Protein AF-A0A370WVW2-F1 (afdb_monomer_lite)

InterPro domains:
  IPR001818 Peptidase M10, metallopeptidase [PF00413] (222-385)
  IPR006026 Peptidase, metallopeptidase [SM00235] (219-386)
  IPR021190 Peptidase M10A [PR00138] (252-267)
  IPR021190 Peptidase M10A [PR00138] (340-365)
  IPR021190 Peptidase M10A [PR00138] (372-385)
  IPR024079 Metallopeptidase, catalytic domain superfamily [G3DSA:3.40.390.10] (217-387)

Foldseek 3Di:
DAAEEEAADECEEDEAAACHEYEDCHCAEHYEYEYHAQYAYEYEHQPPYEHEYAYENHAHYEYEPNYEYEYEYELYEYEYDAEYEYEYDAENYEYAYANYEYHYAECYHYEYHYELYEYEEEAAYEYEYEDEQYEYEYENYEYEYDYLYQHYAYHYYNYHYDSHPDPHPHDPPDPHDDDDDDDDDDDDFDWDWQFLADQAQDDDPVVLSPQNFHQPQFLLAAAPDLEFEEEFAAVVNVAPGTDPDPQLVVLLVVLVVQLCVLQVGHYHYDYHHDDTQEYEGEHAPVCVPRVGQWTKTFTADNRYTRHMYIYGHDCVNFPWDQDPVRFTDTPSYQATSSLSSNLRVSVSRGGTAHCDFQDSSDSHDHPSPSHHDPVSSVSSCVVRNDPPPPPDCPPVNVVVVVVVVVVVDDDDDDDDDDDDDPPVVVVVVVVVVVVVVVPVPDD

Secondary structure (DSSP, 8-state):
---EEEE-SSS-EEEE-TT-EEEE--SS---EEEEPTT-EEEE---SS-PEEEEEES-S-EEE-TT-EEEEEEES-EEEESS--EEEEESEEEEEE-SS-EEEE-SS-EEEEEEES-EEEEEES-EEEEEEE--EEEEES-EEEE-S--SS-EEEEES-EEES-SS--SS-TT---S-------------------B-SSSS--HHHHTTS---SSSB-S-B-SSSEEEEEE--GGGT-SB----HHHHHHHHHHHHHHHHHH--EEEEPPTT---SEEEEEE---HHHH-BSEEEEEEEETTEEEEEEEEEEPTTTS-EEE-TTS-EEETTSS-BHHHHHHHHHHHHTTBPPB--TT-TTBSS-STT-SS--HHHHHHHHHHH----TTSS--HHHHHHHHHHHHTTS-S----------TTHHHHHHHHHHHHHHTSSS--

Radius of gyration: 27.72 Å; chains: 1; bounding box: 81×54×73 Å

Sequence (443 aa):
GGDSATLSNDYSTIDVDAGASLISDGTSGDNTIDLGTGTTLEIGNNNGYSDTVNASNDQAITLDQGASINLVGSDDAVSATTTGTVSVDGQGNVIDISNATIDLTSGDDVTINGSNDKIYGGSDDTFTVTGTDDDVSATYSAVSFSGTNTGDDVTGTDDTGAGWAAPDPDDIDDEGGYGGYSGGGGYGGGYGYGLTKWKKKNPSAAEVAKADHSDSVYEGAKWADKTVTWSFGSASGGFSDAITGTAEQQAVEQAFQAWAKASGLNFVELAPGAKANIEVGFNDLDTASTNQIGLTTYSNQGGTLTSAKVELEDPNQASLTTNASGQLAYANTNATFEQVALHEIGHALGLADNDIAGSIMNAVLGTGNQTLSGTDTADIQSLYGQMSSDAHPTVAQTHQLVQAMSAFDVEGVAVSEYTPTSNDAYLYQAHLQAGTHAVLHGA

Organism: NCBI:txid1927958

pLDDT: mean 70.07, std 21.19, range [23.0, 98.25]

Structure (mmCIF, N/CA/C/O backbone):
data_AF-A0A370WVW2-F1
#
_entry.id   AF-A0A370WVW2-F1
#
loop_
_atom_site.group_PDB
_atom_site.id
_atom_site.type_symbol
_atom_site.label_atom_id
_atom_site.label_alt_id
_atom_site.label_comp_id
_atom_site.label_asym_id
_atom_site.label_entity_id
_atom_site.label_seq_id
_atom_site.pdbx_PDB_ins_code
_atom_site.Cartn_x
_atom_site.Cartn_y
_atom_site.Cartn_z
_atom_site.occupancy
_atom_site.B_iso_or_equiv
_atom_site.auth_seq_id
_atom_site.auth_comp_id
_atom_site.auth_asym_id
_atom_site.auth_atom_id
_atom_site.pdbx_PDB_model_num
ATOM 1 N N . GLY A 1 1 ? 23.218 8.198 -44.723 1.00 41.84 1 GLY A N 1
ATOM 2 C CA . GLY A 1 1 ? 21.942 7.573 -45.104 1.00 41.84 1 GLY A CA 1
ATOM 3 C C . GLY A 1 1 ? 21.712 6.550 -44.037 1.00 41.84 1 GLY A C 1
ATOM 4 O O . GLY A 1 1 ? 22.666 5.847 -43.761 1.00 41.84 1 GLY A O 1
ATOM 5 N N . GLY A 1 2 ? 20.569 6.591 -43.356 1.00 59.34 2 GLY A N 1
ATOM 6 C CA . GLY A 1 2 ? 20.291 5.628 -42.294 1.00 59.34 2 GLY A CA 1
ATOM 7 C C . GLY A 1 2 ? 20.040 4.283 -42.947 1.00 59.34 2 GLY A C 1
ATOM 8 O O . GLY A 1 2 ? 18.994 4.102 -43.570 1.00 59.34 2 GLY A O 1
ATOM 9 N N . ASP A 1 3 ? 21.037 3.410 -42.901 1.00 68.88 3 ASP A N 1
ATOM 10 C CA . ASP A 1 3 ? 20.841 2.015 -43.253 1.00 68.88 3 ASP A CA 1
ATOM 11 C C . ASP A 1 3 ? 19.980 1.395 -42.142 1.00 68.88 3 ASP A C 1
ATOM 13 O O . ASP A 1 3 ? 20.191 1.669 -40.961 1.00 68.88 3 ASP A O 1
ATOM 17 N N . SER A 1 4 ? 18.942 0.653 -42.526 1.00 70.06 4 SER A N 1
ATOM 18 C CA . SER A 1 4 ? 18.018 0.000 -41.596 1.00 70.06 4 SER A CA 1
ATOM 19 C C . SER A 1 4 ? 18.036 -1.503 -41.832 1.00 70.06 4 SER A C 1
ATOM 21 O O . SER A 1 4 ? 17.843 -1.934 -42.976 1.00 70.06 4 SER A O 1
ATOM 23 N N . ALA A 1 5 ? 18.225 -2.289 -40.779 1.00 74.25 5 ALA A N 1
ATOM 24 C CA . ALA A 1 5 ? 18.194 -3.747 -40.830 1.00 74.25 5 ALA A CA 1
ATOM 25 C C . ALA A 1 5 ? 17.117 -4.312 -39.893 1.00 74.25 5 ALA A C 1
ATOM 27 O O . ALA A 1 5 ? 16.677 -3.644 -38.959 1.00 74.25 5 ALA A O 1
ATOM 28 N N . THR A 1 6 ? 16.695 -5.548 -40.159 1.00 77.12 6 THR A N 1
ATOM 29 C CA . THR A 1 6 ? 15.798 -6.308 -39.283 1.00 77.12 6 THR A CA 1
ATOM 30 C C . THR A 1 6 ? 16.449 -7.646 -38.968 1.00 77.12 6 THR A C 1
ATOM 32 O O . THR A 1 6 ? 16.880 -8.345 -39.892 1.00 77.12 6 THR A O 1
ATOM 35 N N . LEU A 1 7 ? 16.539 -7.978 -37.683 1.00 79.12 7 LEU A N 1
ATOM 36 C CA . LEU A 1 7 ? 17.053 -9.246 -37.184 1.00 79.12 7 LEU A CA 1
ATOM 37 C C . LEU A 1 7 ? 15.884 -10.084 -36.658 1.00 79.12 7 LEU A C 1
ATOM 39 O O . LEU A 1 7 ? 15.236 -9.696 -35.692 1.00 79.12 7 LEU A O 1
ATOM 43 N N . SER A 1 8 ? 15.638 -11.229 -37.298 1.00 74.62 8 SER A N 1
ATOM 44 C CA . SER A 1 8 ? 14.473 -12.089 -37.017 1.00 74.62 8 SER A CA 1
ATOM 45 C C . SER A 1 8 ? 14.847 -13.505 -36.562 1.00 74.62 8 SER A C 1
ATOM 47 O O . SER A 1 8 ? 13.985 -14.382 -36.512 1.00 74.62 8 SER A O 1
ATOM 49 N N . ASN A 1 9 ? 16.133 -13.778 -36.339 1.00 71.88 9 ASN A N 1
ATOM 50 C CA . ASN A 1 9 ? 16.663 -15.095 -35.997 1.00 71.88 9 ASN A CA 1
ATOM 51 C C . ASN A 1 9 ? 17.446 -15.062 -34.684 1.00 71.88 9 ASN A C 1
ATOM 53 O O . ASN A 1 9 ? 18.008 -14.036 -34.335 1.00 71.88 9 ASN A O 1
ATOM 57 N N . ASP A 1 10 ? 17.516 -16.213 -34.024 1.00 75.56 10 ASP A N 1
ATOM 58 C CA . ASP A 1 10 ? 18.115 -16.374 -32.695 1.00 75.56 10 ASP A CA 1
ATOM 59 C C . ASP A 1 10 ? 19.635 -16.595 -32.779 1.00 75.56 10 ASP A C 1
ATOM 61 O O . ASP A 1 10 ? 20.152 -17.014 -33.828 1.00 75.56 10 ASP A O 1
ATOM 65 N N . TYR A 1 11 ? 20.346 -16.403 -31.661 1.00 79.69 11 TYR A N 1
ATOM 66 C CA . TYR A 1 11 ? 21.780 -16.716 -31.513 1.00 79.69 11 TYR A CA 1
ATOM 67 C C . TYR A 1 11 ? 22.678 -16.098 -32.593 1.00 79.69 11 TYR A C 1
ATOM 69 O O . TYR A 1 11 ? 23.647 -16.712 -33.055 1.00 79.69 11 TYR A O 1
ATOM 77 N N . SER A 1 12 ? 22.325 -14.903 -33.051 1.00 81.62 12 SER A N 1
ATOM 78 C CA . SER A 1 12 ? 23.010 -14.224 -34.145 1.00 81.62 12 SER A CA 1
ATOM 79 C C . SER A 1 12 ? 23.887 -13.098 -33.644 1.00 81.62 12 SER A C 1
ATOM 81 O O . SER A 1 12 ? 23.580 -12.466 -32.644 1.00 81.62 12 SER A O 1
ATOM 83 N N . THR A 1 13 ? 24.967 -12.826 -34.373 1.00 83.00 13 THR A N 1
ATOM 84 C CA . THR A 1 13 ? 25.798 -11.639 -34.162 1.00 83.00 13 THR A CA 1
ATOM 85 C C . THR A 1 13 ? 25.602 -10.685 -35.330 1.00 83.00 13 THR A C 1
ATOM 87 O O . THR A 1 13 ? 25.696 -11.113 -36.487 1.00 83.00 13 THR A O 1
ATOM 90 N N . ILE A 1 14 ? 25.326 -9.416 -35.042 1.00 85.25 14 ILE A N 1
ATOM 91 C CA . ILE A 1 14 ? 25.171 -8.364 -36.047 1.00 85.25 14 ILE A CA 1
ATOM 92 C C . ILE A 1 14 ? 25.975 -7.124 -35.658 1.00 85.25 14 ILE A C 1
ATOM 94 O O . ILE A 1 14 ? 25.817 -6.603 -34.561 1.00 85.25 14 ILE A O 1
ATOM 98 N N . ASP A 1 15 ? 26.792 -6.642 -36.594 1.00 84.81 15 ASP A N 1
ATOM 99 C CA . ASP A 1 15 ? 27.462 -5.345 -36.504 1.00 84.81 15 ASP A CA 1
ATOM 100 C C . ASP A 1 15 ? 26.581 -4.276 -37.162 1.00 84.81 15 ASP A C 1
ATOM 102 O O . ASP A 1 15 ? 26.169 -4.424 -38.321 1.00 84.81 15 ASP A O 1
ATOM 106 N N . VAL A 1 16 ? 26.309 -3.190 -36.444 1.00 84.06 16 VAL A N 1
ATOM 107 C CA . VAL A 1 16 ? 25.496 -2.067 -36.915 1.00 84.06 16 VAL A CA 1
ATOM 108 C C . VAL A 1 16 ? 26.376 -0.825 -37.025 1.00 84.06 16 VAL A C 1
ATOM 110 O O . VAL A 1 16 ? 26.961 -0.370 -36.049 1.00 84.06 16 VAL A O 1
ATOM 113 N N . ASP A 1 17 ? 26.490 -0.261 -38.228 1.00 83.69 17 ASP A N 1
ATOM 114 C CA . ASP A 1 17 ? 27.309 0.933 -38.455 1.00 83.69 17 ASP A CA 1
ATOM 115 C C . ASP A 1 17 ? 26.756 2.165 -37.707 1.00 83.69 17 ASP A C 1
ATOM 117 O O . ASP A 1 17 ? 25.551 2.320 -37.526 1.00 83.69 17 ASP A O 1
ATOM 121 N N . ALA A 1 18 ? 27.639 3.094 -37.328 1.00 83.25 18 ALA A N 1
ATOM 122 C CA . ALA A 1 18 ? 27.270 4.303 -36.587 1.00 83.25 18 ALA A CA 1
ATOM 123 C C . ALA A 1 18 ? 26.151 5.118 -37.269 1.00 83.25 18 ALA A C 1
ATOM 125 O O . ALA A 1 18 ? 26.241 5.472 -38.453 1.00 83.25 18 ALA A O 1
ATOM 126 N N . GLY A 1 19 ? 25.119 5.471 -36.499 1.00 76.75 19 GLY A N 1
ATOM 127 C CA . GLY A 1 19 ? 23.959 6.230 -36.973 1.00 76.75 19 GLY A CA 1
ATOM 128 C C . GLY A 1 19 ? 22.975 5.433 -37.836 1.00 76.75 19 GLY A C 1
ATOM 129 O O . GLY A 1 19 ? 22.131 6.041 -38.506 1.00 76.75 19 GLY A O 1
ATOM 130 N N . ALA A 1 20 ? 23.101 4.104 -37.877 1.00 84.12 20 ALA A N 1
ATOM 131 C CA . ALA A 1 20 ? 22.139 3.221 -38.523 1.00 84.12 20 ALA A CA 1
ATOM 132 C C . ALA A 1 20 ? 20.939 2.928 -37.599 1.00 84.12 20 ALA A C 1
ATOM 134 O O . ALA A 1 20 ? 20.768 3.526 -36.532 1.00 84.12 20 ALA A O 1
ATOM 135 N N . SER A 1 21 ? 20.046 2.055 -38.056 1.00 82.62 21 SER A N 1
ATOM 136 C CA . SER A 1 21 ? 18.882 1.615 -37.292 1.00 82.62 21 SER A CA 1
ATOM 137 C C . SER A 1 21 ? 18.720 0.103 -37.391 1.00 82.62 21 SER A C 1
ATOM 139 O O . SER A 1 21 ? 18.861 -0.472 -38.475 1.00 82.62 21 SER A O 1
ATOM 141 N N . LEU A 1 22 ? 18.413 -0.546 -36.274 1.00 83.50 22 LEU A N 1
ATOM 142 C CA . LEU A 1 22 ? 18.130 -1.974 -36.220 1.00 83.50 22 LEU A CA 1
ATOM 143 C C . LEU A 1 22 ? 16.802 -2.212 -35.502 1.00 83.50 22 LEU A C 1
ATOM 145 O O . LEU A 1 22 ? 16.547 -1.644 -34.446 1.00 83.50 22 LEU A O 1
ATOM 149 N N . ILE A 1 23 ? 15.983 -3.091 -36.072 1.00 81.81 23 ILE A N 1
ATOM 150 C CA . ILE A 1 23 ? 14.821 -3.667 -35.394 1.00 81.81 23 ILE A CA 1
ATOM 151 C C . ILE A 1 23 ? 15.126 -5.145 -35.145 1.00 81.81 23 ILE A C 1
ATOM 153 O O . ILE A 1 23 ? 15.318 -5.903 -36.097 1.00 81.81 23 ILE A O 1
ATOM 157 N N . SER A 1 24 ? 15.175 -5.555 -33.882 1.00 79.88 24 SER A N 1
ATOM 158 C CA . SER A 1 24 ? 15.187 -6.962 -33.479 1.00 79.88 24 SER A CA 1
ATOM 159 C C . SER A 1 24 ? 13.734 -7.405 -33.293 1.00 79.88 24 SER A C 1
ATOM 161 O O . SER A 1 24 ? 13.143 -7.207 -32.233 1.00 79.88 24 SER A O 1
ATOM 163 N N . ASP A 1 25 ? 13.119 -7.943 -34.354 1.00 70.50 25 ASP A N 1
ATOM 164 C CA . ASP A 1 25 ? 11.715 -8.396 -34.358 1.00 70.50 25 ASP A CA 1
ATOM 165 C C . ASP A 1 25 ? 11.567 -9.887 -33.997 1.00 70.50 25 ASP A C 1
ATOM 167 O O . ASP A 1 25 ? 10.488 -10.476 -34.124 1.00 70.50 25 ASP A O 1
ATOM 171 N N . GLY A 1 26 ? 12.668 -10.507 -33.561 1.00 58.84 26 GLY A N 1
ATOM 172 C CA . GLY A 1 26 ? 12.781 -11.931 -33.302 1.00 58.84 26 GLY A CA 1
ATOM 173 C C . GLY A 1 26 ? 11.788 -12.429 -32.257 1.00 58.84 26 GLY A C 1
ATOM 174 O O . GLY A 1 26 ? 11.755 -11.992 -31.110 1.00 58.84 26 GLY A O 1
ATOM 175 N N . THR A 1 27 ? 11.017 -13.449 -32.629 1.00 57.00 27 THR A N 1
ATOM 176 C CA . THR A 1 27 ? 10.187 -14.224 -31.701 1.00 57.00 27 THR A CA 1
ATOM 177 C C . THR A 1 27 ? 11.016 -15.067 -30.717 1.00 57.00 27 THR A C 1
ATOM 179 O O . THR A 1 27 ? 10.449 -15.908 -30.020 1.00 57.00 27 THR A O 1
ATOM 182 N N . SER A 1 28 ? 12.345 -14.944 -30.667 1.00 57.34 28 SER A N 1
ATOM 183 C CA . SER A 1 28 ? 13.227 -15.564 -29.662 1.00 57.34 28 SER A CA 1
ATOM 184 C C . SER A 1 28 ? 14.562 -14.784 -29.587 1.00 57.34 28 SER A C 1
ATOM 186 O O . SER A 1 28 ? 14.947 -14.152 -30.567 1.00 57.34 28 SER A O 1
ATOM 188 N N . GLY A 1 29 ? 15.195 -14.745 -28.404 1.00 67.44 29 GLY A N 1
ATOM 189 C CA . GLY A 1 29 ? 16.334 -13.860 -28.073 1.00 67.44 29 GLY A CA 1
ATOM 190 C C . GLY A 1 29 ? 17.719 -14.522 -28.172 1.00 67.44 29 GLY A C 1
ATOM 191 O O . GLY A 1 29 ? 17.931 -15.388 -29.020 1.00 67.44 29 GLY A O 1
ATOM 192 N N . ASP A 1 30 ? 18.651 -14.134 -27.293 1.00 76.12 30 ASP A N 1
ATOM 193 C CA . ASP A 1 30 ? 20.063 -14.564 -27.244 1.00 76.12 30 ASP A CA 1
ATOM 194 C C . ASP A 1 30 ? 20.946 -14.064 -28.413 1.00 76.12 30 ASP A C 1
ATOM 196 O O . ASP A 1 30 ? 21.929 -14.713 -28.788 1.00 76.12 30 ASP A O 1
ATOM 200 N N . ASN A 1 31 ? 20.634 -12.912 -29.012 1.00 81.00 31 ASN A N 1
ATOM 201 C CA . ASN A 1 31 ? 21.490 -12.291 -30.029 1.00 81.00 31 ASN A CA 1
ATOM 202 C C . ASN A 1 31 ? 22.615 -11.449 -29.413 1.00 81.00 31 ASN A C 1
ATOM 204 O O . ASN A 1 31 ? 22.546 -11.030 -28.263 1.00 81.00 31 ASN A O 1
ATOM 208 N N . THR A 1 32 ? 23.661 -11.180 -30.191 1.00 82.19 32 THR A N 1
ATOM 209 C CA . THR A 1 32 ? 24.698 -10.187 -29.892 1.00 82.19 32 THR A CA 1
ATOM 210 C C . THR A 1 32 ? 24.622 -9.078 -30.932 1.00 82.19 32 THR A C 1
ATOM 212 O O . THR A 1 32 ? 24.777 -9.323 -32.129 1.00 82.19 32 THR A O 1
ATOM 215 N N . ILE A 1 33 ? 24.356 -7.863 -30.479 1.00 86.25 33 ILE A N 1
ATOM 216 C CA . ILE A 1 33 ? 24.151 -6.694 -31.321 1.00 86.25 33 ILE A CA 1
ATOM 217 C C . ILE A 1 33 ? 25.267 -5.700 -31.004 1.00 86.25 33 ILE A C 1
ATOM 219 O O . ILE A 1 33 ? 25.284 -5.117 -29.925 1.00 86.25 33 ILE A O 1
ATOM 223 N N . ASP A 1 34 ? 26.192 -5.514 -31.941 1.00 84.75 34 ASP A N 1
ATOM 224 C CA . ASP A 1 34 ? 27.311 -4.581 -31.827 1.00 84.75 34 ASP A CA 1
ATOM 225 C C . ASP A 1 34 ? 26.922 -3.240 -32.470 1.00 84.75 34 ASP A C 1
ATOM 227 O O . ASP A 1 34 ? 26.909 -3.108 -33.698 1.00 84.75 34 ASP A O 1
ATOM 231 N N . LEU A 1 35 ? 26.561 -2.243 -31.655 1.00 83.81 35 LEU A N 1
ATOM 232 C CA . LEU A 1 35 ? 26.119 -0.931 -32.128 1.00 83.81 35 LEU A CA 1
ATOM 233 C C . LEU A 1 35 ? 27.300 0.025 -32.335 1.00 83.81 35 LEU A C 1
ATOM 235 O O . LEU A 1 35 ? 28.146 0.238 -31.468 1.00 83.81 35 LEU A O 1
ATOM 239 N N . GLY A 1 36 ? 27.341 0.662 -33.502 1.00 78.38 36 GLY A N 1
ATOM 240 C CA . GLY A 1 36 ? 28.115 1.877 -33.709 1.00 78.38 36 GLY A CA 1
ATOM 241 C C . GLY A 1 36 ? 27.418 3.074 -33.064 1.00 78.38 36 GLY A C 1
ATOM 242 O O . GLY A 1 36 ? 26.201 3.101 -32.954 1.00 78.38 36 GLY A O 1
ATOM 243 N N . THR A 1 37 ? 28.172 4.113 -32.717 1.00 79.75 37 THR A N 1
ATOM 244 C CA . THR A 1 37 ? 27.636 5.254 -31.961 1.00 79.75 37 THR A CA 1
ATOM 245 C C . THR A 1 37 ? 26.470 5.984 -32.645 1.00 79.75 37 THR A C 1
ATOM 247 O O . THR A 1 37 ? 26.454 6.187 -33.866 1.00 79.75 37 THR A O 1
ATOM 250 N N . GLY A 1 38 ? 25.520 6.459 -31.839 1.00 74.19 38 GLY A N 1
ATOM 251 C CA . GLY A 1 38 ? 24.350 7.217 -32.286 1.00 74.19 38 GLY A CA 1
ATOM 252 C C . GLY A 1 38 ? 23.331 6.384 -33.069 1.00 74.19 38 GLY A C 1
ATOM 253 O O . GLY A 1 38 ? 22.577 6.945 -33.870 1.00 74.19 38 GLY A O 1
ATOM 254 N N . THR A 1 39 ? 23.346 5.068 -32.888 1.00 82.00 39 THR A N 1
ATOM 255 C CA . THR A 1 39 ? 22.424 4.119 -33.508 1.00 82.00 39 THR A CA 1
ATOM 256 C C . THR A 1 39 ? 21.090 4.095 -32.769 1.00 82.00 39 THR A C 1
ATOM 258 O O . THR A 1 39 ? 20.978 4.446 -31.597 1.00 82.00 39 THR A O 1
ATOM 261 N N . THR A 1 40 ? 20.043 3.710 -33.495 1.00 80.50 40 THR A N 1
ATOM 262 C CA . THR A 1 40 ? 18.711 3.458 -32.928 1.00 80.50 40 THR A CA 1
ATOM 263 C C . THR A 1 40 ? 18.439 1.961 -32.952 1.00 80.50 40 THR A 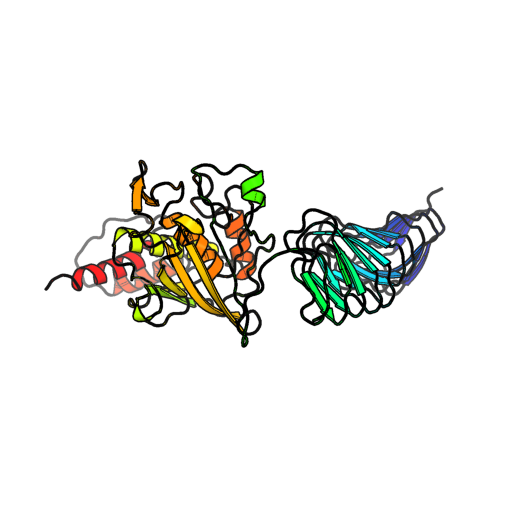C 1
ATOM 265 O O . THR A 1 40 ? 18.643 1.321 -33.987 1.00 80.50 40 THR A O 1
ATOM 268 N N . LEU A 1 41 ? 17.983 1.405 -31.834 1.00 84.19 41 LEU A N 1
ATOM 269 C CA . LEU A 1 41 ? 17.681 -0.016 -31.698 1.00 84.19 41 LEU A CA 1
ATOM 270 C C . LEU A 1 41 ? 16.286 -0.190 -31.098 1.00 84.19 41 LEU A C 1
ATOM 272 O O . LEU A 1 41 ? 15.989 0.383 -30.057 1.00 84.19 41 LEU A O 1
ATOM 276 N N . GLU A 1 42 ? 15.447 -0.989 -31.747 1.00 83.19 42 GLU A N 1
ATOM 277 C CA . GLU A 1 42 ? 14.142 -1.416 -31.232 1.00 83.19 42 GLU A CA 1
ATOM 278 C C . GLU A 1 42 ? 14.169 -2.928 -30.994 1.00 83.19 42 GLU A C 1
ATOM 280 O O . GLU A 1 42 ? 14.564 -3.682 -31.887 1.00 83.19 42 GLU A O 1
ATOM 285 N N . ILE A 1 43 ? 13.773 -3.373 -29.800 1.00 80.88 43 ILE A N 1
ATOM 286 C CA . ILE A 1 43 ? 13.764 -4.789 -29.414 1.00 80.88 43 ILE A CA 1
ATOM 287 C C . ILE A 1 43 ? 12.341 -5.229 -29.072 1.00 80.88 43 ILE A C 1
ATOM 289 O O . ILE A 1 43 ? 11.740 -4.743 -28.117 1.00 80.88 43 ILE A O 1
ATOM 293 N N . GLY A 1 44 ? 11.830 -6.194 -29.843 1.00 69.81 44 GLY A N 1
ATOM 294 C CA . GLY A 1 44 ? 10.465 -6.723 -29.745 1.00 69.81 44 GLY A CA 1
ATOM 295 C C . GLY A 1 44 ? 10.302 -8.039 -28.963 1.00 69.81 44 GLY A C 1
ATOM 296 O O . GLY A 1 44 ? 9.226 -8.643 -28.977 1.00 69.81 44 GLY A O 1
ATOM 297 N N . ASN A 1 45 ? 11.359 -8.562 -28.334 1.00 67.06 45 ASN A N 1
ATOM 298 C CA . ASN A 1 45 ? 11.456 -9.967 -27.908 1.00 67.06 45 ASN A CA 1
ATOM 299 C C . ASN A 1 45 ? 10.765 -10.315 -26.557 1.00 67.06 45 ASN A C 1
ATOM 301 O O . ASN A 1 45 ? 11.404 -10.626 -25.561 1.00 67.06 45 ASN A O 1
ATOM 305 N N . ASN A 1 46 ? 9.436 -10.416 -26.497 1.00 60.12 46 ASN A N 1
ATOM 306 C CA . ASN A 1 46 ? 8.712 -10.727 -25.240 1.00 60.12 46 ASN A CA 1
ATOM 307 C C . ASN A 1 46 ? 8.572 -12.240 -24.894 1.00 60.12 46 ASN A C 1
ATOM 309 O O . ASN A 1 46 ? 7.507 -12.701 -24.487 1.00 60.12 46 ASN A O 1
ATOM 313 N N . ASN A 1 47 ? 9.612 -13.062 -25.098 1.00 60.94 47 ASN A N 1
ATOM 314 C CA . ASN A 1 47 ? 9.552 -14.519 -24.838 1.00 60.94 47 ASN A CA 1
ATOM 315 C C . ASN A 1 47 ? 10.501 -15.008 -23.725 1.00 60.94 47 ASN A C 1
ATOM 317 O O . ASN A 1 47 ? 10.729 -16.213 -23.603 1.00 60.94 47 ASN A O 1
ATOM 321 N N . GLY A 1 48 ? 11.028 -14.094 -22.903 1.00 59.47 48 GLY A N 1
ATOM 322 C CA . GLY A 1 48 ? 11.879 -14.420 -21.749 1.00 59.47 48 GLY A CA 1
ATOM 323 C C . GLY A 1 48 ? 13.342 -14.736 -22.081 1.00 59.47 48 GLY A C 1
ATOM 324 O O . GLY A 1 48 ? 14.035 -15.312 -21.248 1.00 59.47 48 GLY A O 1
ATOM 325 N N . TYR A 1 49 ? 13.801 -14.380 -23.282 1.00 69.44 49 TYR A N 1
ATOM 326 C CA . TYR A 1 49 ?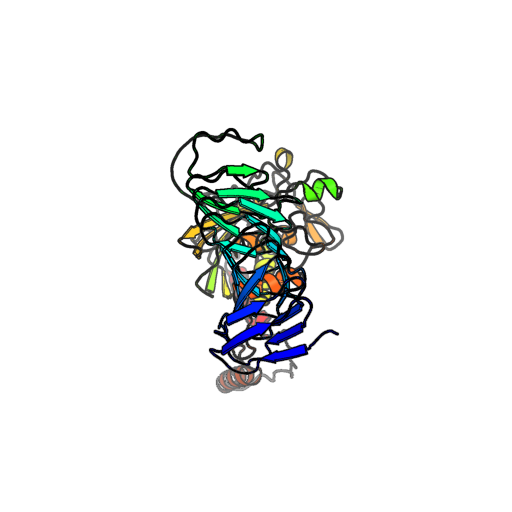 15.207 -14.443 -23.692 1.00 69.44 49 TYR A CA 1
ATOM 327 C C . TYR A 1 49 ? 15.737 -13.020 -23.861 1.00 69.44 49 TYR A C 1
ATOM 329 O O . TYR A 1 49 ? 15.006 -12.168 -24.359 1.00 69.44 49 TYR A O 1
ATOM 337 N N . SER A 1 50 ? 16.987 -12.786 -23.463 1.00 73.62 50 SER A N 1
ATOM 338 C CA . SER A 1 50 ? 17.623 -11.465 -23.484 1.00 73.62 50 SER A CA 1
ATOM 339 C C . SER A 1 50 ? 18.572 -11.345 -24.678 1.00 73.62 50 SER A C 1
ATOM 341 O O . SER A 1 50 ? 19.283 -12.298 -24.995 1.00 73.62 50 SER A O 1
ATOM 343 N N . ASP A 1 51 ? 18.591 -10.195 -25.351 1.00 82.50 51 ASP A N 1
ATOM 344 C CA . ASP A 1 51 ? 19.615 -9.885 -26.356 1.00 82.50 51 ASP A CA 1
ATOM 345 C C . ASP A 1 51 ? 20.781 -9.139 -25.691 1.00 82.50 51 ASP A C 1
ATOM 347 O O . ASP A 1 51 ? 20.580 -8.223 -24.898 1.00 82.50 51 ASP A O 1
ATOM 351 N N . THR A 1 52 ? 22.018 -9.508 -26.019 1.00 83.06 52 THR A N 1
ATOM 352 C CA . THR A 1 52 ? 23.209 -8.752 -25.610 1.00 83.06 52 THR A CA 1
ATOM 353 C C . THR A 1 52 ? 23.430 -7.596 -26.572 1.00 83.06 52 THR A C 1
ATOM 355 O O . THR A 1 52 ? 23.618 -7.813 -27.769 1.00 83.06 52 THR A O 1
ATOM 358 N N . VAL A 1 53 ? 23.434 -6.376 -26.051 1.00 87.19 53 VAL A N 1
ATOM 359 C CA . VAL A 1 53 ? 23.627 -5.147 -26.817 1.00 87.19 53 VAL A CA 1
ATOM 360 C C . VAL A 1 53 ? 24.938 -4.513 -26.373 1.00 87.19 53 VAL A C 1
ATOM 362 O O . VAL A 1 53 ? 25.027 -3.997 -25.266 1.00 87.19 53 VAL A O 1
ATOM 365 N N . ASN A 1 54 ? 25.950 -4.552 -27.236 1.00 84.62 54 ASN A N 1
ATOM 366 C CA . ASN A 1 54 ? 27.204 -3.839 -27.027 1.00 84.62 54 ASN A CA 1
ATOM 367 C C . ASN A 1 54 ? 27.045 -2.436 -27.624 1.00 84.62 54 ASN A C 1
ATOM 369 O O . ASN A 1 54 ? 27.111 -2.273 -28.845 1.00 84.62 54 ASN A O 1
ATOM 373 N N . ALA A 1 55 ? 26.796 -1.443 -26.777 1.00 86.44 55 ALA A N 1
ATOM 374 C CA . ALA A 1 55 ? 26.489 -0.069 -27.167 1.00 86.44 55 ALA A CA 1
ATOM 375 C C . ALA A 1 55 ? 27.422 0.920 -26.474 1.00 86.44 55 ALA A C 1
ATOM 377 O O . ALA A 1 55 ? 28.108 0.585 -25.512 1.00 86.44 55 ALA A O 1
ATOM 378 N N . SER A 1 56 ? 27.553 2.123 -27.022 1.00 85.75 56 SER A N 1
ATOM 379 C CA . SER A 1 56 ? 28.188 3.220 -26.297 1.00 85.75 56 SER A CA 1
ATOM 380 C C . SER A 1 56 ? 27.777 4.551 -26.903 1.00 85.75 56 SER A C 1
ATOM 382 O O . SER A 1 56 ? 28.017 4.803 -28.088 1.00 85.75 56 SER A O 1
ATOM 384 N N . ASN A 1 57 ? 27.340 5.482 -26.055 1.00 85.00 57 ASN A N 1
ATOM 385 C CA . ASN A 1 57 ? 26.849 6.805 -26.442 1.00 85.00 57 ASN A CA 1
ATOM 386 C C . ASN A 1 57 ? 25.604 6.736 -27.353 1.00 85.00 57 ASN A C 1
ATOM 388 O O . ASN A 1 57 ? 25.429 7.579 -28.246 1.00 85.00 57 ASN A O 1
ATOM 392 N N . ASP A 1 58 ? 24.745 5.741 -27.144 1.00 81.81 58 ASP A N 1
ATOM 393 C CA . ASP A 1 58 ? 23.525 5.507 -27.909 1.00 81.81 58 ASP A CA 1
ATOM 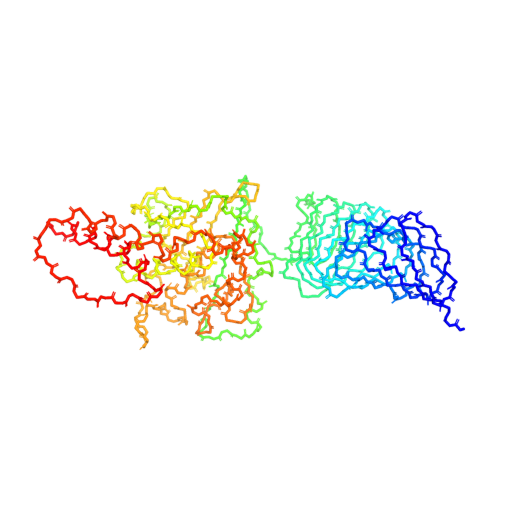394 C C . ASP A 1 58 ? 22.285 5.970 -27.134 1.00 81.81 58 ASP A C 1
ATOM 396 O O . ASP A 1 58 ? 21.896 5.415 -26.115 1.00 81.81 58 ASP A O 1
ATOM 400 N N . GLN A 1 59 ? 21.607 7.004 -27.636 1.00 74.56 59 GLN A N 1
ATOM 401 C CA . GLN A 1 59 ? 20.510 7.664 -26.908 1.00 74.56 59 GLN A CA 1
ATOM 402 C C . GLN A 1 59 ? 19.116 7.070 -27.176 1.00 74.56 59 GLN A C 1
ATOM 404 O O . GLN A 1 59 ? 18.114 7.704 -26.849 1.00 74.56 59 GLN A O 1
ATOM 409 N N . ALA A 1 60 ? 19.022 5.929 -27.863 1.00 80.06 60 ALA A N 1
ATOM 410 C CA . ALA A 1 60 ? 17.748 5.441 -28.390 1.00 80.06 60 ALA A CA 1
ATOM 411 C C . ALA A 1 60 ? 17.689 3.911 -28.517 1.00 80.06 60 ALA A C 1
ATOM 413 O O . ALA A 1 60 ? 17.488 3.380 -29.615 1.00 80.06 60 ALA A O 1
ATOM 414 N N . ILE A 1 61 ? 17.829 3.212 -27.390 1.00 86.25 61 ILE A N 1
ATOM 415 C CA . ILE A 1 61 ? 17.481 1.793 -27.268 1.00 86.25 61 ILE A CA 1
ATOM 416 C C . ILE A 1 61 ? 16.045 1.718 -26.734 1.00 86.25 61 ILE A C 1
ATOM 418 O O . ILE A 1 61 ? 15.742 2.208 -25.649 1.00 86.25 61 ILE A O 1
ATOM 422 N N . THR A 1 62 ? 15.126 1.164 -27.521 1.00 84.56 62 THR A N 1
ATOM 423 C CA . THR A 1 62 ? 13.698 1.075 -27.181 1.00 84.56 62 THR A CA 1
ATOM 424 C C . THR A 1 62 ? 13.277 -0.379 -27.044 1.00 84.56 62 THR A C 1
ATOM 426 O O . THR A 1 62 ? 13.568 -1.197 -27.916 1.00 84.56 62 THR A O 1
ATOM 429 N N . LEU A 1 63 ? 12.573 -0.688 -25.961 1.00 81.31 63 LEU A N 1
ATOM 430 C CA . LEU A 1 63 ? 12.058 -2.015 -25.658 1.00 81.31 63 LEU A CA 1
ATOM 431 C C . LEU A 1 63 ? 10.535 -2.039 -25.810 1.00 81.31 63 LEU A C 1
ATOM 433 O O . LEU A 1 63 ? 9.826 -1.189 -25.259 1.00 81.31 63 LEU A O 1
ATOM 437 N N . ASP A 1 64 ? 10.024 -3.049 -26.509 1.00 78.25 64 ASP A N 1
ATOM 438 C CA . ASP A 1 64 ? 8.605 -3.386 -26.461 1.00 78.25 64 ASP A CA 1
ATOM 439 C C . ASP A 1 64 ? 8.224 -3.960 -25.088 1.00 78.25 64 ASP A C 1
ATOM 441 O O . ASP A 1 64 ? 9.065 -4.392 -24.298 1.00 78.25 64 ASP A O 1
ATOM 445 N N . GLN A 1 65 ? 6.918 -3.994 -24.802 1.00 73.00 65 GLN A N 1
ATOM 446 C CA . GLN A 1 65 ? 6.387 -4.533 -23.549 1.00 73.00 65 GLN A CA 1
ATOM 447 C C . GLN A 1 65 ? 6.961 -5.924 -23.245 1.00 73.00 65 GLN A C 1
ATOM 449 O O . GLN A 1 65 ? 6.661 -6.882 -23.956 1.00 73.00 65 GLN A O 1
ATOM 454 N N . GLY A 1 66 ? 7.716 -6.026 -22.146 1.00 66.69 66 GLY A N 1
ATOM 455 C CA . GLY A 1 66 ? 8.247 -7.292 -21.628 1.00 66.69 66 GLY A CA 1
ATOM 456 C C . GLY A 1 66 ? 9.512 -7.797 -22.328 1.00 66.69 66 GLY A C 1
ATOM 457 O O . GLY A 1 66 ? 9.937 -8.918 -22.058 1.00 66.69 66 GLY A O 1
ATOM 458 N N . ALA A 1 67 ? 10.113 -6.996 -23.212 1.00 79.25 67 ALA A N 1
ATOM 459 C CA . ALA A 1 67 ? 11.415 -7.296 -23.798 1.00 79.25 67 ALA A CA 1
ATOM 460 C C . ALA A 1 67 ? 12.544 -7.212 -22.755 1.00 79.25 67 ALA A C 1
ATOM 462 O O . ALA A 1 67 ? 12.442 -6.500 -21.746 1.00 79.25 67 ALA A O 1
ATOM 463 N N . SER A 1 68 ? 13.622 -7.957 -23.011 1.00 80.62 68 SER A N 1
ATOM 464 C CA . SER A 1 68 ? 14.778 -8.047 -22.118 1.00 80.62 68 SER A CA 1
ATOM 465 C C . SER A 1 68 ? 16.095 -7.884 -22.869 1.00 80.62 68 SER A C 1
ATOM 467 O O . SER A 1 68 ? 16.252 -8.406 -23.979 1.00 80.62 68 SER A O 1
ATOM 469 N N . ILE A 1 69 ? 17.037 -7.164 -22.254 1.00 85.62 69 ILE A N 1
ATOM 470 C CA . ILE A 1 69 ? 18.380 -6.940 -22.796 1.00 85.62 69 ILE A CA 1
ATOM 471 C C . ILE A 1 69 ? 19.467 -7.090 -21.734 1.00 85.62 69 ILE A C 1
ATOM 473 O O . ILE A 1 69 ? 19.234 -6.836 -20.554 1.00 85.62 69 ILE A O 1
ATOM 477 N N . ASN A 1 70 ? 20.671 -7.430 -22.190 1.00 84.12 70 ASN A N 1
ATOM 478 C CA . ASN A 1 70 ? 21.922 -7.270 -21.460 1.00 84.12 70 ASN A CA 1
ATOM 479 C C . ASN A 1 70 ? 22.707 -6.158 -22.160 1.00 84.12 70 ASN A C 1
ATOM 481 O O . ASN A 1 70 ? 23.285 -6.377 -23.226 1.00 84.12 70 ASN A O 1
ATOM 485 N N . LEU A 1 71 ? 22.673 -4.959 -21.599 1.00 87.69 71 LEU A N 1
ATOM 486 C CA . LEU A 1 71 ? 23.372 -3.789 -22.097 1.00 87.69 71 LEU A CA 1
ATOM 487 C C . LEU A 1 71 ? 24.820 -3.80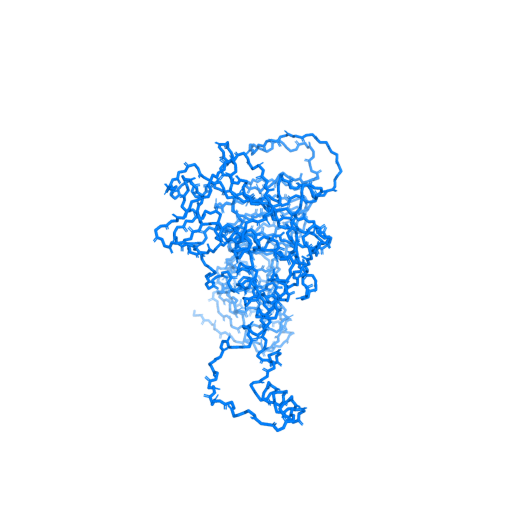4 -21.604 1.00 87.69 71 LEU A C 1
ATOM 489 O O . LEU A 1 71 ? 25.070 -3.804 -20.403 1.00 87.69 71 LEU A O 1
ATOM 493 N N . VAL A 1 72 ? 25.761 -3.786 -22.540 1.00 85.94 72 VAL A N 1
ATOM 494 C CA . VAL A 1 72 ? 27.193 -3.698 -22.266 1.00 85.94 72 VAL A CA 1
ATOM 495 C C . VAL A 1 72 ? 27.726 -2.414 -22.880 1.00 85.94 72 VAL A C 1
ATOM 497 O O . VAL A 1 72 ? 27.630 -2.219 -24.094 1.00 85.94 72 VAL A O 1
ATOM 500 N N . GLY A 1 73 ? 28.344 -1.579 -22.051 1.00 84.38 73 GLY A N 1
ATOM 501 C CA . GLY A 1 73 ? 28.943 -0.313 -22.448 1.00 84.38 73 GLY A CA 1
ATOM 502 C C . GLY A 1 73 ? 28.371 0.889 -21.705 1.00 84.38 73 GLY A C 1
ATOM 503 O O . GLY A 1 73 ? 27.874 0.765 -20.588 1.00 84.38 73 GLY A O 1
ATOM 504 N N . SER A 1 74 ? 28.576 2.082 -22.261 1.00 89.56 74 SER A N 1
ATOM 505 C CA . SER A 1 74 ? 28.496 3.325 -21.493 1.00 89.56 74 SER A CA 1
ATOM 506 C C . SER A 1 74 ? 27.774 4.455 -22.201 1.00 89.56 74 SER A C 1
ATOM 508 O O . SER A 1 74 ? 27.913 4.635 -23.410 1.00 89.56 74 SER A O 1
ATOM 510 N N . ASP A 1 75 ? 27.156 5.319 -21.395 1.00 88.81 75 ASP A N 1
ATOM 511 C CA . ASP A 1 75 ? 26.440 6.522 -21.825 1.00 88.81 75 ASP A CA 1
ATOM 512 C C . ASP A 1 75 ? 25.250 6.223 -22.756 1.00 88.81 75 ASP A C 1
ATOM 514 O O . ASP A 1 75 ? 24.955 6.999 -23.675 1.00 88.81 75 ASP A O 1
ATOM 518 N N . ASP A 1 76 ? 24.572 5.097 -22.532 1.00 89.31 76 ASP A N 1
ATOM 519 C CA . ASP A 1 76 ? 23.431 4.656 -23.331 1.00 89.31 76 ASP A CA 1
ATOM 520 C C . ASP A 1 76 ? 22.095 4.969 -22.643 1.00 89.31 76 ASP A C 1
ATOM 522 O O . ASP A 1 76 ? 21.995 4.998 -21.416 1.00 89.31 76 ASP A O 1
ATOM 526 N N . ALA A 1 77 ? 21.045 5.209 -23.432 1.00 88.06 77 ALA A N 1
ATOM 527 C CA . ALA A 1 77 ? 19.693 5.454 -22.935 1.00 88.06 77 ALA A CA 1
ATOM 528 C C . ALA A 1 77 ? 18.723 4.363 -23.407 1.00 88.06 77 ALA A C 1
ATOM 530 O O . ALA A 1 77 ? 18.522 4.169 -24.613 1.00 88.06 77 ALA A O 1
ATOM 531 N N . VAL A 1 78 ? 18.094 3.692 -22.442 1.00 89.25 78 VAL A N 1
ATOM 532 C CA . VAL A 1 78 ? 17.115 2.621 -22.654 1.00 89.25 78 VAL A CA 1
ATOM 533 C C . VAL A 1 78 ? 15.739 3.097 -22.208 1.00 89.25 78 VAL A C 1
ATOM 535 O O . VAL A 1 78 ? 15.603 3.659 -21.127 1.00 89.25 78 VAL A O 1
ATOM 538 N N . SER A 1 79 ? 14.707 2.857 -23.014 1.00 87.56 79 SER A N 1
ATOM 539 C CA . SER A 1 79 ? 13.324 3.209 -22.668 1.00 87.56 79 SER A CA 1
ATOM 540 C C . SER A 1 79 ? 12.328 2.128 -23.072 1.00 87.56 79 SER A C 1
ATOM 542 O O . SER A 1 79 ? 12.565 1.375 -24.017 1.00 87.56 79 SER A O 1
ATOM 544 N N . ALA A 1 80 ? 11.196 2.054 -22.371 1.00 80.50 80 ALA A N 1
ATOM 545 C CA . ALA A 1 80 ? 10.104 1.129 -22.674 1.00 80.50 80 ALA A CA 1
ATOM 546 C C . ALA A 1 80 ? 8.753 1.736 -22.279 1.00 80.50 80 ALA A C 1
ATOM 548 O O . ALA A 1 80 ? 8.662 2.542 -21.358 1.00 80.50 80 ALA A O 1
ATOM 549 N N . THR A 1 81 ? 7.666 1.333 -22.944 1.00 67.69 81 THR A N 1
ATOM 550 C CA . THR A 1 81 ? 6.349 1.954 -22.702 1.00 67.69 81 THR A CA 1
ATOM 551 C C . THR A 1 81 ? 5.613 1.451 -21.461 1.00 67.69 81 THR A C 1
ATOM 553 O O . THR A 1 81 ? 4.661 2.102 -21.037 1.00 67.69 81 THR A O 1
ATOM 556 N N . THR A 1 82 ? 5.961 0.274 -20.923 1.00 66.44 82 THR A N 1
ATOM 557 C CA . THR A 1 82 ? 5.232 -0.302 -19.773 1.00 66.44 82 THR A CA 1
ATOM 558 C C . THR A 1 82 ? 6.078 -1.104 -18.795 1.00 66.44 82 THR A C 1
ATOM 560 O O . THR A 1 82 ? 5.853 -0.972 -17.605 1.00 66.44 82 THR A O 1
ATOM 563 N N . THR A 1 83 ? 6.939 -1.998 -19.286 1.00 72.94 83 THR A N 1
ATOM 564 C CA . THR A 1 83 ? 7.718 -2.961 -18.487 1.00 72.94 83 THR A CA 1
ATOM 565 C C . THR A 1 83 ? 8.924 -3.399 -19.312 1.00 72.94 83 THR A C 1
ATOM 567 O O . THR A 1 83 ? 8.781 -3.572 -20.528 1.00 72.94 83 THR A O 1
ATOM 570 N N . GLY A 1 84 ? 10.051 -3.691 -18.671 1.00 75.69 84 GLY A N 1
ATOM 571 C CA . GLY A 1 84 ? 11.227 -4.265 -19.327 1.00 75.69 84 GLY A CA 1
ATOM 572 C C . GLY A 1 84 ? 12.198 -4.870 -18.319 1.00 75.69 84 GLY A C 1
ATOM 573 O O . GLY A 1 84 ? 12.137 -4.553 -17.131 1.00 75.69 84 GLY A O 1
ATOM 574 N N . THR A 1 85 ? 13.082 -5.746 -18.791 1.00 80.56 85 THR A N 1
ATOM 575 C CA . THR A 1 85 ? 14.186 -6.273 -17.977 1.00 80.56 85 THR A CA 1
ATOM 576 C C . THR A 1 85 ? 15.514 -5.853 -18.581 1.00 80.56 85 THR A C 1
ATOM 578 O O . THR A 1 85 ? 15.803 -6.201 -19.725 1.00 80.56 85 THR A O 1
ATOM 581 N N . VAL A 1 86 ? 16.325 -5.122 -17.825 1.00 85.38 86 VAL A N 1
ATOM 582 C CA . VAL A 1 86 ? 17.605 -4.597 -18.306 1.00 85.38 86 VAL A CA 1
ATOM 583 C C . VAL A 1 86 ? 18.710 -5.060 -17.376 1.00 85.38 86 VAL A C 1
ATOM 585 O O . VAL A 1 86 ? 18.744 -4.663 -16.219 1.00 85.38 86 VAL A O 1
ATOM 588 N N . SER A 1 87 ? 19.636 -5.867 -17.881 1.00 85.00 87 SER A N 1
ATOM 589 C CA . SER A 1 87 ? 20.917 -6.057 -17.209 1.00 85.00 87 SER A CA 1
ATOM 590 C C . SER A 1 87 ? 21.923 -5.041 -17.743 1.00 85.00 87 SER A C 1
ATOM 592 O O . SER A 1 87 ? 21.951 -4.821 -18.953 1.00 85.00 87 SER A O 1
ATOM 594 N N . VAL A 1 88 ? 22.713 -4.406 -16.879 1.00 87.06 88 VAL A N 1
ATOM 595 C CA . VAL A 1 88 ? 23.681 -3.364 -17.254 1.00 87.06 88 VAL A CA 1
ATOM 596 C C . VAL A 1 88 ? 25.083 -3.764 -16.797 1.00 87.06 88 VAL A C 1
ATOM 598 O O . VAL A 1 88 ? 25.263 -4.165 -15.654 1.00 87.06 88 VAL A O 1
ATOM 601 N N . ASP A 1 89 ? 26.055 -3.632 -17.700 1.00 83.38 89 ASP A N 1
ATOM 602 C CA . ASP A 1 89 ? 27.501 -3.683 -17.445 1.00 83.38 89 ASP A CA 1
ATOM 603 C C . ASP A 1 89 ? 28.132 -2.444 -18.097 1.00 83.38 89 ASP A C 1
ATOM 605 O O . ASP A 1 89 ? 28.326 -2.381 -19.317 1.00 83.38 89 ASP A O 1
ATOM 609 N N . GLY A 1 90 ? 28.391 -1.424 -17.285 1.00 81.75 90 GLY A N 1
ATOM 610 C CA . GLY A 1 90 ? 29.045 -0.185 -17.671 1.00 81.75 90 GLY A CA 1
ATOM 611 C C . GLY A 1 90 ? 28.457 1.078 -17.033 1.00 81.75 90 GLY A C 1
ATOM 612 O O . GLY A 1 90 ? 27.529 1.067 -16.228 1.00 81.75 90 GLY A O 1
ATOM 613 N N . GLN A 1 91 ? 29.059 2.215 -17.383 1.00 88.50 91 GLN A N 1
ATOM 614 C CA . GLN A 1 91 ? 28.869 3.498 -16.686 1.00 88.50 91 GLN A CA 1
ATOM 615 C C . GLN A 1 91 ? 28.033 4.510 -17.476 1.00 88.50 91 GLN A C 1
ATOM 617 O O . GLN A 1 91 ? 28.112 4.549 -18.702 1.00 88.50 91 GLN A O 1
ATOM 622 N N . GLY A 1 92 ? 27.347 5.410 -16.771 1.00 87.00 92 GLY A N 1
ATOM 623 C CA . GLY A 1 92 ? 26.639 6.560 -17.343 1.00 87.00 92 GLY A CA 1
ATOM 624 C C . GLY A 1 92 ? 25.331 6.202 -18.047 1.00 87.00 92 GLY A C 1
ATOM 625 O O . GLY A 1 92 ? 24.792 7.023 -18.790 1.00 87.00 92 GLY A O 1
ATOM 626 N N . ASN A 1 93 ? 24.830 4.985 -17.844 1.00 90.56 93 ASN A N 1
ATOM 627 C CA . ASN A 1 93 ? 23.636 4.500 -18.523 1.00 90.56 93 ASN A CA 1
ATOM 628 C C . ASN A 1 93 ? 22.372 5.088 -17.886 1.00 90.56 93 ASN A C 1
ATOM 630 O O . ASN A 1 93 ? 22.298 5.280 -16.672 1.00 90.56 93 ASN A O 1
ATOM 634 N N . VAL A 1 94 ? 21.369 5.378 -18.711 1.00 91.19 94 VAL A N 1
ATOM 635 C CA . VAL A 1 94 ? 20.077 5.917 -18.281 1.00 91.19 94 VAL A CA 1
ATOM 636 C C . VAL A 1 94 ? 18.973 4.944 -18.661 1.00 91.19 94 VAL A C 1
ATOM 638 O O . VAL A 1 94 ? 18.765 4.665 -19.840 1.00 91.19 94 VAL A O 1
ATOM 641 N N . ILE A 1 95 ? 18.235 4.459 -17.671 1.00 90.75 95 ILE A N 1
ATOM 642 C CA . ILE A 1 95 ? 17.078 3.587 -17.855 1.00 90.75 95 ILE A CA 1
ATOM 643 C C . ILE A 1 95 ? 15.825 4.416 -17.573 1.00 90.75 95 ILE A C 1
ATOM 645 O O . ILE A 1 95 ? 15.692 4.961 -16.489 1.00 90.75 95 ILE A O 1
ATOM 649 N N . ASP A 1 96 ? 14.941 4.572 -18.556 1.00 89.12 96 ASP A N 1
ATOM 650 C CA . ASP A 1 96 ? 13.666 5.300 -18.456 1.00 89.12 96 ASP A CA 1
ATOM 651 C C . ASP A 1 96 ? 12.506 4.317 -18.682 1.00 89.12 96 ASP A C 1
ATOM 653 O O . ASP A 1 96 ? 11.948 4.196 -19.781 1.00 89.12 96 ASP A O 1
ATOM 657 N N . ILE A 1 97 ? 12.242 3.500 -17.662 1.00 82.38 97 ILE A N 1
ATOM 658 C CA . ILE A 1 97 ? 11.275 2.400 -17.685 1.00 82.38 97 ILE A CA 1
ATOM 659 C C . ILE A 1 97 ? 10.636 2.313 -16.305 1.00 82.38 97 ILE A C 1
ATOM 661 O O . ILE A 1 97 ? 11.355 2.176 -15.336 1.00 82.38 97 ILE A O 1
ATOM 665 N N . SER A 1 98 ? 9.304 2.314 -16.224 1.00 82.50 98 SER A N 1
ATOM 666 C CA . SER A 1 98 ? 8.584 1.964 -14.989 1.00 82.50 98 SER A CA 1
ATOM 667 C C . SER A 1 98 ? 8.253 0.470 -14.948 1.00 82.50 98 SER A C 1
ATOM 669 O O . SER A 1 98 ? 8.071 -0.148 -16.001 1.00 82.50 98 SER A O 1
ATOM 671 N N . ASN A 1 99 ? 8.042 -0.093 -13.756 1.00 77.25 99 ASN A N 1
ATOM 672 C CA . ASN A 1 99 ? 7.777 -1.520 -13.540 1.00 77.25 99 ASN A CA 1
ATOM 673 C C . ASN A 1 99 ? 8.882 -2.415 -14.129 1.00 77.25 99 ASN A C 1
ATOM 675 O O . ASN A 1 99 ? 8.606 -3.479 -14.703 1.00 77.25 99 ASN A O 1
ATOM 679 N N . ALA A 1 100 ? 10.122 -1.940 -14.072 1.00 80.25 100 ALA A N 1
ATOM 680 C CA . ALA A 1 100 ? 11.285 -2.611 -14.607 1.00 80.25 100 ALA A CA 1
ATOM 681 C C . ALA A 1 100 ? 11.853 -3.636 -13.621 1.00 80.25 100 ALA A C 1
ATOM 683 O O . ALA A 1 100 ? 11.636 -3.593 -12.412 1.00 80.25 100 ALA A O 1
ATOM 684 N N . THR A 1 101 ? 12.625 -4.577 -14.154 1.00 83.62 101 THR A N 1
ATOM 685 C CA . THR A 1 101 ? 13.617 -5.316 -13.365 1.00 83.62 101 THR A CA 1
ATOM 686 C C . THR A 1 101 ? 14.989 -4.987 -13.924 1.00 83.62 101 THR A C 1
ATOM 688 O O . THR A 1 101 ? 15.217 -5.166 -15.120 1.00 83.62 101 THR A O 1
ATOM 691 N N . ILE A 1 102 ? 15.872 -4.466 -13.084 1.00 86.88 102 ILE A N 1
ATOM 692 C CA . ILE A 1 102 ? 17.180 -3.953 -13.471 1.00 86.88 102 ILE A CA 1
ATOM 693 C C . ILE A 1 102 ? 18.240 -4.731 -12.698 1.00 86.88 102 ILE A C 1
ATOM 695 O O . ILE A 1 102 ? 18.219 -4.732 -11.474 1.00 86.88 102 ILE A O 1
ATOM 699 N N . ASP A 1 103 ? 19.150 -5.387 -13.409 1.00 83.25 103 ASP A N 1
ATOM 700 C CA . ASP A 1 103 ? 20.251 -6.160 -12.826 1.00 83.25 103 ASP A CA 1
ATOM 701 C C . ASP A 1 103 ? 21.585 -5.483 -13.165 1.00 83.25 103 ASP A C 1
ATOM 703 O O . ASP A 1 103 ? 21.990 -5.454 -14.329 1.00 83.25 103 ASP A O 1
ATOM 707 N N . LEU A 1 104 ? 22.288 -4.955 -12.170 1.00 84.38 104 LEU A N 1
ATOM 708 C CA . LEU A 1 104 ? 23.605 -4.347 -12.347 1.00 84.38 104 LEU A CA 1
ATOM 709 C C . LEU A 1 104 ? 24.704 -5.376 -12.065 1.00 84.38 104 LEU A C 1
ATOM 711 O O . LEU A 1 104 ? 24.567 -6.256 -11.208 1.00 84.38 104 LEU A O 1
ATOM 715 N N . THR A 1 105 ? 25.804 -5.282 -12.803 1.00 83.31 105 THR A N 1
ATOM 716 C CA . THR A 1 105 ? 27.050 -5.952 -12.431 1.00 83.31 105 THR A CA 1
ATOM 717 C C . THR A 1 105 ? 27.788 -5.128 -11.368 1.00 83.31 105 THR A C 1
ATOM 719 O O . THR A 1 105 ? 27.164 -4.366 -10.648 1.00 83.31 105 THR A O 1
ATOM 722 N N . SER A 1 106 ? 29.087 -5.354 -11.153 1.00 84.56 106 SER A N 1
ATOM 723 C CA . SER A 1 106 ? 29.844 -4.649 -10.108 1.00 84.56 106 SER A CA 1
ATOM 724 C C . SER A 1 106 ? 30.600 -3.452 -10.679 1.00 84.56 106 SER A C 1
ATOM 726 O O . SER A 1 106 ? 31.425 -3.626 -11.581 1.00 84.56 106 SER A O 1
ATOM 728 N N . GLY A 1 107 ? 30.460 -2.290 -10.048 1.00 81.81 107 GLY A N 1
ATOM 729 C CA . GLY A 1 107 ? 31.163 -1.058 -10.400 1.00 81.81 107 GLY A CA 1
ATOM 730 C C . GLY A 1 107 ? 30.432 -0.213 -11.440 1.00 81.81 107 GLY A C 1
ATOM 731 O O . GLY A 1 107 ? 31.084 0.559 -12.153 1.00 81.81 107 GLY A O 1
ATOM 732 N N . ASP A 1 108 ? 29.117 -0.381 -11.550 1.00 86.06 108 ASP A N 1
ATOM 733 C CA . ASP A 1 108 ? 28.282 0.278 -12.547 1.00 86.06 108 ASP A CA 1
ATOM 734 C C . ASP A 1 108 ? 27.797 1.656 -12.078 1.00 86.06 108 ASP A C 1
ATOM 736 O O . ASP A 1 108 ? 27.672 1.921 -10.883 1.00 86.06 108 ASP A O 1
ATOM 740 N N . ASP A 1 109 ? 27.542 2.559 -13.031 1.00 88.12 109 ASP A N 1
ATOM 741 C CA . ASP A 1 109 ? 26.980 3.895 -12.773 1.00 88.12 109 ASP A CA 1
ATOM 742 C C . ASP A 1 109 ? 25.710 4.078 -13.604 1.00 88.12 109 ASP A C 1
ATOM 744 O O . ASP A 1 109 ? 25.791 4.178 -14.834 1.00 88.12 109 ASP A O 1
ATOM 748 N N . VAL A 1 110 ? 24.544 4.081 -12.953 1.00 90.19 110 VAL A N 1
ATOM 749 C CA . VAL A 1 110 ? 23.247 4.048 -13.644 1.00 90.19 110 VAL A CA 1
ATOM 750 C C . VAL A 1 110 ? 22.272 5.077 -13.078 1.00 90.19 110 VAL A C 1
ATOM 752 O O . VAL A 1 110 ? 22.055 5.188 -11.874 1.00 90.19 110 VAL A O 1
ATOM 755 N N . THR A 1 111 ? 21.626 5.831 -13.965 1.00 90.81 111 THR A N 1
ATOM 756 C CA . THR A 1 111 ? 20.447 6.631 -13.620 1.00 90.81 111 THR A CA 1
ATOM 757 C C . THR A 1 111 ? 19.191 5.869 -14.006 1.00 90.81 111 THR A C 1
ATOM 759 O O . THR A 1 111 ? 19.020 5.507 -15.167 1.00 90.81 111 THR A O 1
ATOM 762 N N . ILE A 1 112 ? 18.301 5.659 -13.049 1.00 89.62 112 ILE A N 1
ATOM 763 C CA . ILE A 1 112 ? 17.054 4.926 -13.231 1.00 89.62 112 ILE A CA 1
ATOM 764 C C . ILE A 1 112 ? 15.917 5.922 -13.034 1.00 89.62 112 ILE A C 1
ATOM 766 O O . ILE A 1 112 ? 15.824 6.591 -12.008 1.00 89.62 112 ILE A O 1
ATOM 770 N N . ASN A 1 113 ? 15.096 6.078 -14.061 1.00 85.62 113 ASN A N 1
ATOM 771 C CA . ASN A 1 113 ? 13.885 6.874 -14.041 1.00 85.62 113 ASN A CA 1
ATOM 772 C C . ASN A 1 113 ? 12.716 5.934 -14.301 1.00 85.62 113 ASN A C 1
ATOM 774 O O . ASN A 1 113 ? 12.740 5.155 -15.254 1.00 85.62 113 ASN A O 1
ATOM 778 N N . GLY A 1 114 ? 11.682 6.049 -13.490 1.00 75.50 114 GLY A N 1
ATOM 779 C CA . GLY A 1 114 ? 10.583 5.103 -13.535 1.00 75.50 114 GLY A CA 1
ATOM 780 C C . GLY A 1 114 ? 9.916 5.039 -12.181 1.00 75.50 114 GLY A C 1
ATOM 781 O O . GLY A 1 114 ? 10.236 5.816 -11.307 1.00 75.50 114 GLY A O 1
ATOM 782 N N . SER A 1 115 ? 8.922 4.186 -12.034 1.00 79.12 115 SER A N 1
ATOM 783 C CA . SER A 1 115 ? 8.321 3.929 -10.729 1.00 79.12 115 SER A CA 1
ATOM 784 C C . SER A 1 115 ? 8.083 2.435 -10.634 1.00 79.12 115 SER A C 1
ATOM 786 O O . SER A 1 115 ? 7.789 1.801 -11.659 1.00 79.12 115 SER A O 1
ATOM 788 N N . ASN A 1 116 ? 8.080 1.903 -9.415 1.00 72.88 116 ASN A N 1
ATOM 789 C CA . ASN A 1 116 ? 7.848 0.494 -9.122 1.00 72.88 116 ASN A CA 1
ATOM 790 C C . ASN A 1 116 ? 8.905 -0.419 -9.767 1.00 72.88 116 ASN A C 1
ATOM 792 O O . ASN A 1 116 ? 8.581 -1.489 -10.298 1.00 72.88 116 ASN A O 1
ATOM 796 N N . ASP A 1 117 ? 10.160 0.023 -9.773 1.00 81.19 117 ASP A N 1
ATOM 797 C CA . ASP A 1 117 ? 11.267 -0.734 -10.339 1.00 81.19 117 ASP A CA 1
ATOM 798 C C . ASP A 1 117 ? 11.897 -1.660 -9.291 1.00 81.19 117 ASP A C 1
ATOM 800 O O . ASP A 1 117 ? 11.980 -1.348 -8.108 1.00 81.19 117 ASP A O 1
ATOM 804 N N . LYS A 1 118 ? 12.353 -2.837 -9.726 1.00 82.25 118 LYS A N 1
ATOM 805 C CA . LYS A 1 118 ? 13.177 -3.737 -8.907 1.00 82.25 118 LYS A CA 1
ATOM 806 C C . LYS A 1 118 ? 14.604 -3.685 -9.390 1.00 82.25 118 LYS A C 1
ATOM 808 O O . LYS A 1 118 ? 14.861 -4.042 -10.538 1.00 82.25 118 LYS A O 1
ATOM 813 N N . ILE A 1 119 ? 15.515 -3.280 -8.524 1.00 86.88 119 ILE A N 1
ATOM 814 C CA . ILE A 1 119 ? 16.902 -3.002 -8.863 1.00 86.88 119 ILE A CA 1
ATOM 815 C C . ILE A 1 119 ? 17.784 -3.933 -8.038 1.00 86.88 119 ILE A C 1
ATOM 817 O O . ILE A 1 119 ? 17.790 -3.876 -6.813 1.00 86.88 119 ILE A O 1
ATOM 821 N N . TYR A 1 120 ? 18.546 -4.786 -8.706 1.00 79.12 120 TYR A N 1
ATOM 822 C CA . TYR A 1 120 ? 19.534 -5.660 -8.092 1.00 79.12 120 TYR A CA 1
ATOM 823 C C . TYR A 1 120 ? 20.925 -5.119 -8.414 1.00 79.12 120 TYR A C 1
ATOM 825 O O . TYR A 1 120 ? 21.435 -5.314 -9.515 1.00 79.12 120 TYR A O 1
ATOM 833 N N . GLY A 1 121 ? 21.512 -4.400 -7.461 1.00 79.44 121 GLY A N 1
ATOM 834 C CA . GLY A 1 121 ? 22.890 -3.927 -7.512 1.00 79.44 121 GLY A CA 1
ATOM 835 C C . GLY A 1 121 ? 23.885 -5.059 -7.265 1.00 79.44 121 GLY A C 1
ATOM 836 O O . GLY A 1 121 ? 23.653 -5.947 -6.438 1.00 79.44 121 GLY A O 1
ATOM 837 N N . GLY A 1 122 ? 25.005 -5.019 -7.978 1.00 72.31 122 GLY A N 1
ATOM 838 C CA . GLY A 1 122 ? 26.197 -5.774 -7.650 1.00 72.31 122 GLY A CA 1
ATOM 839 C C . GLY A 1 122 ? 26.933 -5.140 -6.468 1.00 72.31 122 GLY A C 1
ATOM 840 O O . GLY A 1 122 ? 26.377 -4.933 -5.391 1.00 72.31 122 GLY A O 1
ATOM 841 N N . SER A 1 123 ? 28.235 -4.914 -6.633 1.00 76.12 123 SER A N 1
ATOM 842 C CA . SER A 1 123 ? 29.079 -4.332 -5.586 1.00 76.12 123 SER A CA 1
ATOM 843 C C . SER A 1 123 ? 29.832 -3.128 -6.112 1.00 76.12 123 SER A C 1
ATOM 845 O O . SER A 1 123 ? 30.354 -3.211 -7.221 1.00 76.12 123 SER A O 1
ATOM 847 N N . ASP A 1 124 ? 30.009 -2.102 -5.279 1.00 80.25 124 ASP A N 1
ATOM 848 C CA . ASP A 1 124 ? 30.684 -0.848 -5.643 1.00 80.25 124 ASP A CA 1
ATOM 849 C C . ASP A 1 124 ? 29.946 -0.042 -6.734 1.00 80.25 124 ASP A C 1
ATOM 851 O O . ASP A 1 124 ? 30.574 0.714 -7.480 1.00 80.25 124 ASP A O 1
ATOM 855 N N . ASP A 1 125 ? 28.622 -0.182 -6.826 1.00 84.44 125 ASP A N 1
ATOM 856 C CA . ASP A 1 125 ? 27.815 0.530 -7.818 1.00 84.44 125 ASP A CA 1
ATOM 857 C C . ASP A 1 125 ? 27.458 1.940 -7.351 1.00 84.44 125 ASP A C 1
ATOM 859 O O . ASP A 1 125 ? 27.438 2.257 -6.162 1.00 84.44 125 ASP A O 1
ATOM 863 N N . THR A 1 126 ? 27.153 2.816 -8.299 1.00 86.50 126 THR A N 1
ATOM 864 C CA . THR A 1 126 ? 26.565 4.129 -8.051 1.00 86.50 126 THR A CA 1
ATOM 865 C C . THR A 1 126 ? 25.271 4.224 -8.832 1.00 86.50 126 THR A C 1
ATOM 867 O O . THR A 1 126 ? 25.255 4.034 -10.042 1.00 86.50 126 THR A O 1
ATOM 870 N N . PHE A 1 127 ? 24.167 4.542 -8.169 1.00 84.00 127 PHE A N 1
ATOM 871 C CA . PHE A 1 127 ? 22.920 4.749 -8.888 1.00 84.00 127 PHE A CA 1
ATOM 872 C C . PHE A 1 127 ? 22.113 5.922 -8.354 1.00 84.00 127 PHE A C 1
ATOM 874 O O . PHE A 1 127 ? 22.039 6.196 -7.153 1.00 84.00 127 PHE A O 1
ATOM 881 N N . THR A 1 128 ? 21.529 6.651 -9.304 1.00 86.62 128 THR A N 1
ATOM 882 C CA . THR A 1 128 ? 20.562 7.714 -9.045 1.00 86.62 128 THR A CA 1
ATOM 883 C C . THR A 1 128 ? 19.204 7.222 -9.491 1.00 86.62 128 THR A C 1
ATOM 885 O O . THR A 1 128 ? 18.993 7.013 -10.681 1.00 86.62 128 THR A O 1
ATOM 888 N N . VAL A 1 129 ? 18.293 7.054 -8.547 1.00 84.69 129 VAL A N 1
ATOM 889 C CA . VAL A 1 129 ? 16.949 6.553 -8.818 1.00 84.69 129 VAL A CA 1
ATOM 890 C C . VAL A 1 129 ? 15.963 7.706 -8.674 1.00 84.69 129 VAL A C 1
ATOM 892 O O . VAL A 1 129 ? 16.094 8.559 -7.788 1.00 84.69 129 VAL A O 1
ATOM 895 N N . THR A 1 130 ? 15.023 7.810 -9.603 1.00 80.12 130 THR A N 1
ATOM 896 C CA . THR A 1 130 ? 14.009 8.862 -9.615 1.00 80.12 130 THR A CA 1
ATOM 897 C C . THR A 1 130 ? 12.648 8.270 -9.909 1.00 80.12 130 THR A C 1
ATOM 899 O O . THR A 1 130 ? 12.534 7.411 -10.775 1.00 80.12 130 THR A O 1
ATOM 902 N N . GLY A 1 131 ? 11.633 8.826 -9.251 1.00 69.00 131 GLY A N 1
ATOM 903 C CA . GLY A 1 131 ? 10.268 8.326 -9.286 1.00 69.00 131 GLY A CA 1
ATOM 904 C C . GLY A 1 131 ? 9.857 7.812 -7.919 1.00 69.00 131 GLY A C 1
ATOM 905 O O . GLY A 1 131 ? 10.117 8.524 -6.950 1.00 69.00 131 GLY A O 1
ATOM 906 N N . THR A 1 132 ? 9.133 6.695 -7.859 1.00 63.72 132 THR A N 1
ATOM 907 C CA . THR A 1 132 ? 8.516 6.190 -6.618 1.00 63.72 132 THR A CA 1
ATOM 908 C C . THR A 1 132 ? 8.428 4.667 -6.608 1.00 63.72 132 THR A C 1
ATOM 910 O O . THR A 1 132 ? 8.154 4.073 -7.648 1.00 63.72 132 THR A O 1
ATOM 913 N N . ASP A 1 133 ? 8.499 4.070 -5.419 1.00 64.88 133 ASP A N 1
ATOM 914 C CA . ASP A 1 133 ? 8.320 2.632 -5.148 1.00 64.88 133 ASP A CA 1
ATOM 915 C C . ASP A 1 133 ? 9.424 1.743 -5.714 1.00 64.88 133 ASP A C 1
ATOM 917 O O . ASP A 1 133 ? 9.180 0.607 -6.124 1.00 64.88 133 ASP A O 1
ATOM 921 N N . ASP A 1 134 ? 10.647 2.254 -5.736 1.00 72.94 134 ASP A N 1
ATOM 922 C CA . ASP A 1 134 ? 11.776 1.501 -6.259 1.00 72.94 134 ASP A CA 1
ATOM 923 C C . ASP A 1 134 ? 12.403 0.628 -5.156 1.00 72.94 134 ASP A C 1
ATOM 925 O O . ASP A 1 134 ? 12.821 1.113 -4.104 1.00 72.94 134 ASP A O 1
ATOM 929 N N . ASP A 1 135 ? 12.458 -0.683 -5.391 1.00 76.06 135 ASP A N 1
ATOM 930 C CA . ASP A 1 135 ? 13.055 -1.678 -4.493 1.00 76.06 135 ASP A CA 1
ATOM 931 C C . ASP A 1 135 ? 14.494 -1.943 -4.932 1.00 76.06 135 ASP A C 1
ATOM 933 O O . ASP A 1 135 ? 14.739 -2.621 -5.935 1.00 76.06 135 ASP A O 1
ATOM 937 N N . VAL A 1 136 ? 15.449 -1.385 -4.193 1.00 82.00 136 VAL A N 1
ATOM 938 C CA . VAL A 1 136 ? 16.876 -1.591 -4.418 1.00 82.00 136 VAL A CA 1
ATOM 939 C C . VAL A 1 136 ? 17.388 -2.684 -3.488 1.00 82.00 136 VAL A C 1
ATOM 941 O O . VAL A 1 136 ? 17.277 -2.595 -2.268 1.00 82.00 136 VAL A O 1
ATOM 944 N N . SER A 1 137 ? 18.063 -3.679 -4.054 1.00 77.00 137 SER A N 1
ATOM 945 C CA . SER A 1 137 ? 18.877 -4.642 -3.321 1.00 77.00 137 SER A CA 1
ATOM 946 C C . SER A 1 137 ? 20.320 -4.585 -3.810 1.00 77.00 137 SER A C 1
ATOM 948 O O . SER A 1 137 ? 20.585 -4.997 -4.935 1.00 77.00 137 SER A O 1
ATOM 950 N N . ALA A 1 138 ? 21.247 -4.065 -3.005 1.00 74.12 138 ALA A N 1
ATOM 951 C CA . ALA A 1 138 ? 22.644 -3.866 -3.401 1.00 74.12 138 ALA A CA 1
ATOM 952 C C . ALA A 1 138 ? 23.624 -4.198 -2.264 1.00 74.12 138 ALA A C 1
ATOM 954 O O . ALA A 1 138 ? 23.254 -4.752 -1.229 1.00 74.12 138 ALA A O 1
ATOM 955 N N . THR A 1 139 ? 24.920 -3.993 -2.488 1.00 69.88 139 THR A N 1
ATOM 956 C CA . THR A 1 139 ? 25.950 -4.153 -1.454 1.00 69.88 139 THR A CA 1
ATOM 957 C C . THR A 1 139 ? 27.124 -3.220 -1.749 1.00 69.88 139 THR A C 1
ATOM 959 O O . THR A 1 139 ? 27.527 -3.099 -2.904 1.00 69.88 139 THR A O 1
ATOM 962 N N . TYR A 1 140 ? 27.732 -2.586 -0.740 1.00 71.12 140 TYR A N 1
ATOM 963 C CA . TYR A 1 140 ? 28.848 -1.636 -0.928 1.00 71.12 140 TYR A CA 1
ATOM 964 C C . TYR A 1 140 ? 28.573 -0.537 -1.974 1.00 71.12 140 TYR A C 1
ATOM 966 O O . TYR A 1 140 ? 29.490 -0.101 -2.670 1.00 71.12 140 TYR A O 1
ATOM 974 N N . SER A 1 141 ? 27.322 -0.113 -2.135 1.00 79.38 141 SER A N 1
ATOM 975 C CA . SER A 1 141 ? 26.893 0.746 -3.240 1.00 79.38 141 SER A CA 1
ATOM 976 C C . SER A 1 141 ? 26.482 2.146 -2.774 1.00 79.38 141 SER A C 1
ATOM 978 O O . SER A 1 141 ? 26.171 2.388 -1.608 1.00 79.38 141 SER A O 1
ATOM 980 N N . ALA A 1 142 ? 26.519 3.111 -3.691 1.00 81.19 142 ALA A N 1
ATOM 981 C CA . ALA A 1 142 ? 26.109 4.491 -3.473 1.00 81.19 142 ALA A CA 1
ATOM 982 C C . ALA A 1 142 ? 24.730 4.749 -4.103 1.00 81.19 142 ALA A C 1
ATOM 984 O O . ALA A 1 142 ? 24.618 4.941 -5.314 1.00 81.19 142 ALA A O 1
ATOM 985 N N . VAL A 1 143 ? 23.687 4.799 -3.273 1.00 83.50 143 VAL A N 1
ATOM 986 C CA . VAL A 1 143 ? 22.277 4.875 -3.681 1.00 83.50 143 VAL A CA 1
ATOM 987 C C . VAL A 1 143 ? 21.699 6.250 -3.383 1.00 83.50 143 VAL A C 1
ATOM 989 O O . VAL A 1 143 ? 21.599 6.657 -2.227 1.00 83.50 143 VAL A O 1
ATOM 992 N N . SER A 1 144 ? 21.275 6.995 -4.396 1.00 83.06 144 SER A N 1
ATOM 993 C CA . SER A 1 144 ? 20.625 8.294 -4.182 1.00 83.06 144 SER A CA 1
ATOM 994 C C . SER A 1 144 ? 19.259 8.349 -4.845 1.00 83.06 144 SER A C 1
ATOM 996 O O . SER A 1 144 ? 19.171 8.291 -6.068 1.00 83.06 144 SER A O 1
ATOM 998 N N . PHE A 1 145 ? 18.210 8.562 -4.052 1.00 76.62 145 PHE A N 1
ATOM 999 C CA . PHE A 1 145 ? 16.884 8.874 -4.585 1.00 76.62 145 PHE A CA 1
ATOM 1000 C C . PHE A 1 145 ? 16.738 10.377 -4.787 1.00 76.62 145 PHE A C 1
ATOM 1002 O O . PHE A 1 145 ? 17.070 11.182 -3.905 1.00 76.62 145 PHE A O 1
ATOM 1009 N N . SER A 1 146 ? 16.225 10.781 -5.946 1.00 70.00 146 SER A N 1
ATOM 1010 C CA . SER A 1 146 ? 15.903 12.178 -6.225 1.00 70.00 146 SER A CA 1
ATOM 1011 C C . SER A 1 146 ? 14.459 12.314 -6.704 1.00 70.00 146 SER A C 1
ATOM 1013 O O . SER A 1 146 ? 14.087 11.746 -7.725 1.00 70.00 146 SER A O 1
ATOM 1015 N N . GLY A 1 147 ? 13.640 13.091 -5.986 1.00 61.62 147 GLY A N 1
ATOM 1016 C CA . GLY A 1 147 ? 12.225 13.247 -6.328 1.00 61.62 147 GLY A CA 1
ATOM 1017 C C . GLY A 1 147 ? 11.308 13.358 -5.112 1.00 61.62 147 GLY A C 1
ATOM 1018 O O . GLY A 1 147 ? 11.670 13.966 -4.103 1.00 61.62 147 GLY A O 1
ATOM 1019 N N . THR A 1 148 ? 10.080 12.858 -5.261 1.00 48.22 148 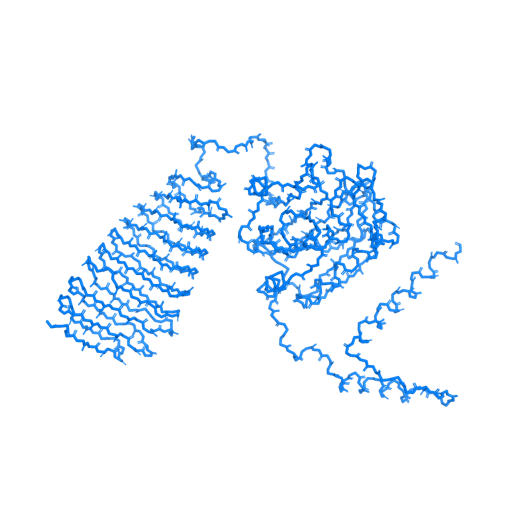THR A N 1
ATOM 1020 C CA . THR A 1 148 ? 9.102 12.667 -4.181 1.00 48.22 148 THR A CA 1
ATOM 1021 C C . THR A 1 148 ? 9.253 11.240 -3.658 1.00 48.22 148 THR A C 1
ATOM 1023 O O . THR A 1 148 ? 8.871 10.322 -4.358 1.00 48.22 148 THR A O 1
ATOM 1026 N N . ASN A 1 149 ? 9.842 11.064 -2.473 1.00 52.53 149 ASN A N 1
ATOM 1027 C CA . ASN A 1 149 ? 10.300 9.759 -1.974 1.00 52.53 149 ASN A CA 1
ATOM 1028 C C . ASN A 1 149 ? 9.221 9.076 -1.111 1.00 52.53 149 ASN A C 1
ATOM 1030 O O . ASN A 1 149 ? 9.197 9.273 0.107 1.00 52.53 149 ASN A O 1
ATOM 1034 N N . THR A 1 150 ? 8.308 8.322 -1.720 1.00 49.31 150 THR A N 1
ATOM 1035 C CA . THR A 1 150 ? 7.108 7.778 -1.043 1.00 49.31 150 THR A CA 1
ATOM 1036 C C . THR A 1 150 ? 6.967 6.254 -1.137 1.00 49.31 150 THR A C 1
ATOM 1038 O O . THR A 1 150 ? 5.872 5.724 -0.967 1.00 49.31 150 THR A O 1
ATOM 1041 N N . GLY A 1 151 ? 8.083 5.538 -1.307 1.00 50.78 151 GLY A N 1
ATOM 1042 C CA . GLY A 1 151 ? 8.080 4.070 -1.287 1.00 50.78 151 GLY A CA 1
ATOM 1043 C C . GLY A 1 151 ? 9.410 3.375 -1.566 1.00 50.78 151 GLY A C 1
ATOM 1044 O O . GLY A 1 151 ? 9.437 2.150 -1.600 1.00 50.78 151 GLY A O 1
ATOM 1045 N N . ASP A 1 152 ? 10.495 4.128 -1.752 1.00 61.62 152 ASP A N 1
ATOM 1046 C CA . ASP A 1 152 ? 11.770 3.553 -2.172 1.00 61.62 152 ASP A CA 1
ATOM 1047 C C . ASP A 1 152 ? 12.504 2.902 -0.996 1.00 61.62 152 ASP A C 1
ATOM 1049 O O . ASP A 1 152 ? 12.719 3.532 0.050 1.00 61.62 152 ASP A O 1
ATOM 1053 N N . ASP A 1 153 ? 12.902 1.647 -1.178 1.00 65.38 153 ASP A N 1
ATOM 1054 C CA . ASP A 1 153 ? 13.614 0.862 -0.174 1.00 65.38 153 ASP A CA 1
ATOM 1055 C C . ASP A 1 153 ? 15.019 0.516 -0.667 1.00 65.38 153 ASP A C 1
ATOM 1057 O O . ASP A 1 153 ? 15.252 0.294 -1.856 1.00 65.38 153 ASP A O 1
ATOM 1061 N N . VAL A 1 154 ? 15.963 0.476 0.268 1.00 69.38 154 VAL A N 1
ATOM 1062 C CA . VAL A 1 154 ? 17.320 -0.013 0.023 1.00 69.38 154 VAL A CA 1
ATOM 1063 C C . VAL A 1 154 ? 17.577 -1.136 1.002 1.00 69.38 154 VAL A C 1
ATOM 1065 O O . VAL A 1 154 ? 17.619 -0.943 2.216 1.00 69.38 154 VAL A O 1
ATOM 1068 N N . THR A 1 155 ? 17.770 -2.323 0.453 1.00 62.34 155 THR A N 1
ATOM 1069 C CA . THR A 1 155 ? 18.148 -3.527 1.177 1.00 62.34 155 THR A CA 1
ATOM 1070 C C . THR A 1 155 ? 19.550 -3.942 0.753 1.00 62.34 155 THR A C 1
ATOM 1072 O O . THR A 1 155 ? 19.942 -3.751 -0.396 1.00 62.34 155 THR A O 1
ATOM 1075 N N . GLY A 1 156 ? 20.327 -4.523 1.661 1.00 60.50 156 GLY A N 1
ATOM 1076 C CA . GLY A 1 156 ? 21.739 -4.750 1.376 1.00 60.50 156 GLY A CA 1
ATOM 1077 C C . GLY A 1 156 ? 22.603 -4.625 2.610 1.00 60.50 156 GLY A C 1
ATOM 1078 O O . GLY A 1 156 ? 22.085 -4.601 3.721 1.00 60.50 156 GLY A O 1
ATOM 1079 N N . THR A 1 157 ? 23.915 -4.583 2.406 1.00 56.19 157 THR A N 1
ATOM 1080 C CA . THR A 1 157 ? 24.877 -4.317 3.480 1.00 56.19 157 THR A CA 1
ATOM 1081 C C . THR A 1 157 ? 25.900 -3.295 3.017 1.00 56.19 157 THR A C 1
ATOM 1083 O O . THR A 1 157 ? 26.421 -3.423 1.904 1.00 56.19 157 THR A O 1
ATOM 1086 N N . ASP A 1 158 ? 26.291 -2.399 3.926 1.00 65.00 158 ASP A N 1
ATOM 1087 C CA . ASP A 1 158 ? 27.378 -1.430 3.741 1.00 65.00 158 ASP A CA 1
ATOM 1088 C C . ASP A 1 158 ? 27.113 -0.433 2.589 1.00 65.00 158 ASP A C 1
ATOM 1090 O O . ASP A 1 158 ? 28.039 -0.032 1.876 1.00 65.00 158 ASP A O 1
ATOM 1094 N N . ASP A 1 159 ? 25.855 -0.032 2.397 1.00 70.88 159 ASP A N 1
ATOM 1095 C CA . ASP A 1 159 ? 25.457 0.920 1.359 1.00 70.88 159 ASP A CA 1
ATOM 1096 C C . ASP A 1 159 ? 25.500 2.368 1.891 1.00 70.88 159 ASP A C 1
ATOM 1098 O O . ASP A 1 159 ? 25.416 2.632 3.087 1.00 70.88 159 ASP A O 1
ATOM 1102 N N . THR A 1 160 ? 25.647 3.356 1.006 1.00 74.50 160 THR A N 1
ATOM 1103 C CA . THR A 1 160 ? 25.672 4.786 1.380 1.00 74.50 160 THR A CA 1
ATOM 1104 C C . THR A 1 160 ? 24.767 5.599 0.475 1.00 74.50 160 THR A C 1
ATOM 1106 O O . THR A 1 160 ? 24.569 5.235 -0.680 1.00 74.50 160 THR A O 1
ATOM 1109 N N . GLY A 1 161 ? 24.213 6.722 0.942 1.00 74.38 161 GLY A N 1
ATOM 1110 C CA . GLY A 1 161 ? 23.213 7.380 0.111 1.00 74.38 161 GLY A CA 1
ATOM 1111 C C . GLY A 1 161 ? 22.489 8.589 0.667 1.00 74.38 161 GLY A C 1
ATOM 1112 O O . GLY A 1 161 ? 22.854 9.169 1.689 1.00 74.38 161 GLY A O 1
ATOM 1113 N N . ALA A 1 162 ? 21.450 8.994 -0.059 1.00 68.94 162 ALA A N 1
ATOM 1114 C CA . ALA A 1 162 ? 20.529 10.044 0.351 1.00 68.94 162 ALA A CA 1
ATOM 1115 C C . ALA A 1 162 ? 19.106 9.748 -0.138 1.00 68.94 162 ALA A C 1
ATOM 1117 O O . ALA A 1 162 ? 18.909 9.164 -1.202 1.00 68.94 162 ALA A O 1
ATOM 1118 N N . GLY A 1 163 ? 18.113 10.218 0.622 1.00 64.25 163 GLY A N 1
ATOM 1119 C CA . GLY A 1 163 ? 16.704 10.118 0.237 1.00 64.25 163 GLY A CA 1
ATOM 1120 C C . GLY A 1 163 ? 16.037 8.779 0.556 1.00 64.25 163 GLY A C 1
ATOM 1121 O O . GLY A 1 163 ? 14.958 8.529 0.040 1.00 64.25 163 GLY A O 1
ATOM 1122 N N . TRP A 1 164 ? 16.650 7.941 1.389 1.00 65.31 164 TRP A N 1
ATOM 1123 C CA . TRP A 1 164 ? 16.121 6.625 1.748 1.00 65.31 164 TRP A CA 1
ATOM 1124 C C . TRP A 1 164 ? 14.928 6.735 2.704 1.00 65.31 164 TRP A C 1
ATOM 1126 O O . TRP A 1 164 ? 14.858 7.672 3.508 1.00 65.31 164 TRP A O 1
ATOM 1136 N N . ALA A 1 165 ? 14.015 5.762 2.652 1.00 51.22 165 ALA A N 1
ATOM 1137 C CA . ALA A 1 165 ? 12.874 5.693 3.566 1.00 51.22 165 ALA A CA 1
ATOM 1138 C C . ALA A 1 165 ? 13.275 5.338 5.016 1.00 51.22 165 ALA A C 1
ATOM 1140 O O . ALA A 1 165 ? 12.592 5.742 5.962 1.00 51.22 165 ALA A O 1
ATOM 1141 N N . ALA A 1 166 ? 14.398 4.634 5.212 1.00 46.69 166 ALA A N 1
ATOM 1142 C CA . ALA A 1 166 ? 14.946 4.245 6.513 1.00 46.69 166 ALA A CA 1
ATOM 1143 C C . ALA A 1 166 ? 16.496 4.257 6.506 1.00 46.69 166 ALA A C 1
ATOM 1145 O O . ALA A 1 166 ? 17.089 4.215 5.430 1.00 46.69 166 ALA A O 1
ATOM 1146 N N . PRO A 1 167 ? 17.167 4.336 7.678 1.00 46.78 167 PRO A N 1
ATOM 1147 C CA . PRO A 1 167 ? 18.614 4.109 7.779 1.00 46.78 167 PRO A CA 1
ATOM 1148 C C . PRO A 1 167 ? 18.979 2.674 7.375 1.00 46.78 167 PRO A C 1
ATOM 1150 O O . PRO A 1 167 ? 18.157 1.779 7.590 1.00 46.78 167 PRO A O 1
ATOM 1153 N N . ASP A 1 168 ? 20.205 2.454 6.883 1.00 47.72 168 ASP A N 1
ATOM 1154 C CA . ASP A 1 168 ? 20.736 1.105 6.620 1.00 47.72 168 ASP A CA 1
ATOM 1155 C C . ASP A 1 168 ? 20.526 0.214 7.870 1.00 47.72 168 ASP A C 1
ATOM 1157 O O . ASP A 1 168 ? 20.998 0.566 8.960 1.00 47.72 168 ASP A O 1
ATOM 1161 N N . PRO A 1 169 ? 19.799 -0.917 7.775 1.00 40.94 169 PRO A N 1
ATOM 1162 C CA . PRO A 1 169 ? 19.570 -1.804 8.914 1.00 40.94 169 PRO A CA 1
ATOM 1163 C C . PRO A 1 169 ? 20.855 -2.445 9.471 1.00 40.94 169 PRO A C 1
ATOM 1165 O O . PRO A 1 169 ? 20.832 -2.924 10.612 1.00 40.94 169 PRO A O 1
ATOM 1168 N N . ASP A 1 170 ? 21.952 -2.438 8.708 1.00 39.47 170 ASP A N 1
ATOM 1169 C CA . ASP A 1 170 ? 23.237 -3.045 9.047 1.00 39.47 170 ASP A CA 1
ATOM 1170 C C . ASP A 1 170 ? 24.357 -2.022 9.363 1.00 39.47 170 ASP A C 1
ATOM 1172 O O . ASP A 1 170 ? 25.375 -2.419 9.945 1.00 39.47 170 ASP A O 1
ATOM 1176 N N . ASP A 1 171 ? 24.156 -0.713 9.125 1.00 43.88 171 ASP A N 1
ATOM 1177 C CA . ASP A 1 171 ? 25.082 0.353 9.556 1.00 43.88 171 ASP A CA 1
ATOM 1178 C C . ASP A 1 171 ? 24.621 1.050 10.854 1.00 43.88 171 ASP A C 1
ATOM 1180 O O . ASP A 1 171 ? 23.721 1.889 10.908 1.00 43.88 171 ASP A O 1
ATOM 1184 N N . ILE A 1 172 ? 25.293 0.703 11.951 1.00 37.78 172 ILE A N 1
ATOM 1185 C CA . ILE A 1 172 ? 25.056 1.243 13.299 1.00 37.78 172 ILE A CA 1
ATOM 1186 C C . ILE A 1 172 ? 25.660 2.644 13.519 1.00 37.78 172 ILE A C 1
ATOM 1188 O O . ILE A 1 172 ? 25.400 3.238 14.572 1.00 37.78 172 ILE A O 1
ATOM 1192 N N . ASP A 1 173 ? 26.463 3.148 12.575 1.00 37.53 173 ASP A N 1
ATOM 1193 C CA . ASP A 1 173 ? 27.214 4.405 12.669 1.00 37.53 173 ASP A CA 1
ATOM 1194 C C . ASP A 1 173 ? 26.771 5.468 11.628 1.00 37.53 173 ASP A C 1
ATOM 1196 O O . ASP A 1 173 ? 27.356 6.559 11.598 1.00 37.53 173 ASP A O 1
ATOM 1200 N N . ASP A 1 174 ? 25.728 5.213 10.822 1.00 41.91 174 ASP A N 1
ATOM 1201 C CA . ASP A 1 174 ? 25.218 6.185 9.844 1.00 41.91 174 ASP A CA 1
ATOM 1202 C C . ASP A 1 174 ? 24.485 7.366 10.522 1.00 41.91 174 ASP A C 1
ATOM 1204 O O . ASP A 1 174 ? 23.373 7.263 11.047 1.00 41.91 174 ASP A O 1
ATOM 1208 N N . GLU A 1 175 ? 25.131 8.537 10.510 1.00 31.62 175 GLU A N 1
ATOM 1209 C CA . GLU A 1 175 ? 24.574 9.825 10.949 1.00 31.62 175 GLU A CA 1
ATOM 1210 C C . GLU A 1 175 ? 23.998 10.658 9.777 1.00 31.62 175 GLU A C 1
ATOM 1212 O O . GLU A 1 175 ? 24.068 11.897 9.768 1.00 31.62 175 GLU A O 1
ATOM 1217 N N . GLY A 1 176 ? 23.397 10.001 8.781 1.00 31.19 176 GLY A N 1
ATOM 1218 C CA . GLY A 1 176 ? 22.608 10.622 7.715 1.00 31.19 176 GLY A CA 1
ATOM 1219 C C . GLY A 1 176 ? 21.446 11.480 8.243 1.00 31.19 176 GLY A C 1
ATOM 1220 O O . GLY A 1 176 ? 20.558 11.031 8.963 1.00 31.19 176 GLY A O 1
ATOM 1221 N N . GLY A 1 177 ? 21.460 12.775 7.920 1.00 27.81 177 GLY A N 1
ATOM 1222 C CA . GLY A 1 177 ? 20.601 13.813 8.499 1.00 27.81 177 GLY A CA 1
ATOM 1223 C C . GLY A 1 177 ? 19.071 13.614 8.442 1.00 27.81 177 GLY A C 1
ATOM 1224 O O . GLY A 1 177 ? 18.455 13.824 7.407 1.00 27.81 177 GLY A O 1
ATOM 1225 N N . TYR A 1 178 ? 18.492 13.474 9.644 1.00 30.42 178 TYR A N 1
ATOM 1226 C CA . TYR A 1 178 ? 17.125 13.793 10.115 1.00 30.42 178 TYR A CA 1
ATOM 1227 C C . TYR A 1 178 ? 15.913 13.006 9.575 1.00 30.42 178 TYR A C 1
ATOM 1229 O O . TYR A 1 178 ? 15.451 13.241 8.466 1.00 30.42 178 TYR A O 1
ATOM 1237 N N . GLY A 1 179 ? 15.259 12.267 10.493 1.00 26.58 179 GLY A N 1
ATOM 1238 C CA . GLY A 1 179 ? 13.936 11.659 10.279 1.00 26.58 179 GLY A CA 1
ATOM 1239 C C . GLY A 1 179 ? 13.096 11.256 11.506 1.00 26.58 179 GLY A C 1
ATOM 1240 O O . GLY A 1 179 ? 11.888 11.220 11.374 1.00 26.58 179 GLY A O 1
ATOM 1241 N N . GLY A 1 180 ? 13.645 11.075 12.718 1.00 24.52 180 GLY A N 1
ATOM 1242 C CA . GLY A 1 180 ? 12.855 11.108 13.968 1.00 24.52 180 GLY A CA 1
ATOM 1243 C C . GLY A 1 180 ? 12.543 9.781 14.692 1.00 24.52 180 GLY A C 1
ATOM 1244 O O . GLY A 1 180 ? 11.976 8.850 14.149 1.00 24.52 180 GLY A O 1
ATOM 1245 N N . TYR A 1 181 ? 12.825 9.830 15.999 1.00 24.31 181 TYR A N 1
ATOM 1246 C CA . TYR A 1 181 ? 12.496 8.930 17.117 1.00 24.31 181 TYR A CA 1
ATOM 1247 C C . TYR A 1 181 ? 13.260 7.611 17.312 1.00 24.31 181 TYR A C 1
ATOM 1249 O O . TYR A 1 181 ? 12.860 6.517 16.935 1.00 24.31 181 TYR A O 1
ATOM 1257 N N . SER A 1 182 ? 14.296 7.758 18.141 1.00 26.53 182 SER A N 1
ATOM 1258 C CA . SER A 1 182 ? 14.828 6.760 19.057 1.00 26.53 182 SER A CA 1
ATOM 1259 C C . SER A 1 182 ? 13.812 6.368 20.143 1.00 26.53 182 SER A C 1
ATOM 1261 O O . SER A 1 182 ? 13.162 7.215 20.761 1.00 26.53 182 SER A O 1
ATOM 1263 N N . GLY A 1 183 ? 13.725 5.064 20.418 1.00 23.00 183 GLY A N 1
ATOM 1264 C CA . GLY A 1 183 ? 12.806 4.499 21.408 1.00 23.00 183 GLY A CA 1
ATOM 1265 C C . GLY A 1 183 ? 13.096 3.045 21.788 1.00 23.00 183 GLY A C 1
ATOM 1266 O O . GLY A 1 183 ? 12.205 2.218 21.747 1.00 23.00 183 GLY A O 1
ATOM 1267 N N . GLY A 1 184 ? 14.351 2.749 22.137 1.00 23.36 184 GLY A N 1
ATOM 1268 C CA . GLY A 1 184 ? 14.836 1.628 22.961 1.00 23.36 184 GLY A CA 1
ATOM 1269 C C . GLY A 1 184 ? 14.027 0.323 23.106 1.00 23.36 184 GLY A C 1
ATOM 1270 O O . GLY A 1 184 ? 13.161 0.223 23.966 1.00 23.36 184 GLY A O 1
ATOM 1271 N N . GLY A 1 185 ? 14.554 -0.741 22.489 1.00 23.89 185 GLY A N 1
ATOM 1272 C CA . GLY A 1 185 ? 14.884 -1.982 23.204 1.00 23.89 185 GLY A CA 1
ATOM 1273 C C . GLY A 1 185 ? 13.964 -3.195 23.023 1.00 23.89 185 GLY A C 1
ATOM 1274 O O . GLY A 1 185 ? 13.037 -3.388 23.799 1.00 23.89 185 GLY A O 1
ATOM 1275 N N . GLY A 1 186 ? 14.391 -4.124 22.158 1.00 24.47 186 GLY A N 1
ATOM 1276 C CA . GLY A 1 186 ? 14.287 -5.567 22.419 1.00 24.47 186 GLY A CA 1
ATOM 1277 C C . GLY A 1 186 ? 13.308 -6.378 21.560 1.00 24.47 186 GLY A C 1
ATOM 1278 O O . GLY A 1 186 ? 12.133 -6.461 21.882 1.00 24.47 186 GLY A O 1
ATOM 1279 N N . TYR A 1 187 ? 13.884 -7.115 20.600 1.00 24.86 187 TYR A N 1
ATOM 1280 C CA . TYR A 1 187 ? 13.395 -8.349 19.959 1.00 24.86 187 TYR A CA 1
ATOM 1281 C C . TYR A 1 187 ? 12.136 -8.279 19.069 1.00 24.86 187 TYR A C 1
ATOM 1283 O O . TYR A 1 187 ? 11.016 -8.428 19.538 1.00 24.86 187 TYR A O 1
ATOM 1291 N N . GLY A 1 188 ? 12.385 -8.217 17.753 1.00 29.34 188 GLY A N 1
ATOM 1292 C CA . GLY A 1 188 ? 11.781 -9.077 16.723 1.00 29.34 188 GLY A CA 1
ATOM 1293 C C . GLY A 1 188 ? 10.256 -9.173 16.653 1.00 29.34 188 GLY A C 1
ATOM 1294 O O . GLY A 1 188 ? 9.668 -10.111 17.185 1.00 29.34 188 GLY A O 1
ATOM 1295 N N . GLY A 1 189 ? 9.656 -8.275 15.878 1.00 24.41 189 GLY A N 1
ATOM 1296 C CA . GLY A 1 189 ? 8.302 -8.373 15.338 1.00 24.41 189 GLY A CA 1
ATOM 1297 C C . GLY A 1 189 ? 8.079 -7.174 14.423 1.00 24.41 189 GLY A C 1
ATOM 1298 O O . GLY A 1 189 ? 8.264 -6.051 14.876 1.00 24.41 189 GLY A O 1
ATOM 1299 N N . GLY A 1 190 ? 7.793 -7.399 13.139 1.00 28.17 190 GLY A N 1
ATOM 1300 C CA . GLY A 1 190 ? 7.499 -6.321 12.192 1.00 28.17 190 GLY A CA 1
ATOM 1301 C C . GLY A 1 190 ? 6.239 -5.577 12.626 1.00 28.17 190 GLY A C 1
ATOM 1302 O O . GLY A 1 190 ? 5.204 -6.207 12.840 1.00 28.17 190 GLY A O 1
ATOM 1303 N N . TYR A 1 191 ? 6.348 -4.263 12.798 1.00 30.75 191 TYR A N 1
ATOM 1304 C CA . TYR A 1 191 ? 5.231 -3.383 13.122 1.00 30.75 191 TYR A CA 1
ATOM 1305 C C . TYR A 1 191 ? 4.867 -2.617 11.847 1.00 30.75 191 TYR A C 1
ATOM 1307 O O . TYR A 1 191 ? 5.631 -1.754 11.424 1.00 30.75 191 TYR A O 1
ATOM 1315 N N . GLY A 1 192 ? 3.737 -2.959 11.227 1.00 30.95 192 GLY A N 1
ATOM 1316 C CA . GLY A 1 192 ? 3.072 -2.077 10.267 1.00 30.95 192 GLY A CA 1
ATOM 1317 C C . GLY A 1 192 ? 2.401 -0.935 11.033 1.00 30.95 192 GLY A C 1
ATOM 1318 O O . GLY A 1 192 ? 1.761 -1.182 12.060 1.00 30.95 192 GLY A O 1
ATOM 1319 N N . TYR A 1 193 ? 2.600 0.303 10.584 1.00 31.16 193 TYR A N 1
ATOM 1320 C CA . TYR A 1 193 ? 2.033 1.511 11.186 1.00 31.16 193 TYR A CA 1
ATOM 1321 C C . TYR A 1 193 ? 1.107 2.198 10.167 1.00 31.16 193 TYR A C 1
ATOM 1323 O O . TYR A 1 193 ? 1.568 3.051 9.420 1.00 31.16 193 TYR A O 1
ATOM 1331 N N . GLY A 1 194 ? -0.185 1.856 10.144 1.00 30.53 194 GLY A N 1
ATOM 1332 C CA . GLY A 1 194 ? -1.205 2.626 9.409 1.00 30.53 194 GLY A CA 1
ATOM 1333 C C . GLY A 1 194 ? -1.777 3.728 10.303 1.00 30.53 194 GLY A C 1
ATOM 1334 O O . GLY A 1 194 ? -2.130 3.453 11.451 1.00 30.53 194 GLY A O 1
ATOM 1335 N N . LEU A 1 195 ? -1.819 4.988 9.852 1.00 39.16 195 LEU A N 1
ATOM 1336 C CA . LEU A 1 195 ? -2.315 6.107 10.669 1.00 39.16 195 LEU A CA 1
ATOM 1337 C C . LEU A 1 195 ? -3.216 7.049 9.860 1.00 39.16 195 LEU A C 1
ATOM 1339 O O . LEU A 1 195 ? -2.738 7.985 9.219 1.00 39.16 195 LEU A O 1
ATOM 1343 N N . THR A 1 196 ? -4.530 6.952 10.070 1.00 38.34 196 THR A N 1
ATOM 1344 C CA . THR A 1 196 ? -5.511 7.951 9.610 1.00 38.34 196 THR A CA 1
ATOM 1345 C C . THR A 1 196 ? -5.483 9.218 10.476 1.00 38.34 196 THR A C 1
ATOM 1347 O O . THR A 1 196 ? -6.410 9.501 11.224 1.00 38.34 196 THR A O 1
ATOM 1350 N N . LYS A 1 197 ? -4.405 10.014 10.426 1.00 40.00 197 LYS A N 1
ATOM 1351 C CA . LYS A 1 197 ? -4.295 11.314 11.133 1.00 40.00 197 LYS A CA 1
ATOM 1352 C C . LYS A 1 197 ? -5.202 12.351 10.433 1.00 40.00 197 LYS A C 1
ATOM 1354 O O . LYS A 1 197 ? -5.118 12.410 9.228 1.00 40.00 197 LYS A O 1
ATOM 1359 N N . TRP A 1 198 ? -6.012 13.200 11.104 1.00 40.03 198 TRP A N 1
ATOM 1360 C CA . TRP A 1 198 ? -6.041 14.698 10.957 1.00 40.03 198 TRP A CA 1
ATOM 1361 C C . TRP A 1 198 ? -7.112 15.448 11.812 1.00 40.03 198 TRP A C 1
ATOM 1363 O O . TRP A 1 198 ? -8.302 15.150 11.788 1.00 40.03 198 TRP A O 1
ATOM 1373 N N . LYS A 1 199 ? -6.692 16.554 12.475 1.00 31.14 199 LYS A N 1
ATOM 1374 C CA . LYS A 1 199 ? -7.476 17.463 13.375 1.00 31.14 199 LYS A CA 1
ATOM 1375 C C . LYS A 1 199 ? -8.558 18.337 12.725 1.00 31.14 199 LYS A C 1
ATOM 1377 O O . LYS A 1 199 ? -9.209 19.115 13.427 1.00 31.14 199 LYS A O 1
ATOM 1382 N N . LYS A 1 200 ? -8.700 18.352 11.398 1.00 32.94 200 LYS A N 1
ATOM 1383 C CA . LYS A 1 200 ? -9.517 19.362 10.699 1.00 32.94 200 LYS A CA 1
ATOM 1384 C C . LYS A 1 200 ? -10.523 18.712 9.768 1.00 32.94 200 LYS A C 1
ATOM 1386 O O . LYS A 1 200 ? -10.174 17.862 8.965 1.00 32.94 200 LYS A O 1
ATOM 1391 N N . LYS A 1 201 ? -11.734 19.272 9.755 1.00 35.41 201 LYS A N 1
ATOM 1392 C CA . LYS A 1 201 ? -12.838 18.944 8.841 1.00 35.41 201 LYS A CA 1
ATOM 1393 C C . LYS A 1 201 ? -12.510 19.129 7.342 1.00 35.41 201 LYS A C 1
ATOM 1395 O O . LYS A 1 201 ? -13.438 19.067 6.563 1.00 35.41 201 LYS A O 1
ATOM 1400 N N . ASN A 1 202 ? -11.277 19.459 6.937 1.00 41.19 202 ASN A N 1
ATOM 1401 C CA . ASN A 1 202 ? -10.801 19.604 5.548 1.00 41.19 202 ASN A CA 1
ATOM 1402 C C . ASN A 1 202 ? -9.283 19.909 5.570 1.00 41.19 202 ASN A C 1
ATOM 1404 O O . ASN A 1 202 ? -8.922 21.089 5.673 1.00 41.19 202 ASN A O 1
ATOM 1408 N N . PRO A 1 203 ? -8.391 18.903 5.543 1.00 44.22 203 PRO A N 1
ATOM 1409 C CA . PRO A 1 203 ? -6.957 19.142 5.394 1.00 44.22 203 PRO A CA 1
ATOM 1410 C C . PRO A 1 203 ? -6.643 19.733 4.009 1.00 44.22 203 PRO A C 1
ATOM 1412 O O . PRO A 1 203 ? -7.339 19.482 3.026 1.00 44.22 203 PRO A O 1
ATOM 1415 N N . SER A 1 204 ? -5.617 20.577 3.934 1.00 42.38 204 SER A N 1
ATOM 1416 C CA . SER A 1 204 ? -5.073 21.073 2.666 1.00 42.38 204 SER A CA 1
ATOM 1417 C C . SER A 1 204 ? -4.244 19.991 1.966 1.00 42.38 204 SER A C 1
ATOM 1419 O O . SER A 1 204 ? -3.730 19.092 2.620 1.00 42.38 204 SER A O 1
ATOM 1421 N N . ALA A 1 205 ? -4.048 20.096 0.648 1.00 41.16 205 ALA A N 1
ATOM 1422 C CA . ALA A 1 205 ? -3.246 19.130 -0.117 1.00 41.16 205 ALA A CA 1
ATOM 1423 C C . ALA A 1 205 ? -1.820 18.932 0.446 1.00 41.16 205 ALA A C 1
ATOM 1425 O O . ALA A 1 205 ? -1.305 17.825 0.458 1.00 41.16 205 ALA A O 1
ATOM 1426 N N . ALA A 1 206 ? -1.212 19.988 0.997 1.00 37.97 206 ALA A N 1
ATOM 1427 C CA . ALA A 1 206 ? 0.104 19.921 1.637 1.00 37.97 206 ALA A CA 1
ATOM 1428 C C . ALA A 1 206 ? 0.093 19.290 3.045 1.00 37.97 206 ALA A C 1
ATOM 1430 O O . ALA A 1 206 ? 1.156 19.024 3.600 1.00 37.97 206 ALA A O 1
ATOM 1431 N N . GLU A 1 207 ? -1.080 19.138 3.665 1.00 40.81 207 GLU A N 1
ATOM 1432 C CA . GLU A 1 207 ? -1.267 18.360 4.895 1.00 40.81 207 GLU A CA 1
ATOM 1433 C C . GLU A 1 207 ? -1.519 16.883 4.540 1.00 40.81 207 GLU A C 1
ATOM 1435 O O . GLU A 1 207 ? -0.927 16.025 5.176 1.00 40.81 207 GLU A O 1
ATOM 1440 N N . VAL A 1 208 ? -2.285 16.584 3.480 1.00 42.59 208 VAL A N 1
ATOM 1441 C CA . VAL A 1 208 ? -2.466 15.209 2.956 1.00 42.59 208 VAL A CA 1
ATOM 1442 C C . VAL A 1 208 ? -1.120 14.583 2.576 1.00 42.59 208 VAL A C 1
ATOM 1444 O O . VAL A 1 208 ? -0.791 13.524 3.084 1.00 42.59 208 VAL A O 1
ATOM 1447 N N . ALA A 1 209 ? -0.284 15.305 1.824 1.00 37.44 209 ALA A N 1
ATOM 1448 C CA . ALA A 1 209 ? 1.053 14.855 1.418 1.00 37.44 209 ALA A CA 1
ATOM 1449 C C . ALA A 1 209 ? 2.065 14.672 2.577 1.00 37.44 209 ALA A C 1
ATOM 1451 O O . ALA A 1 209 ? 3.214 14.324 2.340 1.00 37.44 209 ALA A O 1
ATOM 1452 N N . LYS A 1 210 ? 1.684 14.988 3.824 1.00 36.72 210 LYS A N 1
ATOM 1453 C CA . LYS A 1 210 ? 2.503 14.783 5.036 1.00 36.72 210 LYS A CA 1
ATOM 1454 C C . LYS A 1 210 ? 1.973 13.670 5.940 1.00 36.72 210 LYS A C 1
ATOM 1456 O O . LYS A 1 210 ? 2.559 13.447 6.999 1.00 36.72 210 LYS A O 1
ATOM 1461 N N . ALA A 1 211 ? 0.821 13.081 5.621 1.00 38.12 211 ALA A N 1
ATOM 1462 C CA . ALA A 1 211 ? 0.411 11.839 6.260 1.00 38.12 211 ALA A CA 1
ATOM 1463 C C . ALA A 1 211 ? 1.349 10.729 5.774 1.00 38.12 211 ALA A C 1
ATOM 1465 O O . ALA A 1 211 ? 1.785 10.784 4.626 1.00 38.12 211 ALA A O 1
ATOM 1466 N N . ASP A 1 212 ? 1.681 9.773 6.639 1.00 40.25 212 ASP A N 1
ATOM 1467 C CA . ASP A 1 212 ? 2.396 8.570 6.208 1.00 40.25 212 ASP A CA 1
ATOM 1468 C C . ASP A 1 212 ? 1.440 7.835 5.249 1.00 40.25 212 ASP A C 1
ATOM 1470 O O . ASP A 1 212 ? 0.336 7.480 5.651 1.00 40.25 212 ASP A O 1
ATOM 1474 N N . HIS A 1 213 ? 1.801 7.750 3.971 1.00 37.22 213 HIS A N 1
ATOM 1475 C CA . HIS A 1 213 ? 1.104 6.998 2.925 1.00 37.22 213 HIS A CA 1
ATOM 1476 C C . HIS A 1 213 ? 2.152 6.116 2.251 1.00 37.22 213 HIS A C 1
ATOM 1478 O O . HIS A 1 213 ? 3.322 6.494 2.186 1.00 37.22 213 HIS A O 1
ATOM 1484 N N . SER A 1 214 ? 1.744 4.928 1.834 1.00 33.78 214 SER A N 1
ATOM 1485 C CA . SER A 1 214 ? 2.574 3.954 1.143 1.00 33.78 214 SER A CA 1
ATOM 1486 C C . SER A 1 214 ? 2.187 3.970 -0.335 1.00 33.78 214 SER A C 1
ATOM 1488 O O . SER A 1 214 ? 1.061 3.635 -0.686 1.00 33.78 214 SER A O 1
ATOM 1490 N N . ASP A 1 215 ? 3.086 4.354 -1.237 1.00 36.09 215 ASP A N 1
ATOM 1491 C CA . ASP A 1 215 ? 2.747 4.258 -2.666 1.00 36.09 215 ASP A CA 1
ATOM 1492 C C . ASP A 1 215 ? 2.759 2.792 -3.166 1.00 36.09 215 ASP A C 1
ATOM 1494 O O . ASP A 1 215 ? 2.123 2.454 -4.171 1.00 36.09 215 ASP A O 1
ATOM 1498 N N . SER A 1 216 ? 3.285 1.867 -2.348 1.00 36.28 216 SER A N 1
ATOM 1499 C CA . SER A 1 216 ? 2.994 0.437 -2.440 1.00 36.28 216 SER A CA 1
ATOM 1500 C C . SER A 1 216 ? 1.512 0.172 -2.187 1.00 36.28 216 SER A C 1
ATOM 1502 O O . SER A 1 216 ? 0.965 0.434 -1.125 1.00 36.28 216 SER A O 1
ATOM 1504 N N . VAL A 1 217 ? 0.863 -0.509 -3.127 1.00 46.97 217 VAL A N 1
ATOM 1505 C CA . VAL A 1 217 ? -0.489 -1.055 -2.932 1.00 46.97 217 VAL A CA 1
ATOM 1506 C C . VAL A 1 217 ? -0.532 -2.080 -1.780 1.00 46.97 217 VAL A C 1
ATOM 1508 O O . VAL A 1 217 ? -1.608 -2.419 -1.285 1.00 46.97 217 VAL A O 1
ATOM 1511 N N . TYR A 1 218 ? 0.624 -2.595 -1.344 1.00 53.88 218 TYR A N 1
ATOM 1512 C CA . TYR A 1 218 ? 0.741 -3.750 -0.463 1.00 53.88 218 TYR A CA 1
ATOM 1513 C C . TYR A 1 218 ? 1.533 -3.473 0.819 1.00 53.88 218 TYR A C 1
ATOM 1515 O O . TYR A 1 218 ? 2.681 -3.046 0.788 1.00 53.88 218 TYR A O 1
ATOM 1523 N N . GLU A 1 219 ? 0.985 -3.917 1.946 1.00 55.97 219 GLU A N 1
ATOM 1524 C CA . GLU A 1 219 ? 1.621 -3.960 3.278 1.00 55.97 219 GLU A CA 1
ATOM 1525 C C . GLU A 1 219 ? 2.766 -4.997 3.376 1.00 55.97 219 GLU A C 1
ATOM 1527 O O . GLU A 1 219 ? 3.231 -5.350 4.458 1.00 55.97 219 GLU A O 1
ATOM 1532 N N . GLY A 1 220 ? 3.179 -5.600 2.256 1.00 53.91 220 GLY A N 1
ATOM 1533 C CA . GLY A 1 220 ? 4.221 -6.632 2.222 1.00 53.91 220 GLY A CA 1
ATOM 1534 C C . GLY A 1 220 ? 3.792 -8.022 2.722 1.00 53.91 220 GLY A C 1
ATOM 1535 O O . GLY A 1 220 ? 4.613 -8.942 2.754 1.00 53.91 220 GLY A O 1
ATOM 1536 N N . ALA A 1 221 ? 2.519 -8.234 3.084 1.00 70.50 221 ALA A N 1
ATOM 1537 C CA . ALA A 1 221 ? 2.006 -9.551 3.469 1.00 70.50 221 ALA A CA 1
ATOM 1538 C C . ALA A 1 221 ? 0.542 -9.791 3.066 1.00 70.50 221 ALA A C 1
ATOM 1540 O O . ALA A 1 221 ? -0.262 -8.868 3.028 1.00 70.50 221 ALA A O 1
ATOM 1541 N N . LYS A 1 222 ? 0.170 -11.057 2.819 1.00 80.31 222 LYS A N 1
ATOM 1542 C CA . LYS A 1 222 ? -1.221 -11.454 2.517 1.00 80.31 222 LYS A CA 1
ATOM 1543 C C . LYS A 1 222 ? -1.644 -12.754 3.190 1.00 80.31 222 LYS A C 1
ATOM 1545 O O . LYS A 1 222 ? -0.804 -13.547 3.615 1.00 80.31 222 LYS A O 1
ATOM 1550 N N . TRP A 1 223 ? -2.946 -13.020 3.246 1.00 86.81 223 TRP A N 1
ATOM 1551 C CA . TRP A 1 223 ? -3.450 -14.314 3.708 1.00 86.81 223 TRP A CA 1
ATOM 1552 C C . TRP A 1 223 ? -3.147 -15.417 2.686 1.00 86.81 223 TRP A C 1
ATOM 1554 O O . TRP A 1 223 ? -3.437 -15.279 1.497 1.00 86.81 223 TRP A O 1
ATOM 1564 N N . ALA A 1 224 ? -2.582 -16.536 3.146 1.00 81.25 224 ALA A N 1
ATOM 1565 C CA . ALA A 1 224 ? -2.362 -17.704 2.290 1.00 81.25 224 ALA A CA 1
ATOM 1566 C C . ALA A 1 224 ? -3.676 -18.437 1.964 1.00 81.25 224 ALA A C 1
ATOM 1568 O O . ALA A 1 224 ? -3.856 -18.943 0.854 1.00 81.25 224 ALA A O 1
ATOM 1569 N N . ASP A 1 225 ? -4.599 -18.482 2.927 1.00 82.00 225 ASP A N 1
ATOM 1570 C CA . ASP A 1 225 ? -5.889 -19.147 2.791 1.00 82.00 225 ASP A CA 1
ATOM 1571 C C . ASP A 1 225 ? -6.961 -18.199 2.246 1.00 82.00 225 ASP A C 1
ATOM 1573 O O . ASP A 1 225 ? -7.100 -17.059 2.682 1.00 82.00 225 ASP A O 1
ATOM 1577 N N . LYS A 1 226 ? -7.809 -18.710 1.343 1.00 86.38 226 LYS A N 1
ATOM 1578 C CA . LYS A 1 226 ? -8.971 -17.957 0.835 1.00 86.38 226 LYS A CA 1
ATOM 1579 C C . LYS A 1 226 ? -10.104 -17.812 1.850 1.00 86.38 226 LYS A C 1
ATOM 1581 O O . LYS A 1 226 ? -11.034 -17.052 1.609 1.00 86.38 226 LYS A O 1
ATOM 1586 N N . THR A 1 227 ? -10.081 -18.587 2.935 1.00 90.19 227 THR A N 1
ATOM 1587 C CA . THR A 1 227 ? -11.029 -18.441 4.043 1.00 90.19 227 THR A CA 1
ATOM 1588 C C . THR A 1 227 ? -10.318 -17.783 5.208 1.00 90.19 227 THR A C 1
ATOM 1590 O O . THR A 1 227 ? -9.389 -18.365 5.759 1.00 90.19 227 THR A O 1
ATOM 1593 N N . VAL A 1 228 ? -10.785 -16.599 5.589 1.00 91.75 228 VAL A N 1
ATOM 1594 C CA . VAL A 1 228 ? -10.226 -15.805 6.682 1.00 91.75 228 VAL A CA 1
ATOM 1595 C C . VAL A 1 228 ? -11.291 -15.691 7.766 1.00 91.75 228 VAL A C 1
ATOM 1597 O O . VAL A 1 228 ? -12.421 -15.270 7.514 1.00 91.75 228 VAL A O 1
ATOM 1600 N N . THR A 1 229 ? -10.962 -16.116 8.982 1.00 95.44 229 THR A N 1
ATOM 1601 C CA . THR A 1 229 ? -11.878 -15.986 10.122 1.00 95.44 229 THR A CA 1
ATOM 1602 C C . THR A 1 229 ? -11.766 -14.600 10.741 1.00 95.44 229 THR A C 1
ATOM 1604 O O . THR A 1 229 ? -10.663 -14.071 10.872 1.00 95.44 229 THR A O 1
ATOM 1607 N N . TRP A 1 230 ? -12.882 -14.023 11.175 1.00 98.25 230 TRP A N 1
ATOM 1608 C CA . TRP A 1 230 ? -12.872 -12.765 11.921 1.00 98.25 230 TRP A CA 1
ATOM 1609 C C . TRP A 1 230 ? -13.790 -12.829 13.140 1.00 98.25 230 TRP A C 1
ATOM 1611 O O . TRP A 1 230 ? -14.665 -13.688 13.216 1.00 98.25 230 TRP A O 1
ATOM 1621 N N . SER A 1 231 ? -13.580 -11.958 14.120 1.00 97.38 231 SER A N 1
ATOM 1622 C CA . SER A 1 231 ? -14.457 -11.859 15.293 1.00 97.38 231 SER A CA 1
ATOM 1623 C C . SER A 1 231 ? -14.417 -10.474 15.915 1.00 97.38 231 SER A C 1
ATOM 1625 O O . SER A 1 231 ? -13.368 -9.824 15.912 1.00 97.38 231 SER A O 1
ATOM 1627 N N . PHE A 1 232 ? -15.507 -10.077 16.568 1.00 97.38 232 PHE A N 1
ATOM 1628 C CA . PHE A 1 232 ? -15.472 -8.946 17.490 1.00 97.38 232 PHE A CA 1
ATOM 1629 C C . PHE A 1 232 ? -14.552 -9.248 18.677 1.00 97.38 232 PHE A C 1
ATOM 1631 O O . PHE A 1 232 ? -14.697 -10.265 19.361 1.00 97.38 232 PHE A O 1
ATOM 1638 N N . GLY A 1 233 ? -13.595 -8.359 18.909 1.00 91.94 233 GLY A N 1
ATOM 1639 C CA . GLY A 1 233 ? -12.627 -8.418 19.987 1.00 91.94 233 GLY A CA 1
ATOM 1640 C C . GLY A 1 233 ? -13.250 -8.174 21.360 1.00 91.94 233 GLY A C 1
ATOM 1641 O O . GLY A 1 233 ? -14.432 -7.872 21.516 1.00 91.94 233 GLY A O 1
ATOM 1642 N N . SER A 1 234 ? -12.426 -8.320 22.394 1.00 87.19 234 SER A N 1
ATOM 1643 C CA . SER A 1 234 ? -12.802 -8.009 23.774 1.00 87.19 234 SER A CA 1
ATOM 1644 C C . SER A 1 234 ? -11.637 -7.372 24.518 1.00 87.19 234 SER A C 1
ATOM 1646 O O . SER A 1 234 ? -10.487 -7.504 24.096 1.00 87.19 234 SER A O 1
ATOM 1648 N N . ALA A 1 235 ? -11.907 -6.789 25.687 1.00 82.00 235 ALA A N 1
ATOM 1649 C CA . ALA A 1 235 ? -10.857 -6.246 26.547 1.00 82.00 235 ALA A CA 1
ATOM 1650 C C . ALA A 1 235 ? -9.768 -7.281 26.897 1.00 82.00 235 ALA A C 1
ATOM 1652 O O . ALA A 1 235 ? -8.580 -6.973 26.931 1.00 82.00 235 ALA A O 1
ATOM 1653 N N . SER A 1 236 ? -10.145 -8.555 27.072 1.00 79.69 236 SER A N 1
ATOM 1654 C CA . SER A 1 236 ? -9.175 -9.642 27.291 1.00 79.69 236 SER A CA 1
ATOM 1655 C C . SER A 1 236 ? -8.286 -9.951 26.077 1.00 79.69 236 SER A C 1
ATOM 1657 O O . SER A 1 236 ? -7.234 -10.566 26.230 1.00 79.69 236 SER A O 1
ATOM 1659 N N . GLY A 1 237 ? -8.694 -9.511 24.885 1.00 76.44 237 GLY A N 1
ATOM 1660 C CA . GLY A 1 237 ? -7.930 -9.580 23.643 1.00 76.44 237 GLY A CA 1
ATOM 1661 C C . GLY A 1 237 ? -6.981 -8.399 23.426 1.00 76.44 237 GLY A C 1
ATOM 1662 O O . GLY A 1 237 ? -6.230 -8.424 22.454 1.00 76.44 237 GLY A O 1
ATOM 1663 N N . GLY A 1 238 ? -6.964 -7.402 24.319 1.00 82.19 238 GLY A N 1
ATOM 1664 C CA . GLY A 1 238 ? -6.116 -6.210 24.206 1.00 82.19 238 GLY A CA 1
ATOM 1665 C C . GLY A 1 238 ? -6.777 -5.006 23.531 1.00 82.19 238 GLY A C 1
ATOM 1666 O O . GLY A 1 238 ? -6.060 -4.097 23.146 1.00 82.19 238 GLY A O 1
ATOM 1667 N N . PHE A 1 239 ? -8.104 -5.011 23.395 1.00 90.31 239 PHE A N 1
ATOM 1668 C CA . PHE A 1 239 ? -8.909 -3.846 23.004 1.00 90.31 239 PHE A CA 1
ATOM 1669 C C . PHE A 1 239 ? -9.296 -3.017 24.244 1.00 90.31 239 PHE A C 1
ATOM 1671 O O . PHE A 1 239 ? -9.292 -3.556 25.355 1.00 90.31 239 PHE A O 1
ATOM 1678 N N . SER A 1 240 ? -9.657 -1.739 24.089 1.00 89.19 240 SER A N 1
ATOM 1679 C CA . SER A 1 240 ? -10.233 -0.954 25.195 1.00 89.19 240 SER A CA 1
ATOM 1680 C C . SER A 1 240 ? -11.629 -1.467 25.552 1.00 89.19 240 SER A C 1
ATOM 1682 O O . SER A 1 240 ? -11.941 -1.648 26.732 1.00 89.19 240 SER A O 1
ATOM 1684 N N . ASP A 1 241 ? -12.437 -1.772 24.533 1.00 90.38 241 ASP A N 1
ATOM 1685 C CA . ASP A 1 241 ? -13.787 -2.306 24.679 1.00 90.38 241 ASP A CA 1
ATOM 1686 C C . ASP A 1 241 ? -14.208 -3.158 23.467 1.00 90.38 241 ASP A C 1
ATOM 1688 O O . ASP A 1 241 ? -13.620 -3.114 22.383 1.00 90.38 241 ASP A O 1
ATOM 1692 N N . ALA A 1 242 ? -15.244 -3.970 23.661 1.00 90.62 242 ALA A N 1
ATOM 1693 C CA . ALA A 1 242 ? -15.874 -4.735 22.595 1.00 90.62 242 ALA A CA 1
ATOM 1694 C C . ALA A 1 242 ? -16.899 -3.883 21.830 1.00 90.62 242 ALA A C 1
ATOM 1696 O O . ALA A 1 242 ? -17.656 -3.106 22.415 1.00 90.62 242 ALA A O 1
ATOM 1697 N N . ILE A 1 243 ? -17.018 -4.114 20.522 1.00 95.00 243 ILE A N 1
ATOM 1698 C CA . ILE A 1 243 ? -18.097 -3.530 19.718 1.00 95.00 243 ILE A CA 1
ATOM 1699 C C . ILE A 1 243 ? -19.381 -4.323 19.990 1.00 95.00 243 ILE A C 1
ATOM 1701 O O . ILE A 1 243 ? -19.551 -5.443 19.509 1.00 95.00 243 ILE A O 1
ATOM 1705 N N . THR A 1 244 ? -20.281 -3.755 20.794 1.00 94.00 244 THR A N 1
ATOM 1706 C CA . THR A 1 244 ? -21.550 -4.398 21.203 1.00 94.00 244 THR A CA 1
ATOM 1707 C C . THR A 1 244 ? -22.799 -3.713 20.647 1.00 94.00 244 THR A C 1
ATOM 1709 O O . THR A 1 244 ? -23.896 -4.267 20.727 1.00 94.00 244 THR A O 1
ATOM 1712 N N . GLY A 1 245 ? -22.653 -2.508 20.092 1.00 92.88 245 GLY A N 1
ATOM 1713 C CA . GLY A 1 245 ? -23.750 -1.767 19.483 1.00 92.88 245 GLY A CA 1
ATOM 1714 C C . GLY A 1 245 ? -24.157 -2.370 18.140 1.00 92.88 245 GLY A C 1
ATOM 1715 O O . GLY A 1 245 ? -23.316 -2.665 17.297 1.00 92.88 245 GLY A O 1
ATOM 1716 N N . THR A 1 246 ? -25.459 -2.577 17.932 1.00 93.06 246 THR A N 1
ATOM 1717 C CA . THR A 1 246 ? -25.976 -3.251 16.728 1.00 93.06 246 THR A CA 1
ATOM 1718 C C . THR A 1 246 ? -25.656 -2.496 15.438 1.00 93.06 246 THR A C 1
ATOM 1720 O O . THR A 1 246 ? -25.409 -3.121 14.414 1.00 93.06 246 THR A O 1
ATOM 1723 N N . ALA A 1 247 ? -25.665 -1.161 15.468 1.00 90.94 247 ALA A N 1
ATOM 1724 C CA . ALA A 1 247 ? -25.391 -0.355 14.281 1.00 90.94 247 ALA A CA 1
ATOM 1725 C C . ALA A 1 247 ? -23.896 -0.370 13.920 1.00 90.94 247 ALA A C 1
ATOM 1727 O O . ALA A 1 247 ? -23.544 -0.417 12.746 1.00 90.94 247 ALA A O 1
ATOM 1728 N N . GLU A 1 248 ? -23.026 -0.377 14.927 1.00 95.75 248 GLU A N 1
ATOM 1729 C CA . GLU A 1 248 ? -21.583 -0.523 14.784 1.00 95.75 248 GLU A CA 1
ATOM 1730 C C . GLU A 1 248 ? -21.221 -1.922 14.265 1.00 95.75 248 GLU A C 1
ATOM 1732 O O . GLU A 1 248 ? -20.483 -2.042 13.291 1.00 95.75 248 GLU A O 1
ATOM 1737 N N . GLN A 1 249 ? -21.793 -2.981 14.847 1.00 96.00 249 GLN A N 1
ATOM 1738 C CA . GLN A 1 249 ? -21.588 -4.355 14.371 1.00 96.00 249 GLN A CA 1
ATOM 1739 C C . GLN A 1 249 ? -22.018 -4.511 12.910 1.00 96.00 249 GLN A C 1
ATOM 1741 O O . GLN A 1 249 ? -21.241 -4.992 12.088 1.00 96.00 249 GLN A O 1
ATOM 1746 N N . GLN A 1 250 ? -23.202 -3.998 12.560 1.00 94.00 250 GLN A N 1
ATOM 1747 C CA . GLN A 1 250 ? -23.702 -4.030 11.188 1.00 94.00 250 GLN A CA 1
ATOM 1748 C C . GLN A 1 250 ? -22.766 -3.307 10.203 1.00 94.00 250 GLN A C 1
ATOM 1750 O O . GLN A 1 250 ? -22.586 -3.775 9.081 1.00 94.00 250 GLN A O 1
ATOM 1755 N N . ALA A 1 251 ? -22.159 -2.187 10.603 1.00 94.31 251 ALA A N 1
ATOM 1756 C CA . ALA A 1 251 ? -21.205 -1.463 9.764 1.00 94.31 251 ALA A CA 1
ATOM 1757 C C . ALA A 1 251 ? -19.910 -2.265 9.527 1.00 94.31 251 ALA A C 1
ATOM 1759 O O . ALA A 1 251 ? -19.414 -2.314 8.403 1.00 94.31 251 ALA A O 1
ATOM 1760 N N . VAL A 1 252 ? -19.387 -2.946 10.553 1.00 97.25 252 VAL A N 1
ATOM 1761 C CA . VAL A 1 252 ? -18.218 -3.837 10.414 1.00 97.25 252 VAL A CA 1
ATOM 1762 C C . VAL A 1 252 ? -18.542 -5.026 9.503 1.00 97.25 252 VAL A C 1
ATOM 1764 O O . VAL A 1 252 ? -17.770 -5.349 8.600 1.00 97.25 252 VAL A O 1
ATOM 1767 N N . GLU A 1 253 ? -19.711 -5.644 9.676 1.00 95.06 253 GLU A N 1
ATOM 1768 C CA . GLU A 1 253 ? -20.182 -6.734 8.814 1.00 95.06 253 GLU A CA 1
ATOM 1769 C C . GLU A 1 253 ? -20.307 -6.289 7.345 1.00 95.06 253 GLU A C 1
ATOM 1771 O O . GLU A 1 253 ? -19.902 -7.017 6.435 1.00 95.06 253 GLU A O 1
ATOM 1776 N N . GLN A 1 254 ? -20.836 -5.086 7.096 1.00 92.81 254 GLN A N 1
ATOM 1777 C CA . GLN A 1 254 ? -20.936 -4.498 5.755 1.00 92.81 254 GLN A CA 1
ATOM 1778 C C . GLN A 1 254 ? -19.561 -4.265 5.123 1.00 92.81 254 GLN A C 1
ATOM 1780 O O . GLN A 1 254 ? -19.377 -4.561 3.938 1.00 92.81 254 GLN A O 1
ATOM 1785 N N . ALA A 1 255 ? -18.581 -3.819 5.909 1.00 96.69 255 ALA A N 1
ATOM 1786 C CA . ALA A 1 255 ? -17.215 -3.642 5.441 1.00 96.69 255 ALA A CA 1
ATOM 1787 C C . ALA A 1 255 ? -16.567 -4.975 5.016 1.00 96.69 255 ALA A C 1
ATOM 1789 O O . ALA A 1 255 ? -16.030 -5.077 3.909 1.00 96.69 255 ALA A O 1
ATOM 1790 N N . PHE A 1 256 ? -16.708 -6.042 5.815 1.00 97.12 256 PHE A N 1
ATOM 1791 C CA . PHE A 1 256 ? -16.262 -7.384 5.411 1.00 97.12 256 PHE A CA 1
ATOM 1792 C C . PHE A 1 256 ? -16.984 -7.889 4.154 1.00 97.12 256 PHE A C 1
ATOM 1794 O O . PHE A 1 256 ? -16.359 -8.502 3.288 1.00 97.12 256 PHE A O 1
ATOM 1801 N N . GLN A 1 257 ? -18.286 -7.626 4.009 1.00 91.69 257 GLN A N 1
ATOM 1802 C CA . GLN A 1 257 ? -19.040 -8.010 2.808 1.00 91.69 257 GLN A CA 1
ATOM 1803 C C . GLN A 1 257 ? -18.539 -7.289 1.549 1.00 91.69 257 GLN A C 1
ATOM 1805 O O . GLN A 1 257 ? -18.450 -7.908 0.483 1.00 91.69 257 GLN A O 1
ATOM 1810 N N . ALA A 1 258 ? -18.194 -6.004 1.655 1.00 91.25 258 ALA A N 1
ATOM 1811 C CA . ALA A 1 258 ? -17.624 -5.242 0.550 1.00 91.25 258 ALA A CA 1
ATOM 1812 C C . ALA A 1 258 ? -16.286 -5.846 0.096 1.00 91.25 258 ALA A C 1
ATOM 1814 O O . ALA A 1 258 ? -16.110 -6.127 -1.094 1.00 91.25 258 ALA A O 1
ATOM 1815 N N . TRP A 1 259 ? -15.393 -6.148 1.041 1.00 95.06 259 TRP A N 1
ATOM 1816 C CA . TRP A 1 259 ? -14.112 -6.781 0.735 1.00 95.06 259 TRP A CA 1
ATOM 1817 C C . TRP A 1 259 ? -14.246 -8.215 0.228 1.00 95.06 259 TRP A C 1
ATOM 1819 O O . TRP A 1 259 ? -13.526 -8.586 -0.698 1.00 95.06 259 TRP A O 1
ATOM 1829 N N . ALA A 1 260 ? -15.186 -9.017 0.743 1.00 89.31 260 ALA A N 1
ATOM 1830 C CA . ALA A 1 260 ? -15.449 -10.364 0.221 1.00 89.31 260 ALA A CA 1
ATOM 1831 C C . ALA A 1 260 ? -15.798 -10.308 -1.269 1.00 89.31 260 ALA A C 1
ATOM 1833 O O . ALA A 1 260 ? -15.272 -11.071 -2.079 1.00 89.31 260 ALA A O 1
ATOM 1834 N N . LYS A 1 261 ? -16.663 -9.356 -1.641 1.00 85.12 261 LYS A N 1
ATOM 1835 C CA . LYS A 1 261 ? -17.090 -9.156 -3.025 1.00 85.12 261 LYS A CA 1
ATOM 1836 C C . LYS A 1 261 ? -15.939 -8.715 -3.934 1.00 85.12 261 LYS A C 1
ATOM 1838 O O . LYS A 1 261 ? -15.892 -9.155 -5.079 1.00 85.12 261 LYS A O 1
ATOM 1843 N N . ALA A 1 262 ? -15.055 -7.842 -3.455 1.00 84.00 262 ALA A N 1
ATOM 1844 C CA . ALA A 1 262 ? -13.953 -7.312 -4.254 1.00 84.00 262 ALA A CA 1
ATOM 1845 C C . ALA A 1 262 ? -12.796 -8.316 -4.411 1.00 84.00 262 ALA A C 1
ATOM 1847 O O . ALA A 1 262 ? -12.295 -8.492 -5.520 1.00 84.00 262 ALA A O 1
ATOM 1848 N N . SER A 1 263 ? -12.426 -9.002 -3.323 1.00 84.38 263 SER A N 1
ATOM 1849 C CA . SER A 1 263 ? -11.264 -9.905 -3.237 1.00 84.38 263 SER A CA 1
ATOM 1850 C C . SER A 1 263 ? -11.541 -11.352 -3.654 1.00 84.38 263 SER A C 1
ATOM 1852 O O . SER A 1 263 ? -10.626 -12.077 -4.034 1.00 84.38 263 SER A O 1
ATOM 1854 N N . GLY A 1 264 ? -12.789 -11.814 -3.527 1.00 83.44 264 GLY A N 1
ATOM 1855 C CA . GLY A 1 264 ? -13.124 -13.236 -3.624 1.00 83.44 264 GLY A CA 1
ATOM 1856 C C . GLY A 1 264 ? -12.723 -14.071 -2.398 1.00 83.44 264 GLY A C 1
ATOM 1857 O O . GLY A 1 264 ? -12.797 -15.302 -2.460 1.00 83.44 264 GLY A O 1
ATOM 1858 N N . LEU A 1 265 ? -12.302 -13.441 -1.295 1.00 86.06 265 LEU A N 1
ATOM 1859 C CA . LEU A 1 265 ? -12.092 -14.103 -0.007 1.00 86.06 265 LEU A CA 1
ATOM 1860 C C . LEU A 1 265 ? -13.426 -14.466 0.659 1.00 86.06 265 LEU A C 1
ATOM 1862 O O . LEU A 1 265 ? -14.442 -13.786 0.511 1.00 86.06 265 LEU A O 1
ATOM 1866 N N . ASN A 1 266 ? -13.402 -15.544 1.436 1.00 89.94 266 ASN A N 1
ATOM 1867 C CA . ASN A 1 266 ? -14.512 -15.995 2.260 1.00 89.94 266 ASN A CA 1
ATOM 1868 C C . ASN A 1 266 ? -14.268 -15.601 3.722 1.00 89.94 266 ASN A C 1
ATOM 1870 O O . ASN A 1 266 ? -13.442 -16.216 4.398 1.00 89.94 266 ASN A O 1
ATOM 1874 N N . PHE A 1 267 ? -15.001 -14.601 4.213 1.00 93.50 267 PHE A N 1
ATOM 1875 C CA . PHE A 1 267 ? -14.940 -14.192 5.615 1.00 93.50 267 PHE A CA 1
ATOM 1876 C C . PHE A 1 267 ? -15.929 -14.983 6.465 1.00 93.50 267 PHE A C 1
ATOM 1878 O O . PHE A 1 267 ? -17.124 -15.017 6.175 1.00 93.50 267 PHE A O 1
ATOM 1885 N N . VAL A 1 268 ? -15.431 -15.604 7.533 1.00 93.50 268 VAL A N 1
ATOM 1886 C CA . VAL A 1 268 ? -16.253 -16.370 8.478 1.00 93.50 268 VAL A CA 1
ATOM 1887 C C . VAL A 1 268 ? -16.212 -15.694 9.839 1.00 93.50 268 VAL A C 1
ATOM 1889 O O . VAL A 1 268 ? -15.181 -15.722 10.510 1.00 93.50 268 VAL A O 1
ATOM 1892 N N . GLU A 1 269 ? -17.340 -15.116 10.245 1.00 95.06 269 GLU A N 1
ATOM 1893 C CA . GLU A 1 269 ? -17.494 -14.551 11.583 1.00 95.06 269 GLU A CA 1
ATOM 1894 C C . GLU A 1 269 ? -17.518 -15.668 12.637 1.00 95.06 269 GLU A C 1
ATOM 1896 O O . GLU A 1 269 ? -18.270 -16.644 12.532 1.00 95.06 269 GLU A O 1
ATOM 1901 N N . LEU A 1 270 ? -16.684 -15.524 13.662 1.00 94.69 270 LEU A N 1
ATOM 1902 C CA . LEU A 1 270 ? -16.672 -16.349 14.861 1.00 94.69 270 LEU A CA 1
ATOM 1903 C C . LEU A 1 270 ? -17.342 -15.608 16.021 1.00 94.69 270 LEU A C 1
ATOM 1905 O O . LEU A 1 270 ? -17.481 -14.388 16.016 1.00 94.69 270 LEU A O 1
ATOM 1909 N N . ALA A 1 271 ? -17.714 -16.362 17.058 1.00 91.94 271 ALA A N 1
ATOM 1910 C CA . ALA A 1 271 ? -18.319 -15.789 18.256 1.00 91.94 271 ALA A CA 1
ATOM 1911 C C . ALA A 1 271 ? -17.447 -14.659 18.853 1.00 91.94 271 ALA A C 1
ATOM 1913 O O . ALA A 1 271 ? -16.220 -14.804 18.886 1.00 91.94 271 ALA A O 1
ATOM 1914 N N . PRO A 1 272 ? -18.051 -13.579 19.387 1.00 90.44 272 PRO A N 1
ATOM 1915 C CA . PRO A 1 272 ? -17.304 -12.492 20.013 1.00 90.44 272 PRO A CA 1
ATOM 1916 C C . PRO A 1 272 ? -16.308 -12.989 21.071 1.00 90.44 272 PRO A C 1
ATOM 1918 O O . PRO A 1 272 ? -16.637 -13.822 21.920 1.00 90.44 272 PRO A O 1
ATOM 1921 N N . GLY A 1 273 ? -15.080 -12.477 21.013 1.00 87.25 273 GLY A N 1
ATOM 1922 C CA . GLY A 1 273 ? -13.963 -12.855 21.878 1.00 87.25 273 GLY A CA 1
ATOM 1923 C C . GLY A 1 273 ? -13.263 -14.171 21.514 1.00 87.25 273 GLY A C 1
ATOM 1924 O O . GLY A 1 273 ? -12.319 -14.553 22.210 1.00 87.25 273 GLY A O 1
ATOM 1925 N N . ALA A 1 274 ? -13.692 -14.877 20.462 1.00 90.06 274 ALA A N 1
ATOM 1926 C CA . ALA A 1 274 ? -12.944 -16.009 19.923 1.00 90.06 274 ALA A CA 1
ATOM 1927 C C . ALA A 1 274 ? -11.611 -15.548 19.313 1.00 90.06 274 ALA A C 1
ATOM 1929 O O . ALA A 1 274 ? -11.481 -14.420 18.857 1.00 90.06 274 ALA A O 1
ATOM 1930 N N . LYS A 1 275 ? -10.616 -16.442 19.276 1.00 92.06 275 LYS A N 1
ATOM 1931 C CA . LYS A 1 275 ? -9.390 -16.198 18.510 1.00 92.06 275 LYS A CA 1
ATOM 1932 C C . LYS A 1 275 ? -9.657 -16.446 17.029 1.00 92.06 275 LYS A C 1
ATOM 1934 O O . LYS A 1 275 ? -9.914 -17.587 16.646 1.00 92.06 275 LYS A O 1
ATOM 1939 N N . ALA A 1 276 ? -9.594 -15.381 16.240 1.00 94.50 276 ALA A N 1
ATOM 1940 C CA . ALA A 1 276 ? -9.776 -15.379 14.793 1.00 94.50 276 ALA A CA 1
ATOM 1941 C C . ALA A 1 276 ? -8.500 -14.901 14.078 1.00 94.50 276 ALA A C 1
ATOM 1943 O O . ALA A 1 276 ? -7.544 -14.474 14.727 1.00 94.50 276 ALA A O 1
ATOM 1944 N N . ASN A 1 277 ? -8.476 -14.972 12.744 1.00 96.06 277 ASN A N 1
ATOM 1945 C CA . ASN A 1 277 ? -7.391 -14.382 11.957 1.00 96.06 277 ASN A CA 1
ATOM 1946 C C . ASN A 1 277 ? -7.394 -12.855 12.077 1.00 96.06 277 ASN A C 1
ATOM 1948 O O . ASN A 1 277 ? -6.329 -12.270 12.248 1.00 96.06 277 ASN A O 1
ATOM 1952 N N . ILE A 1 278 ? -8.579 -12.239 12.027 1.00 97.75 278 ILE A N 1
ATOM 1953 C CA . ILE A 1 278 ? -8.780 -10.795 12.188 1.00 97.75 278 ILE A CA 1
ATOM 1954 C C . ILE A 1 278 ? -9.665 -10.543 13.416 1.00 97.75 278 ILE A C 1
ATOM 1956 O O . ILE A 1 278 ? -10.804 -11.003 13.479 1.00 97.75 278 ILE A O 1
ATOM 1960 N N . GLU A 1 279 ? -9.166 -9.805 14.403 1.00 97.69 279 GLU A N 1
ATOM 1961 C CA . GLU A 1 279 ? -9.962 -9.355 15.552 1.00 97.69 279 GLU A CA 1
ATOM 1962 C C . GLU A 1 279 ? -10.307 -7.867 15.390 1.00 97.69 279 GLU A C 1
ATOM 1964 O O . GLU A 1 279 ? -9.418 -7.070 15.110 1.00 97.69 279 GLU A O 1
ATOM 1969 N N . VAL A 1 280 ? -11.574 -7.482 15.573 1.00 98.06 280 VAL A N 1
ATOM 1970 C CA . VAL A 1 280 ? -12.034 -6.087 15.411 1.00 98.06 280 VAL A CA 1
ATOM 1971 C C . VAL A 1 280 ? -12.596 -5.555 16.724 1.00 98.06 280 VAL A C 1
ATOM 1973 O O . VAL A 1 280 ? -13.519 -6.153 17.278 1.00 98.06 280 VAL A O 1
ATOM 1976 N N . GLY A 1 281 ? -12.097 -4.435 17.232 1.00 96.88 281 GLY A N 1
ATOM 1977 C CA . GLY A 1 281 ? -12.564 -3.877 18.502 1.00 96.88 281 GLY A CA 1
ATOM 1978 C C . GLY A 1 281 ? -12.293 -2.387 18.644 1.00 96.88 281 GLY A C 1
ATOM 1979 O O . GLY A 1 281 ? -11.709 -1.772 17.756 1.00 96.88 281 GLY A O 1
ATOM 1980 N N . PHE A 1 282 ? -12.729 -1.815 19.767 1.00 96.19 282 PHE A N 1
ATOM 1981 C CA . PHE A 1 282 ? -12.417 -0.427 20.087 1.00 96.19 282 PHE A CA 1
ATOM 1982 C C . PHE A 1 282 ? -11.057 -0.310 20.768 1.00 96.19 282 PHE A C 1
ATOM 1984 O O . PHE A 1 282 ? -10.673 -1.195 21.537 1.00 96.19 282 PHE A O 1
ATOM 1991 N N . ASN A 1 283 ? -10.343 0.785 20.528 1.00 91.06 283 ASN A N 1
ATOM 1992 C CA . ASN A 1 283 ? -9.211 1.176 21.355 1.00 91.06 283 ASN A CA 1
ATOM 1993 C C . ASN A 1 283 ? -9.157 2.697 21.540 1.00 91.06 283 ASN A C 1
ATOM 1995 O O . ASN A 1 283 ? -9.705 3.431 20.725 1.00 91.06 283 ASN A O 1
ATOM 1999 N N . ASP A 1 284 ? -8.504 3.152 22.611 1.00 87.75 284 ASP A N 1
ATOM 2000 C CA . ASP A 1 284 ? -8.181 4.569 22.808 1.00 87.75 284 ASP A CA 1
ATOM 2001 C C . ASP A 1 284 ? -6.945 4.898 21.970 1.00 87.75 284 ASP A C 1
ATOM 2003 O O . ASP A 1 284 ? -5.816 4.588 22.363 1.00 87.75 284 ASP A O 1
ATOM 2007 N N . LEU A 1 285 ? -7.167 5.490 20.798 1.00 82.56 285 LEU A N 1
ATOM 2008 C CA . LEU A 1 285 ? -6.089 5.867 19.880 1.00 82.56 285 LEU A CA 1
ATOM 2009 C C . LEU A 1 285 ? -5.532 7.258 20.203 1.00 82.56 285 LEU A C 1
ATOM 2011 O O . LEU A 1 285 ? -4.709 7.789 19.456 1.00 82.56 285 LEU A O 1
ATOM 2015 N N . ASP A 1 286 ? -5.976 7.866 21.309 1.00 77.19 286 ASP A N 1
ATOM 2016 C CA . ASP A 1 286 ? -5.678 9.239 21.691 1.00 77.19 286 ASP A CA 1
ATOM 2017 C C . ASP A 1 286 ? -5.950 10.215 20.529 1.00 77.19 286 ASP A C 1
ATOM 2019 O O . ASP A 1 286 ? -5.129 11.088 20.225 1.00 77.19 286 ASP A O 1
ATOM 2023 N N . THR A 1 287 ? -7.116 10.083 19.862 1.00 72.62 287 THR A N 1
ATOM 2024 C CA . THR A 1 287 ? -7.525 10.913 18.703 1.00 72.62 287 THR A CA 1
ATOM 2025 C C . THR A 1 287 ? -7.248 12.403 18.917 1.00 72.62 287 THR A C 1
ATOM 2027 O O . THR A 1 287 ? -6.878 13.119 17.987 1.00 72.62 287 THR A O 1
ATOM 2030 N N . ALA A 1 288 ? -7.415 12.922 20.137 1.00 68.44 288 ALA A N 1
ATOM 2031 C CA . ALA A 1 288 ? -7.175 14.335 20.430 1.00 68.44 288 ALA A CA 1
ATOM 2032 C C . ALA A 1 288 ? -5.709 14.764 20.188 1.00 68.44 288 ALA A C 1
ATOM 2034 O O . ALA A 1 288 ? -5.446 15.913 19.791 1.00 68.44 288 ALA A O 1
ATOM 2035 N N . SER A 1 289 ? -4.755 13.858 20.412 1.00 63.19 289 SER A N 1
ATOM 2036 C CA . SER A 1 289 ? -3.323 14.037 20.162 1.00 63.19 289 SER A CA 1
ATOM 2037 C C . SER A 1 289 ? -2.916 13.574 18.769 1.00 63.19 289 SER A C 1
ATOM 2039 O O . SER A 1 289 ? -2.313 14.363 18.030 1.00 63.19 289 SER A O 1
ATOM 2041 N N . THR A 1 290 ? -3.239 12.318 18.447 1.00 63.31 290 THR A N 1
ATOM 2042 C CA . THR A 1 290 ? -2.726 11.532 17.311 1.00 63.31 290 THR A CA 1
ATOM 2043 C C . THR A 1 290 ? -3.506 11.801 16.036 1.00 63.31 290 THR A C 1
ATOM 2045 O O . THR A 1 290 ? -2.933 11.847 14.949 1.00 63.31 290 THR A O 1
ATOM 2048 N N . ASN A 1 291 ? -4.794 12.110 16.195 1.00 67.19 291 ASN A N 1
ATOM 2049 C CA . ASN A 1 291 ? -5.795 12.279 15.144 1.00 67.19 291 ASN A CA 1
ATOM 2050 C C . ASN A 1 291 ? -6.182 11.007 14.422 1.00 67.19 291 ASN A C 1
ATOM 2052 O O . ASN A 1 291 ? -6.789 11.137 13.367 1.00 67.19 291 ASN A O 1
ATOM 2056 N N . GLN A 1 292 ? -5.816 9.854 14.969 1.00 73.44 292 GLN A N 1
ATOM 2057 C CA . GLN A 1 292 ? -6.139 8.542 14.433 1.00 73.44 292 GLN A CA 1
ATOM 2058 C C . GLN A 1 292 ? -7.510 8.123 14.906 1.00 73.44 292 GLN A C 1
ATOM 2060 O O . GLN A 1 292 ? -7.781 8.179 16.097 1.00 73.44 292 GLN A O 1
ATOM 2065 N N . ILE A 1 293 ? -8.349 7.693 13.974 1.00 78.81 293 ILE A N 1
ATOM 2066 C CA . ILE A 1 293 ? -9.666 7.129 14.290 1.00 78.81 293 ILE A CA 1
ATOM 2067 C C . ILE A 1 293 ? -9.762 5.639 13.954 1.00 78.81 293 ILE A C 1
ATOM 2069 O O . ILE A 1 293 ? -10.761 5.002 14.289 1.00 78.81 293 ILE A O 1
ATOM 2073 N N . GLY A 1 294 ? -8.713 5.097 13.341 1.00 85.94 294 GLY A N 1
ATOM 2074 C CA . GLY A 1 294 ? -8.482 3.683 13.123 1.00 85.94 294 GLY A CA 1
ATOM 2075 C C . GLY A 1 294 ? -6.981 3.383 13.137 1.00 85.94 294 GLY A C 1
ATOM 2076 O O . GLY A 1 294 ? -6.154 4.277 12.917 1.00 85.94 294 GLY A O 1
ATOM 2077 N N . LEU A 1 295 ? -6.659 2.145 13.493 1.00 82.12 295 LEU A N 1
ATOM 2078 C CA . LEU A 1 295 ? -5.325 1.570 13.454 1.00 82.12 295 LEU A CA 1
ATOM 2079 C C . LEU A 1 295 ? -5.452 0.076 13.167 1.00 82.12 295 LEU A C 1
ATOM 2081 O O . LEU A 1 295 ? -6.228 -0.627 13.818 1.00 82.12 295 LEU A O 1
ATOM 2085 N N . THR A 1 296 ? -4.624 -0.429 12.264 1.00 84.81 296 THR A N 1
ATOM 2086 C CA . THR A 1 296 ? -4.507 -1.863 12.026 1.00 84.81 296 THR A CA 1
ATOM 2087 C C . THR A 1 296 ? -3.106 -2.339 12.344 1.00 84.81 296 THR A C 1
ATOM 2089 O O . THR A 1 296 ? -2.120 -1.802 11.851 1.00 84.81 296 THR A O 1
ATOM 2092 N N . THR A 1 297 ? -3.015 -3.384 13.161 1.00 80.31 297 THR A N 1
ATOM 2093 C CA . THR A 1 297 ? -1.755 -4.072 13.443 1.00 80.31 297 THR A CA 1
ATOM 2094 C C . THR A 1 297 ? -1.843 -5.514 12.984 1.00 80.31 297 THR A C 1
ATOM 2096 O O . THR A 1 297 ? -2.880 -6.165 13.104 1.00 80.31 297 THR A O 1
ATOM 2099 N N . TYR A 1 298 ? -0.753 -6.057 12.456 1.00 80.88 298 TYR A N 1
ATOM 2100 C CA . TYR A 1 298 ? -0.713 -7.446 12.017 1.00 80.88 298 TYR A CA 1
ATOM 2101 C C . TYR A 1 298 ? 0.621 -8.105 12.349 1.00 80.88 298 TYR A C 1
ATOM 2103 O O . TYR A 1 298 ? 1.591 -7.476 12.759 1.00 80.88 298 TYR A O 1
ATOM 2111 N N . SER A 1 299 ? 0.653 -9.423 12.216 1.00 78.69 299 SER A N 1
ATOM 2112 C CA . SER A 1 299 ? 1.874 -10.217 12.249 1.00 78.69 299 SER A CA 1
ATOM 2113 C C . SER A 1 299 ? 1.943 -11.042 10.980 1.00 78.69 299 SER A C 1
ATOM 2115 O O . SER A 1 299 ? 0.918 -11.527 10.489 1.00 78.69 299 SER A O 1
ATOM 2117 N N . ASN A 1 300 ? 3.153 -11.206 10.461 1.00 76.88 300 ASN A N 1
ATOM 2118 C CA . ASN A 1 300 ? 3.409 -12.016 9.286 1.00 76.88 300 ASN A CA 1
ATOM 2119 C C . ASN A 1 300 ? 4.615 -12.939 9.503 1.00 76.88 300 ASN A C 1
ATOM 2121 O O . ASN A 1 300 ? 5.438 -12.733 10.397 1.00 76.88 300 ASN A O 1
ATOM 2125 N N . GLN A 1 301 ? 4.702 -13.969 8.670 1.00 69.00 301 GLN A N 1
ATOM 2126 C CA . GLN A 1 301 ? 5.855 -14.848 8.569 1.00 69.00 301 GLN A CA 1
ATOM 2127 C C . GLN A 1 301 ? 6.160 -15.085 7.089 1.00 69.00 301 GLN A C 1
ATOM 2129 O O . GLN A 1 301 ? 5.371 -15.722 6.392 1.00 69.00 301 GLN A O 1
ATOM 2134 N N . GLY A 1 302 ? 7.294 -14.566 6.606 1.00 63.44 302 GLY A N 1
ATOM 2135 C CA . GLY A 1 302 ? 7.724 -14.730 5.212 1.00 63.44 302 GLY A CA 1
ATOM 2136 C C . GLY A 1 302 ? 6.698 -14.208 4.199 1.00 63.44 302 GLY A C 1
ATOM 2137 O O . GLY A 1 302 ? 6.345 -14.930 3.270 1.00 63.44 302 GLY A O 1
ATOM 2138 N N . GLY A 1 303 ? 6.145 -13.012 4.437 1.00 66.31 303 GLY A N 1
ATOM 2139 C CA . GLY A 1 303 ? 5.128 -12.393 3.571 1.00 66.31 303 GLY A CA 1
ATOM 2140 C C . GLY A 1 303 ? 3.718 -12.990 3.696 1.00 66.31 303 GLY A C 1
ATOM 2141 O O . GLY A 1 303 ? 2.816 -12.635 2.940 1.00 66.31 303 GLY A O 1
ATOM 2142 N N . THR A 1 304 ? 3.492 -13.904 4.646 1.00 73.75 304 THR A N 1
ATOM 2143 C CA . THR A 1 304 ? 2.163 -14.473 4.922 1.00 73.75 304 THR A CA 1
ATOM 2144 C C . THR A 1 304 ? 1.598 -13.919 6.223 1.00 73.75 304 THR A C 1
ATOM 2146 O O . THR A 1 304 ? 2.224 -14.078 7.270 1.00 73.75 304 THR A O 1
ATOM 2149 N N . LEU A 1 305 ? 0.409 -13.315 6.181 1.00 79.50 305 LEU A N 1
ATOM 2150 C CA . LEU A 1 305 ? -0.307 -12.852 7.372 1.00 79.50 305 LEU A CA 1
ATOM 2151 C C . LEU A 1 305 ? -0.672 -14.035 8.279 1.00 79.50 305 LEU A C 1
ATOM 2153 O O . LEU A 1 305 ? -1.172 -15.064 7.820 1.00 79.50 305 LEU A O 1
ATOM 2157 N N . THR A 1 306 ? -0.432 -13.879 9.581 1.00 84.88 306 THR A N 1
ATOM 2158 C CA . THR A 1 306 ? -0.754 -14.887 10.605 1.00 84.88 306 THR A CA 1
ATOM 2159 C C . THR A 1 306 ? -1.832 -14.415 11.577 1.00 84.88 306 THR A C 1
ATOM 2161 O O . THR A 1 306 ? -2.578 -15.234 12.112 1.00 84.88 306 THR A O 1
ATOM 2164 N N . SER A 1 307 ? -1.927 -13.106 11.808 1.00 86.94 307 SER A N 1
ATOM 2165 C CA . SER A 1 307 ? -2.943 -12.471 12.655 1.00 86.94 307 SER A CA 1
ATOM 2166 C C . SER A 1 307 ? -3.038 -10.984 12.335 1.00 86.94 307 SER A C 1
ATOM 2168 O O . SER A 1 307 ? -2.005 -10.372 12.075 1.00 86.94 307 SER A O 1
ATOM 2170 N N . ALA A 1 308 ? -4.229 -10.403 12.439 1.00 91.00 308 ALA A N 1
ATOM 2171 C CA . ALA A 1 308 ? -4.449 -8.965 12.373 1.00 91.00 308 ALA A CA 1
ATOM 2172 C C . ALA A 1 308 ? -5.427 -8.497 13.459 1.00 91.00 308 ALA A C 1
ATOM 2174 O O . ALA A 1 308 ? -6.300 -9.245 13.912 1.00 91.00 308 ALA A O 1
ATOM 2175 N N . LYS A 1 309 ? -5.275 -7.244 13.868 1.00 89.94 309 LYS A N 1
ATOM 2176 C CA . LYS A 1 309 ? -6.146 -6.525 14.785 1.00 89.94 309 LYS A CA 1
ATOM 2177 C C . LYS A 1 309 ? -6.531 -5.202 14.152 1.00 89.94 309 LYS A C 1
ATOM 2179 O O . LYS A 1 309 ? -5.656 -4.404 13.844 1.00 89.94 309 LYS A O 1
ATOM 2184 N N . VAL A 1 310 ? -7.830 -4.997 14.002 1.00 95.56 310 VAL A N 1
ATOM 2185 C CA . VAL A 1 310 ? -8.424 -3.737 13.568 1.00 95.56 310 VAL A CA 1
ATOM 2186 C C . VAL A 1 310 ? -8.948 -3.017 14.802 1.00 95.56 310 VAL A C 1
ATOM 2188 O O . VAL A 1 310 ? -9.859 -3.497 15.484 1.00 95.56 310 VAL A O 1
ATOM 2191 N N . GLU A 1 311 ? -8.350 -1.876 15.098 1.00 92.12 311 GLU A N 1
ATOM 2192 C CA . GLU A 1 311 ? -8.613 -1.051 16.266 1.00 92.12 311 GLU A CA 1
ATOM 2193 C C . GLU A 1 311 ? -9.316 0.225 15.805 1.00 92.12 311 GLU A C 1
ATOM 2195 O O . GLU A 1 311 ? -8.721 1.091 15.174 1.00 92.12 311 GLU A O 1
ATOM 2200 N N . LEU A 1 312 ? -10.611 0.329 16.092 1.00 94.94 312 LEU A N 1
ATOM 2201 C CA . LEU A 1 312 ? -11.418 1.508 15.781 1.00 94.94 312 LEU A CA 1
ATOM 2202 C C . LEU A 1 312 ? -11.445 2.426 17.003 1.00 94.94 312 LEU A C 1
ATOM 2204 O O . LEU A 1 312 ? -11.486 1.937 18.131 1.00 94.94 312 LEU A O 1
ATOM 2208 N N . GLU A 1 313 ? -11.453 3.744 16.815 1.00 92.00 313 GLU A N 1
ATOM 2209 C CA . GLU A 1 313 ? -11.448 4.658 17.961 1.00 92.00 313 GLU A CA 1
ATOM 2210 C C . GLU A 1 313 ? -12.694 4.468 18.829 1.00 92.00 313 GLU A C 1
ATOM 2212 O O . GLU A 1 313 ? -13.827 4.370 18.334 1.00 92.00 313 GLU A O 1
ATOM 2217 N N . ASP A 1 314 ? -12.455 4.436 20.137 1.00 90.50 314 ASP A N 1
ATOM 2218 C CA . ASP A 1 314 ? -13.457 4.263 21.171 1.00 90.50 314 ASP A CA 1
ATOM 2219 C C . ASP A 1 314 ? -14.453 5.446 21.157 1.00 90.50 314 ASP A C 1
ATOM 2221 O O . ASP A 1 314 ? -14.052 6.614 21.262 1.00 90.50 314 ASP A O 1
ATOM 2225 N N . PRO A 1 315 ? -15.778 5.199 21.088 1.00 90.69 315 PRO A N 1
ATOM 2226 C CA . PRO A 1 315 ? -16.789 6.255 21.116 1.00 90.69 315 PRO A CA 1
ATOM 2227 C C . PRO A 1 315 ? -16.767 7.129 22.381 1.00 90.69 315 PRO A C 1
ATOM 2229 O O . PRO A 1 315 ? -17.346 8.222 22.391 1.00 90.69 315 PRO A O 1
ATOM 2232 N N . ASN A 1 316 ? -16.114 6.676 23.455 1.00 88.25 316 ASN A N 1
ATOM 2233 C CA . ASN A 1 316 ? -15.873 7.488 24.646 1.00 88.25 316 ASN A CA 1
ATOM 2234 C C . ASN A 1 316 ? -14.808 8.575 24.418 1.00 88.25 316 ASN A C 1
ATOM 2236 O O . ASN A 1 316 ? -14.867 9.612 25.082 1.00 88.25 316 ASN A O 1
ATOM 2240 N N . GLN A 1 317 ? -13.882 8.369 23.476 1.00 83.69 317 GLN A N 1
ATOM 2241 C CA . GLN A 1 317 ? -12.867 9.345 23.063 1.00 83.69 317 GLN A CA 1
ATOM 2242 C C . GLN A 1 317 ? -13.368 10.208 21.901 1.00 83.69 317 GLN A C 1
ATOM 2244 O O . GLN A 1 317 ? -13.299 11.439 21.954 1.00 83.69 317 GLN A O 1
ATOM 2249 N N . ALA A 1 318 ? -13.954 9.574 20.880 1.00 84.88 318 ALA A N 1
ATOM 2250 C CA . ALA A 1 318 ? -14.547 10.242 19.727 1.00 84.88 318 ALA A CA 1
ATOM 2251 C C . ALA A 1 318 ? -15.999 9.786 19.523 1.00 84.88 318 ALA A C 1
ATOM 2253 O O . ALA A 1 318 ? -16.282 8.783 18.876 1.00 84.88 318 ALA A O 1
ATOM 2254 N N . SER A 1 319 ? -16.958 10.546 20.062 1.00 86.69 319 SER A N 1
ATOM 2255 C CA . SER A 1 319 ? -18.370 10.144 20.043 1.00 86.69 319 SER A CA 1
ATOM 2256 C C . SER A 1 319 ? -18.925 9.921 18.638 1.00 86.69 319 SER A C 1
ATOM 2258 O O . SER A 1 319 ? -18.800 10.779 17.765 1.00 86.69 319 SER A O 1
ATOM 2260 N N . LEU A 1 320 ? -19.636 8.810 18.451 1.00 91.12 320 LEU A N 1
ATOM 2261 C CA . LEU A 1 320 ? -20.385 8.529 17.231 1.00 91.12 320 LEU A CA 1
ATOM 2262 C C . LEU A 1 320 ? -21.744 9.235 17.252 1.00 91.12 320 LEU A C 1
ATOM 2264 O O . LEU A 1 320 ? -22.481 9.206 18.238 1.00 91.12 320 LEU A O 1
ATOM 2268 N N . THR A 1 321 ? -22.094 9.876 16.139 1.00 87.88 321 THR A N 1
ATOM 2269 C CA . THR A 1 321 ? -23.403 10.509 15.934 1.00 87.88 321 THR A CA 1
ATOM 2270 C C . THR A 1 321 ? -23.963 10.147 14.569 1.00 87.88 321 THR A C 1
ATOM 2272 O O . THR A 1 321 ? -23.217 9.930 13.618 1.00 87.88 321 THR A O 1
ATOM 2275 N N . THR A 1 322 ? -25.287 10.092 14.448 1.00 88.75 322 THR A N 1
ATOM 2276 C CA . THR A 1 322 ? -25.934 9.865 13.154 1.00 88.75 322 THR A CA 1
ATOM 2277 C C . THR A 1 322 ? -25.847 11.126 12.296 1.00 88.75 322 THR A C 1
ATOM 2279 O O . THR A 1 322 ? -26.353 12.185 12.678 1.00 88.75 322 THR A O 1
ATOM 2282 N N . ASN A 1 323 ? -25.214 11.023 11.130 1.00 81.88 323 ASN A N 1
ATOM 2283 C CA . ASN A 1 323 ? -25.122 12.116 10.169 1.00 81.88 323 ASN A CA 1
ATOM 2284 C C . ASN A 1 323 ? -26.462 12.335 9.426 1.00 81.88 323 ASN A C 1
ATOM 2286 O O . ASN A 1 323 ? -27.430 11.592 9.593 1.00 81.88 323 ASN A O 1
ATOM 2290 N N . ALA A 1 324 ? -26.532 13.362 8.572 1.00 82.12 324 ALA A N 1
ATOM 2291 C CA . ALA A 1 324 ? -27.749 13.687 7.814 1.00 82.12 324 ALA A CA 1
ATOM 2292 C C . ALA A 1 324 ? -28.204 12.576 6.844 1.00 82.12 324 ALA A C 1
ATOM 2294 O O . ALA A 1 324 ? -29.373 12.545 6.463 1.00 82.12 324 ALA A O 1
ATOM 2295 N N . SER A 1 325 ? -27.293 11.677 6.465 1.00 80.81 325 SER A N 1
ATOM 2296 C CA . SER A 1 325 ? -27.546 10.520 5.602 1.00 80.81 325 SER A CA 1
ATOM 2297 C C . SER A 1 325 ? -27.953 9.266 6.385 1.00 80.81 325 SER A C 1
ATOM 2299 O O . SER A 1 325 ? -28.236 8.241 5.775 1.00 80.81 325 SER A O 1
ATOM 2301 N N . GLY A 1 326 ? -28.004 9.330 7.721 1.00 84.62 326 GLY A N 1
ATOM 2302 C CA . GLY A 1 326 ? -28.365 8.197 8.574 1.00 84.62 326 GLY A CA 1
ATOM 2303 C C . GLY A 1 326 ? -27.200 7.281 8.965 1.00 84.62 326 GLY A C 1
ATOM 2304 O O . GLY A 1 326 ? -27.445 6.268 9.611 1.00 84.62 326 GLY A O 1
ATOM 2305 N N . GLN A 1 327 ? -25.956 7.618 8.617 1.00 86.50 327 GLN A N 1
ATOM 2306 C CA . GLN A 1 327 ? -24.772 6.811 8.943 1.00 86.50 327 GLN A CA 1
ATOM 2307 C C . GLN A 1 327 ? -24.163 7.236 10.281 1.00 86.50 327 GLN A C 1
ATOM 2309 O O . GLN A 1 327 ? -24.216 8.415 10.643 1.00 86.50 327 GLN A O 1
ATOM 2314 N N . LEU A 1 328 ? -23.540 6.296 10.993 1.00 91.00 328 LEU A N 1
ATOM 2315 C CA . LEU A 1 328 ? -22.709 6.611 12.155 1.00 91.00 328 LEU A CA 1
ATOM 2316 C C . LEU A 1 328 ? -21.444 7.344 11.702 1.00 91.00 328 LEU A C 1
ATOM 2318 O O . LEU A 1 328 ? -20.745 6.881 10.805 1.00 91.00 328 LEU A O 1
ATOM 2322 N N . ALA A 1 329 ? -21.150 8.486 12.313 1.00 86.69 329 ALA A N 1
ATOM 2323 C CA . ALA A 1 329 ? -19.977 9.294 12.011 1.00 86.69 329 ALA A CA 1
ATOM 2324 C C . ALA A 1 329 ? -19.291 9.784 13.283 1.00 86.69 329 ALA A C 1
ATOM 2326 O O . ALA A 1 329 ? -19.960 10.183 14.243 1.00 86.69 329 ALA A O 1
ATOM 2327 N N . TYR A 1 330 ? -17.960 9.795 13.256 1.00 83.75 330 TYR A N 1
ATOM 2328 C CA . TYR A 1 330 ? -17.140 10.300 14.349 1.00 83.75 330 TYR A CA 1
ATOM 2329 C C . TYR A 1 330 ? -17.312 11.815 14.471 1.00 83.75 330 TYR A C 1
ATOM 2331 O O . TYR A 1 330 ? -17.091 12.570 13.516 1.00 83.75 330 TYR A O 1
ATOM 2339 N N . ALA A 1 331 ? -17.726 12.278 15.650 1.00 75.62 331 ALA A N 1
ATOM 2340 C CA . ALA A 1 331 ? -17.931 13.691 15.920 1.00 75.62 331 ALA A CA 1
ATOM 2341 C C . ALA A 1 331 ? -16.654 14.492 15.633 1.00 75.62 331 ALA A C 1
ATOM 2343 O O . ALA A 1 331 ? -15.547 14.075 15.952 1.00 75.62 331 ALA A O 1
ATOM 2344 N N . ASN A 1 332 ? -16.823 15.684 15.057 1.00 71.88 332 ASN A N 1
ATOM 2345 C CA . ASN A 1 332 ? -15.732 16.580 14.652 1.00 71.88 332 ASN A CA 1
ATOM 2346 C C . ASN A 1 332 ? -14.821 16.053 13.526 1.00 71.88 332 ASN A C 1
ATOM 2348 O O . ASN A 1 332 ? -13.840 16.718 13.197 1.00 71.88 332 ASN A O 1
ATOM 2352 N N . THR A 1 333 ? -15.186 14.947 12.876 1.00 72.50 333 THR A N 1
ATOM 2353 C CA . THR A 1 333 ? -14.521 14.431 11.671 1.00 72.50 333 THR A CA 1
ATOM 2354 C C . THR A 1 333 ? -15.472 14.469 10.463 1.00 72.50 333 THR A C 1
ATOM 2356 O O . THR A 1 333 ? -16.643 14.841 10.589 1.00 72.50 333 THR A O 1
ATOM 2359 N N . ASN A 1 334 ? -14.970 14.101 9.280 1.00 73.50 334 ASN A N 1
ATOM 2360 C CA . ASN A 1 334 ? -15.802 13.805 8.105 1.00 73.50 334 ASN A CA 1
ATOM 2361 C C . ASN A 1 334 ? -15.953 12.299 7.843 1.00 73.50 334 ASN A C 1
ATOM 2363 O O . ASN A 1 334 ? -16.591 11.928 6.856 1.00 73.50 334 ASN A O 1
ATOM 2367 N N . ALA A 1 335 ? -15.357 11.458 8.686 1.00 82.06 335 ALA A N 1
ATOM 2368 C CA . ALA A 1 335 ? -15.316 10.024 8.487 1.00 82.06 335 ALA A CA 1
ATOM 2369 C C . ALA A 1 335 ? -16.551 9.361 9.103 1.00 82.06 335 ALA A C 1
ATOM 2371 O O . ALA A 1 335 ? -17.004 9.708 10.203 1.00 82.06 335 ALA A O 1
ATOM 2372 N N . THR A 1 336 ? -17.107 8.397 8.375 1.00 88.94 336 THR A N 1
ATOM 2373 C CA . THR A 1 336 ? -18.141 7.512 8.924 1.00 88.94 336 THR A CA 1
ATOM 2374 C C . THR A 1 336 ? -17.500 6.305 9.597 1.00 88.94 336 THR A C 1
ATOM 2376 O O . THR A 1 336 ? -16.394 5.918 9.241 1.00 88.94 336 THR A O 1
ATOM 2379 N N . PHE A 1 337 ? -18.187 5.700 10.560 1.00 94.12 337 PHE A N 1
ATOM 2380 C CA . PHE A 1 337 ? -17.692 4.511 11.251 1.00 94.12 337 PHE A CA 1
ATOM 2381 C C . PHE A 1 337 ? -17.469 3.337 10.283 1.00 94.12 337 PHE A C 1
ATOM 2383 O O . PHE A 1 337 ? -16.422 2.702 10.311 1.00 94.12 337 PHE A O 1
ATOM 2390 N N . GLU A 1 338 ? -18.422 3.110 9.371 1.00 94.38 338 GLU A N 1
ATOM 2391 C CA . GLU A 1 338 ? -18.316 2.098 8.309 1.00 94.38 338 GLU A CA 1
ATOM 2392 C C . GLU A 1 338 ? -17.112 2.355 7.396 1.00 94.38 338 GLU A C 1
ATOM 2394 O O . GLU A 1 338 ? -16.392 1.426 7.057 1.00 94.38 338 GLU A O 1
ATOM 2399 N N . GLN A 1 339 ? -16.859 3.617 7.042 1.00 93.75 339 GLN A N 1
ATOM 2400 C CA . GLN A 1 339 ? -15.717 4.003 6.213 1.00 93.75 339 GLN A CA 1
ATOM 2401 C C . GLN A 1 339 ? -14.378 3.710 6.897 1.00 93.75 339 GLN A C 1
ATOM 2403 O O . GLN A 1 339 ? -13.481 3.190 6.245 1.00 93.75 339 GLN A O 1
ATOM 2408 N N . VAL A 1 340 ? -14.242 4.014 8.193 1.00 93.94 340 VAL A N 1
ATOM 2409 C CA . VAL A 1 340 ? -13.023 3.671 8.944 1.00 93.94 340 VAL A CA 1
ATOM 2410 C C . VAL A 1 340 ? -12.865 2.154 9.007 1.00 93.94 340 VAL A C 1
ATOM 2412 O O . VAL A 1 340 ? -11.815 1.643 8.650 1.00 93.94 340 VAL A O 1
ATOM 2415 N N . ALA A 1 341 ? -13.923 1.410 9.348 1.00 96.81 341 ALA A N 1
ATOM 2416 C CA . ALA A 1 341 ? -13.868 -0.052 9.350 1.00 96.81 341 ALA A CA 1
ATOM 2417 C C . ALA A 1 341 ? -13.475 -0.627 7.977 1.00 96.81 341 ALA A C 1
ATOM 2419 O O . ALA A 1 341 ? -12.686 -1.565 7.906 1.00 96.81 341 ALA A O 1
ATOM 2420 N N . LEU A 1 342 ? -13.995 -0.060 6.884 1.00 96.50 342 LEU A N 1
ATOM 2421 C CA . LEU A 1 342 ? -13.666 -0.478 5.524 1.00 96.50 342 LEU A CA 1
ATOM 2422 C C . LEU A 1 342 ? -12.187 -0.239 5.194 1.00 96.50 342 LEU A C 1
ATOM 2424 O O . LEU A 1 342 ? -11.561 -1.135 4.638 1.00 96.50 342 LEU A O 1
ATOM 2428 N N . HIS A 1 343 ? -11.638 0.913 5.572 1.00 94.62 343 HIS A N 1
ATOM 2429 C CA . HIS A 1 343 ? -10.224 1.249 5.401 1.00 94.62 343 HIS A CA 1
ATOM 2430 C C . HIS A 1 343 ? -9.310 0.312 6.208 1.00 94.62 343 HIS A C 1
ATOM 2432 O O . HIS A 1 343 ? -8.471 -0.383 5.643 1.00 94.62 343 HIS A O 1
ATOM 2438 N N . GLU A 1 344 ? -9.562 0.177 7.511 1.00 94.88 344 GLU A N 1
ATOM 2439 C CA . GLU A 1 344 ? -8.741 -0.652 8.399 1.00 94.88 344 GLU A CA 1
ATOM 2440 C C . GLU A 1 344 ? -8.779 -2.145 8.037 1.00 94.88 344 GLU A C 1
ATOM 2442 O O . GLU A 1 344 ? -7.772 -2.855 8.085 1.00 94.88 344 GLU A O 1
ATOM 2447 N N . ILE A 1 345 ? -9.936 -2.652 7.598 1.00 97.06 345 ILE A N 1
ATOM 2448 C CA . ILE A 1 345 ? -10.006 -4.026 7.092 1.00 97.06 345 ILE A CA 1
ATOM 2449 C C . ILE A 1 345 ? -9.141 -4.182 5.833 1.00 97.06 345 ILE A C 1
ATOM 2451 O O . ILE A 1 345 ? -8.562 -5.247 5.661 1.00 97.06 345 ILE A O 1
ATOM 2455 N N . GLY A 1 346 ? -8.986 -3.157 4.990 1.00 93.75 346 GLY A N 1
ATOM 2456 C CA . GLY A 1 346 ? -8.070 -3.203 3.847 1.00 93.75 346 GLY A CA 1
ATOM 2457 C C . GLY A 1 346 ? -6.622 -3.490 4.262 1.00 93.75 346 GLY A C 1
ATOM 2458 O O . GLY A 1 346 ? -6.023 -4.436 3.740 1.00 93.75 346 GLY A O 1
ATOM 2459 N N . HIS A 1 347 ? -6.117 -2.798 5.289 1.00 86.56 347 HIS A N 1
ATOM 2460 C CA . HIS A 1 347 ? -4.813 -3.098 5.902 1.00 86.56 347 HIS A CA 1
ATOM 2461 C C . HIS A 1 347 ? -4.740 -4.524 6.445 1.00 86.56 347 HIS A C 1
ATOM 2463 O O . HIS A 1 347 ? -3.772 -5.247 6.209 1.00 86.56 347 HIS A O 1
ATOM 2469 N N . ALA A 1 348 ? -5.801 -5.000 7.104 1.00 92.50 348 ALA A N 1
ATOM 2470 C CA . ALA A 1 348 ? -5.856 -6.370 7.616 1.00 92.50 348 ALA A CA 1
ATOM 2471 C C . ALA A 1 348 ? -5.860 -7.438 6.502 1.00 92.50 348 ALA A C 1
ATOM 2473 O O . ALA A 1 348 ? -5.672 -8.628 6.779 1.00 92.50 348 ALA A O 1
ATOM 2474 N N . LEU A 1 349 ? -6.086 -7.035 5.249 1.00 89.94 349 LEU A N 1
ATOM 2475 C CA . LEU A 1 349 ? -5.976 -7.873 4.056 1.00 89.94 349 LEU A CA 1
ATOM 2476 C C . LEU A 1 349 ? -4.661 -7.672 3.302 1.00 89.94 349 LEU A C 1
ATOM 2478 O O . LEU A 1 349 ? -4.422 -8.403 2.341 1.00 89.94 349 LEU A O 1
ATOM 2482 N N . GLY A 1 350 ? -3.807 -6.758 3.748 1.00 79.56 350 GLY A N 1
ATOM 2483 C CA . GLY A 1 350 ? -2.497 -6.516 3.166 1.00 79.56 350 GLY A CA 1
ATOM 2484 C C . GLY A 1 350 ? -2.445 -5.371 2.162 1.00 79.56 350 GLY A C 1
ATOM 2485 O O . GLY A 1 350 ? -1.469 -5.305 1.421 1.00 79.56 350 GLY A O 1
ATOM 2486 N N . LEU A 1 351 ? -3.469 -4.515 2.094 1.00 78.38 351 LEU A N 1
ATOM 2487 C CA . LEU A 1 351 ? -3.419 -3.281 1.305 1.00 78.38 351 LEU A CA 1
ATOM 2488 C C . LEU A 1 351 ? -2.820 -2.154 2.130 1.00 78.38 351 LEU A C 1
ATOM 2490 O O . LEU A 1 351 ? -3.222 -2.001 3.278 1.00 78.38 351 LEU A O 1
ATOM 2494 N N . ALA A 1 352 ? -1.913 -1.367 1.562 1.00 72.94 352 ALA A N 1
ATOM 2495 C CA . ALA A 1 352 ? -1.358 -0.227 2.280 1.00 72.94 352 ALA A CA 1
ATOM 2496 C C . ALA A 1 352 ? -2.145 1.066 2.018 1.00 72.94 352 ALA A C 1
ATOM 2498 O O . ALA A 1 352 ? -3.001 1.136 1.129 1.00 72.94 352 ALA A O 1
ATOM 2499 N N . ASP A 1 353 ? -1.869 2.071 2.848 1.00 68.00 353 ASP A N 1
ATOM 2500 C CA . ASP A 1 353 ? -2.394 3.432 2.719 1.00 68.00 353 ASP A CA 1
ATOM 2501 C C . ASP A 1 353 ? -1.944 4.048 1.397 1.00 68.00 353 ASP A C 1
ATOM 2503 O O . ASP A 1 353 ? -0.765 3.988 1.130 1.00 68.00 353 ASP A O 1
ATOM 2507 N N . ASN A 1 354 ? -2.792 4.746 0.642 1.00 62.38 354 ASN A N 1
ATOM 2508 C CA . ASN A 1 354 ? -2.396 5.493 -0.562 1.00 62.38 354 ASN A CA 1
ATOM 2509 C C . ASN A 1 354 ? -2.824 6.973 -0.513 1.00 62.38 354 ASN A C 1
ATOM 2511 O O . ASN A 1 354 ? -3.479 7.425 0.429 1.00 62.38 354 ASN A O 1
ATOM 2515 N N . ASP A 1 355 ? -2.484 7.760 -1.537 1.00 66.25 355 ASP A N 1
ATOM 2516 C CA . ASP A 1 355 ? -2.909 9.165 -1.668 1.00 66.25 355 ASP A CA 1
ATOM 2517 C C . ASP A 1 355 ? -3.996 9.382 -2.749 1.00 66.25 355 ASP A C 1
ATOM 2519 O O . ASP A 1 355 ? -4.447 10.508 -3.008 1.00 66.25 355 ASP A O 1
ATOM 2523 N N . ILE A 1 356 ? -4.513 8.287 -3.319 1.00 62.59 356 ILE A N 1
ATOM 2524 C CA . ILE A 1 356 ? -5.385 8.297 -4.495 1.00 62.59 356 ILE A CA 1
ATOM 2525 C C . ILE A 1 356 ? -6.755 8.883 -4.152 1.00 62.59 356 ILE A C 1
ATOM 2527 O O . ILE A 1 356 ? -7.494 8.402 -3.287 1.00 62.59 356 ILE A O 1
ATOM 2531 N N . ALA A 1 357 ? -7.146 9.935 -4.869 1.00 71.56 357 ALA A N 1
ATOM 2532 C CA . ALA A 1 357 ? -8.426 10.591 -4.647 1.00 71.56 357 ALA A CA 1
ATOM 2533 C C . ALA A 1 357 ? -9.606 9.633 -4.905 1.00 71.56 357 ALA A C 1
ATOM 2535 O O . ALA A 1 357 ? -9.822 9.168 -6.022 1.00 71.56 357 ALA A O 1
ATOM 2536 N N . GLY A 1 358 ? -10.420 9.402 -3.872 1.00 73.38 358 GLY A N 1
ATOM 2537 C CA . GLY A 1 358 ? -11.604 8.540 -3.943 1.00 73.38 358 GLY A CA 1
ATOM 2538 C C . GLY A 1 358 ? -11.367 7.080 -3.549 1.00 73.38 358 GLY A C 1
ATOM 2539 O O . GLY A 1 358 ? -12.351 6.368 -3.364 1.00 73.38 358 GLY A O 1
ATOM 2540 N N . SER A 1 359 ? -10.108 6.670 -3.372 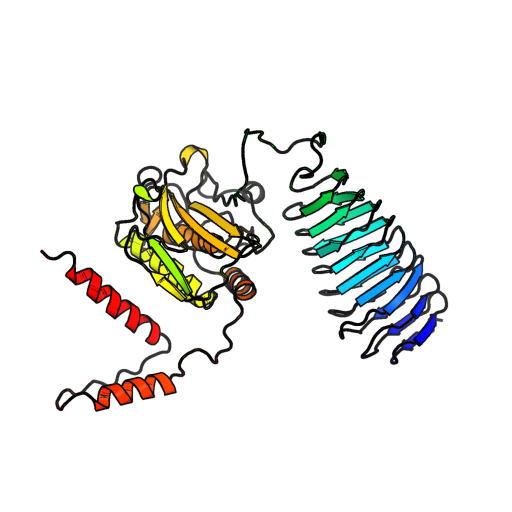1.00 80.62 359 SER A N 1
ATOM 2541 C CA . SER A 1 359 ? -9.709 5.373 -2.810 1.00 80.62 359 SER A CA 1
ATOM 2542 C C . SER A 1 359 ? -10.127 5.261 -1.343 1.00 80.62 359 SER A C 1
ATOM 2544 O O . SER A 1 359 ? -9.928 6.220 -0.584 1.00 80.62 359 SER A O 1
ATOM 2546 N N . ILE A 1 360 ? -10.705 4.122 -0.932 1.00 89.69 360 ILE A N 1
ATOM 2547 C CA . ILE A 1 360 ? -10.966 3.881 0.496 1.00 89.69 360 ILE A CA 1
ATOM 2548 C C . ILE A 1 360 ? -9.656 3.733 1.257 1.00 89.69 360 ILE A C 1
ATOM 2550 O O . ILE A 1 360 ? -9.597 4.186 2.392 1.00 89.69 360 ILE A O 1
ATOM 2554 N N . MET A 1 361 ? -8.616 3.187 0.623 1.00 82.75 361 MET A N 1
ATOM 2555 C CA . MET A 1 361 ? -7.278 3.062 1.200 1.00 82.75 361 MET A CA 1
ATOM 2556 C C . MET A 1 361 ? -6.529 4.393 1.239 1.00 82.75 361 MET A C 1
ATOM 2558 O O . MET A 1 361 ? -5.367 4.424 1.602 1.00 82.75 361 MET A O 1
ATOM 2562 N N . ASN A 1 362 ? -7.165 5.514 0.888 1.00 77.06 362 ASN A N 1
ATOM 2563 C CA . ASN A 1 362 ? -6.526 6.809 1.056 1.00 77.06 362 ASN A CA 1
ATOM 2564 C C . ASN A 1 362 ? -6.244 7.072 2.545 1.00 77.06 362 ASN A C 1
ATOM 2566 O O . ASN A 1 362 ? -7.184 7.014 3.345 1.00 77.06 362 ASN A O 1
ATOM 2570 N N . ALA A 1 363 ? -5.020 7.484 2.885 1.00 69.25 363 ALA A N 1
ATOM 2571 C CA . ALA A 1 363 ? -4.609 7.820 4.256 1.00 69.25 363 ALA A CA 1
ATOM 2572 C C . ALA A 1 363 ? -5.493 8.906 4.912 1.00 69.25 363 ALA A C 1
ATOM 2574 O O . ALA A 1 363 ? -5.496 9.115 6.130 1.00 69.25 363 ALA A O 1
ATOM 2575 N N . VAL A 1 364 ? -6.264 9.641 4.100 1.00 68.19 364 VAL A N 1
ATOM 2576 C CA . VAL A 1 364 ? -7.202 10.676 4.525 1.00 68.19 364 VAL A CA 1
ATOM 2577 C C . VAL A 1 364 ? -8.642 10.324 4.147 1.00 68.19 364 VAL A C 1
ATOM 2579 O O . VAL A 1 364 ? -9.109 10.497 3.017 1.00 68.19 364 VAL A O 1
ATOM 2582 N N . LEU A 1 365 ? -9.416 9.947 5.164 1.00 75.69 365 LEU A N 1
ATOM 2583 C CA . LEU A 1 365 ? -10.842 9.659 5.034 1.00 75.69 365 LEU A CA 1
ATOM 2584 C C . LEU A 1 365 ? -11.708 10.930 5.035 1.00 75.69 365 LEU A C 1
ATOM 2586 O O . LEU A 1 365 ? -11.583 11.832 5.869 1.00 75.69 365 LEU A O 1
ATOM 2590 N N . GLY A 1 366 ? -12.661 10.989 4.111 1.00 75.62 366 GLY A N 1
ATOM 2591 C CA . GLY A 1 366 ? -13.640 12.064 4.018 1.00 75.62 366 GLY A CA 1
ATOM 2592 C C . GLY A 1 366 ? -14.854 11.709 3.165 1.00 75.62 366 GLY A C 1
ATOM 2593 O O . GLY A 1 366 ? -15.151 10.553 2.887 1.00 75.62 366 GLY A O 1
ATOM 2594 N N . THR A 1 367 ? -15.601 12.719 2.718 1.00 78.31 367 THR A N 1
ATOM 2595 C CA . THR A 1 367 ? -16.834 12.485 1.944 1.00 78.31 367 THR A CA 1
ATOM 2596 C C . THR A 1 367 ? -16.585 11.955 0.530 1.00 78.31 367 THR A C 1
ATOM 2598 O O . THR A 1 367 ? -17.539 11.591 -0.148 1.00 78.31 367 THR A O 1
ATOM 2601 N N . GLY A 1 368 ? -15.335 11.975 0.055 1.00 76.06 368 GLY A N 1
ATOM 2602 C CA . GLY A 1 368 ? -14.965 11.577 -1.305 1.00 76.06 368 GLY A CA 1
ATOM 2603 C C . GLY A 1 368 ? -14.651 10.090 -1.474 1.00 76.06 368 GLY A C 1
ATOM 2604 O O . GLY A 1 368 ? -14.601 9.634 -2.608 1.00 76.06 368 GLY A O 1
ATOM 2605 N N . ASN A 1 369 ? -14.463 9.351 -0.380 1.00 79.81 369 ASN A N 1
ATOM 2606 C CA . ASN A 1 369 ? -13.938 7.983 -0.361 1.00 79.81 369 ASN A CA 1
ATOM 2607 C C . ASN A 1 369 ? -14.643 7.114 0.692 1.00 79.81 369 ASN A C 1
ATOM 2609 O O . ASN A 1 369 ? -14.017 6.541 1.573 1.00 79.81 369 ASN A O 1
ATOM 2613 N N . GLN A 1 370 ? -15.974 7.058 0.647 1.00 86.12 370 GLN A N 1
ATOM 2614 C CA . GLN A 1 370 ? -16.773 6.307 1.630 1.00 86.12 370 GLN A CA 1
ATOM 2615 C C . GLN A 1 370 ? -17.006 4.837 1.253 1.00 86.12 370 GLN A C 1
ATOM 2617 O O . GLN A 1 370 ? -17.618 4.101 2.018 1.00 86.12 370 GLN A O 1
ATOM 2622 N N . THR A 1 371 ? -16.580 4.423 0.063 1.00 88.88 371 THR A N 1
ATOM 2623 C CA . THR A 1 371 ? -16.838 3.097 -0.510 1.00 88.88 371 THR A CA 1
ATOM 2624 C C . THR A 1 371 ? -15.633 2.641 -1.317 1.00 88.88 371 THR A C 1
ATOM 2626 O O . THR A 1 371 ? -14.886 3.493 -1.793 1.00 88.88 371 THR A O 1
ATOM 2629 N N . LEU A 1 372 ? -15.514 1.333 -1.569 1.00 86.81 372 LEU A N 1
ATOM 2630 C CA . LEU A 1 372 ? -14.501 0.794 -2.481 1.00 86.81 372 LEU A CA 1
ATOM 2631 C C . LEU A 1 372 ? -14.581 1.471 -3.857 1.00 86.81 372 LEU A C 1
ATOM 2633 O O . LEU A 1 372 ? -15.641 1.498 -4.493 1.00 86.81 372 LEU A O 1
ATOM 2637 N N . SER A 1 373 ? -13.454 2.001 -4.310 1.00 83.38 373 SER A N 1
ATOM 2638 C CA . SER A 1 373 ? -13.255 2.531 -5.651 1.00 83.38 373 SER A CA 1
ATOM 2639 C C . SER A 1 373 ? -12.842 1.427 -6.633 1.00 83.38 373 SER A C 1
ATOM 2641 O O . SER A 1 373 ? -12.666 0.255 -6.279 1.00 83.38 373 SER A O 1
ATOM 2643 N N . GLY A 1 374 ? -12.701 1.801 -7.908 1.00 72.12 374 GLY A N 1
ATOM 2644 C CA . GLY A 1 374 ? -12.138 0.906 -8.920 1.00 72.12 374 GLY A CA 1
ATOM 2645 C C . GLY A 1 374 ? -10.685 0.530 -8.625 1.00 72.12 374 GLY A C 1
ATOM 2646 O O . GLY A 1 374 ? -10.312 -0.609 -8.886 1.00 72.12 374 GLY A O 1
ATOM 2647 N N . THR A 1 375 ? -9.917 1.453 -8.039 1.00 74.44 375 THR A N 1
ATOM 2648 C CA . THR A 1 375 ? -8.530 1.234 -7.615 1.00 74.44 375 THR A CA 1
ATOM 2649 C C . THR A 1 375 ? -8.471 0.205 -6.494 1.00 74.44 375 THR A C 1
ATOM 2651 O O . THR A 1 375 ? -7.920 -0.865 -6.708 1.00 74.44 375 THR A O 1
ATOM 2654 N N . ASP A 1 376 ? -9.208 0.416 -5.397 1.00 80.44 376 ASP A N 1
ATOM 2655 C CA . ASP A 1 376 ? -9.252 -0.535 -4.270 1.00 80.44 376 ASP A CA 1
ATOM 2656 C C . ASP A 1 376 ? -9.654 -1.955 -4.715 1.00 80.44 376 ASP A C 1
ATOM 2658 O O . ASP A 1 376 ? -9.182 -2.964 -4.193 1.00 80.44 376 ASP A O 1
ATOM 2662 N N . THR A 1 377 ? -10.552 -2.043 -5.705 1.00 80.31 377 THR A N 1
ATOM 2663 C CA . THR A 1 377 ? -10.991 -3.321 -6.277 1.00 80.31 377 THR A CA 1
ATOM 2664 C C . THR A 1 377 ? -9.900 -3.983 -7.120 1.00 80.31 377 THR A C 1
ATOM 2666 O O . THR A 1 377 ? -9.775 -5.204 -7.083 1.00 80.31 377 THR A O 1
ATOM 2669 N N . ALA A 1 378 ? -9.143 -3.214 -7.902 1.00 72.81 378 ALA A N 1
ATOM 2670 C CA . ALA A 1 378 ? -8.037 -3.739 -8.698 1.00 72.81 378 ALA A CA 1
ATOM 2671 C C . ALA A 1 378 ? -6.896 -4.227 -7.793 1.00 72.81 378 ALA A C 1
ATOM 2673 O O . ALA A 1 378 ? -6.416 -5.345 -7.964 1.00 72.81 378 ALA A O 1
ATOM 2674 N N . ASP A 1 379 ? -6.573 -3.434 -6.779 1.00 76.69 379 ASP A N 1
ATOM 2675 C CA . ASP A 1 379 ? -5.505 -3.645 -5.806 1.00 76.69 379 ASP A CA 1
ATOM 2676 C C . ASP A 1 379 ? -5.720 -4.903 -4.955 1.00 76.69 379 ASP A C 1
ATOM 2678 O O . ASP A 1 379 ? -4.843 -5.753 -4.783 1.00 76.69 379 ASP A O 1
ATOM 2682 N N . ILE A 1 380 ? -6.942 -5.107 -4.462 1.00 81.94 380 ILE A N 1
ATOM 2683 C CA . ILE A 1 380 ? -7.244 -6.332 -3.718 1.00 81.94 380 ILE A CA 1
ATOM 2684 C C . ILE A 1 380 ? -7.288 -7.565 -4.635 1.00 81.94 380 ILE A C 1
ATOM 2686 O O . ILE A 1 380 ? -6.994 -8.686 -4.208 1.00 81.94 380 ILE A O 1
ATOM 2690 N N . GLN A 1 381 ? -7.642 -7.384 -5.912 1.00 81.12 381 GLN A N 1
ATOM 2691 C CA . GLN A 1 381 ? -7.663 -8.467 -6.897 1.00 81.12 381 GLN A CA 1
ATOM 2692 C C . GLN A 1 381 ? -6.266 -8.863 -7.360 1.00 81.12 381 GLN A C 1
ATOM 2694 O O . GLN A 1 381 ? -6.064 -10.034 -7.680 1.00 81.12 381 GLN A O 1
ATOM 2699 N N . SER A 1 382 ? -5.297 -7.953 -7.378 1.00 74.81 382 SER A N 1
ATOM 2700 C CA . SER A 1 382 ? -3.904 -8.302 -7.654 1.00 74.81 382 SER A CA 1
ATOM 2701 C C . SER A 1 382 ? -3.271 -9.081 -6.493 1.00 74.81 382 SER A C 1
ATOM 2703 O O . SER A 1 382 ? -2.494 -10.004 -6.746 1.00 74.81 382 SER A O 1
ATOM 2705 N N . LEU A 1 383 ? -3.688 -8.845 -5.238 1.00 73.25 383 LEU A N 1
ATOM 2706 C CA . LEU A 1 383 ? -3.271 -9.666 -4.087 1.00 73.25 383 LEU A CA 1
ATOM 2707 C C . LEU A 1 383 ? -3.815 -11.100 -4.123 1.00 73.25 383 LEU A C 1
ATOM 2709 O O . LEU A 1 383 ? -3.067 -12.069 -3.910 1.00 73.25 383 LEU A O 1
ATOM 2713 N N . TYR A 1 384 ? -5.123 -11.242 -4.349 1.00 80.00 384 TYR A N 1
ATOM 2714 C CA . TYR A 1 384 ? -5.853 -12.500 -4.128 1.00 80.00 384 TYR A CA 1
ATOM 2715 C C . TYR A 1 384 ? -6.300 -13.214 -5.417 1.00 80.00 384 TYR A C 1
ATOM 2717 O O . TYR A 1 384 ? -6.779 -14.356 -5.369 1.00 80.00 384 TYR A O 1
ATOM 2725 N N . GLY A 1 385 ? -6.055 -12.589 -6.572 1.00 66.00 385 GLY A N 1
ATOM 2726 C CA . GLY A 1 385 ? -6.433 -13.047 -7.906 1.00 66.00 385 GLY A CA 1
ATOM 2727 C C . GLY A 1 385 ? -7.906 -12.778 -8.230 1.00 66.00 385 GLY A C 1
ATOM 2728 O O . GLY A 1 385 ? -8.786 -12.925 -7.384 1.00 66.00 385 GLY A O 1
ATOM 2729 N N . GLN A 1 386 ? -8.207 -12.456 -9.493 1.00 50.22 386 GLN A N 1
ATOM 2730 C CA . GLN A 1 386 ? -9.590 -12.404 -9.971 1.00 50.22 386 GLN A CA 1
ATOM 2731 C C . GLN A 1 386 ? -10.274 -13.770 -9.829 1.00 50.22 386 GLN A C 1
ATOM 2733 O O . GLN A 1 386 ? -9.722 -14.817 -10.183 1.00 50.22 386 GLN A O 1
ATOM 2738 N N . MET A 1 387 ? -11.541 -13.762 -9.415 1.00 39.66 387 MET A N 1
ATOM 2739 C CA . MET A 1 387 ? -12.433 -14.864 -9.757 1.00 39.66 387 MET A CA 1
ATOM 2740 C C . MET A 1 387 ? -12.525 -14.939 -11.285 1.00 39.66 387 MET A C 1
ATOM 2742 O O . MET A 1 387 ? -13.173 -14.109 -11.920 1.00 39.66 387 MET A O 1
ATOM 2746 N N . SER A 1 388 ? -11.941 -15.988 -11.873 1.00 34.22 388 SER A N 1
ATOM 2747 C CA . SER A 1 388 ? -12.556 -16.584 -13.057 1.00 34.22 388 SER A CA 1
ATOM 2748 C C . SER A 1 388 ? -14.006 -16.877 -12.686 1.00 34.22 388 SER A C 1
ATOM 2750 O O . SER A 1 388 ? -14.278 -17.465 -11.638 1.00 34.22 388 SER A O 1
ATOM 2752 N N . SER A 1 389 ? -14.941 -16.466 -13.532 1.00 38.75 389 SER A N 1
ATOM 2753 C CA . SER A 1 389 ? -16.393 -16.614 -13.368 1.00 38.75 389 SER A CA 1
ATOM 2754 C C . SER A 1 389 ? -16.901 -18.059 -13.173 1.00 38.75 389 SER A C 1
ATOM 2756 O O . SER A 1 389 ? -18.108 -18.278 -13.123 1.00 38.75 389 SER A O 1
ATOM 2758 N N . ASP A 1 390 ? -16.006 -19.038 -13.034 1.00 30.88 390 ASP A N 1
ATOM 2759 C CA . ASP A 1 390 ? -16.275 -20.476 -12.999 1.00 30.88 390 ASP A CA 1
ATOM 2760 C C . ASP A 1 390 ? -16.460 -21.057 -11.585 1.00 30.88 390 ASP A C 1
ATOM 2762 O O . ASP A 1 390 ? -16.784 -22.237 -11.450 1.00 30.88 390 ASP A O 1
ATOM 2766 N N . ALA A 1 391 ? -16.304 -20.257 -10.523 1.00 32.62 391 ALA A N 1
ATOM 2767 C CA . ALA A 1 391 ? -16.500 -20.710 -9.137 1.00 32.62 391 ALA A CA 1
ATOM 2768 C C . ALA A 1 391 ? -17.710 -20.083 -8.420 1.00 32.62 391 ALA A C 1
ATOM 2770 O O . ALA A 1 391 ? -17.897 -20.303 -7.224 1.00 32.62 391 ALA A O 1
ATOM 2771 N N . HIS A 1 392 ? -18.578 -19.357 -9.132 1.00 42.62 392 HIS A N 1
ATOM 2772 C CA . HIS A 1 392 ? -19.938 -19.138 -8.640 1.00 42.62 392 HIS A CA 1
ATOM 2773 C C . HIS A 1 392 ? -20.795 -20.352 -9.013 1.00 42.62 392 HIS A C 1
ATOM 2775 O O . HIS A 1 392 ? -20.770 -20.752 -10.180 1.00 42.62 392 HIS A O 1
ATOM 2781 N N . PRO A 1 393 ? -21.597 -20.931 -8.093 1.00 40.44 393 PRO A N 1
ATOM 2782 C CA . PRO A 1 393 ? -22.655 -21.832 -8.516 1.00 40.44 393 PRO A CA 1
ATOM 2783 C C . PRO A 1 393 ? -23.502 -21.073 -9.535 1.00 40.44 393 PRO A C 1
ATOM 2785 O O . PRO A 1 393 ? -24.086 -20.028 -9.238 1.00 40.44 393 PRO A O 1
ATOM 2788 N N . THR A 1 394 ? -23.500 -21.560 -10.772 1.00 43.91 394 THR A N 1
ATOM 2789 C CA . THR A 1 394 ? -24.303 -20.967 -11.835 1.00 43.91 394 THR A CA 1
ATOM 2790 C C . THR A 1 394 ? -25.755 -20.942 -11.380 1.00 43.91 394 THR A C 1
ATOM 2792 O O . THR A 1 394 ? -26.204 -21.812 -10.630 1.00 43.91 394 THR A O 1
ATOM 2795 N N . VAL A 1 395 ? -26.538 -19.994 -11.890 1.00 48.44 395 VAL A N 1
ATOM 2796 C CA . VAL A 1 395 ? -27.992 -19.959 -11.666 1.00 48.44 395 VAL A CA 1
ATOM 2797 C C . VAL A 1 395 ? -28.625 -21.335 -11.939 1.00 48.44 395 VAL A C 1
ATOM 2799 O O . VAL A 1 395 ? -29.578 -21.711 -11.265 1.00 48.44 395 VAL A O 1
ATOM 2802 N N . ALA A 1 396 ? -28.058 -22.134 -12.850 1.00 42.81 396 ALA A N 1
ATOM 2803 C CA . ALA A 1 396 ? -28.463 -23.514 -13.108 1.00 42.81 396 ALA A CA 1
ATOM 2804 C C . ALA A 1 396 ? -28.182 -24.486 -11.941 1.00 42.81 396 ALA A C 1
ATOM 2806 O O . ALA A 1 396 ? -29.042 -25.303 -11.620 1.00 42.81 396 ALA A O 1
ATOM 2807 N N . GLN A 1 397 ? -27.028 -24.391 -11.277 1.00 43.72 397 GLN A N 1
ATOM 2808 C CA . GLN A 1 397 ? -26.692 -25.205 -10.100 1.00 43.72 397 GLN A CA 1
ATOM 2809 C C . GLN A 1 397 ? -27.532 -24.808 -8.875 1.00 43.72 397 GLN A C 1
ATOM 2811 O O . GLN A 1 397 ? -28.004 -25.681 -8.148 1.00 43.72 397 GLN A O 1
ATOM 2816 N N . THR A 1 398 ? -27.823 -23.515 -8.698 1.00 48.25 398 THR A N 1
ATOM 2817 C CA . THR A 1 398 ? -28.740 -23.029 -7.651 1.00 48.25 398 THR A CA 1
ATOM 2818 C C . THR A 1 398 ? -30.181 -23.479 -7.918 1.00 48.25 398 THR A C 1
ATOM 2820 O O . THR A 1 398 ? -30.863 -23.931 -7.002 1.00 48.25 398 THR A O 1
ATOM 2823 N N . HIS A 1 399 ? -30.634 -23.466 -9.179 1.00 47.00 399 HIS A N 1
ATOM 2824 C CA . HIS A 1 399 ? -31.935 -24.029 -9.561 1.00 47.00 399 HIS A CA 1
ATOM 2825 C C . HIS A 1 399 ? -32.004 -25.545 -9.355 1.00 47.00 399 HIS A C 1
ATOM 2827 O O . HIS A 1 399 ? -33.052 -26.040 -8.953 1.00 47.00 399 HIS A O 1
ATOM 2833 N N . GLN A 1 400 ? -30.919 -26.289 -9.583 1.00 48.75 400 GLN A N 1
ATOM 2834 C CA . GLN A 1 400 ? -30.885 -27.728 -9.305 1.00 48.75 400 GLN A CA 1
ATOM 2835 C C . GLN A 1 400 ? -30.955 -28.030 -7.804 1.00 48.75 400 GLN A C 1
ATOM 2837 O O . GLN A 1 400 ? -31.632 -28.981 -7.416 1.00 48.75 400 GLN A O 1
ATOM 2842 N N . LEU A 1 401 ? -30.338 -27.203 -6.956 1.00 47.16 401 LEU A N 1
ATOM 2843 C CA . LEU A 1 401 ? -30.440 -27.334 -5.502 1.00 47.16 401 LEU A CA 1
ATOM 2844 C C . LEU A 1 401 ? -31.852 -26.985 -4.997 1.00 47.16 401 LEU A C 1
ATOM 2846 O O . LEU A 1 401 ? -32.428 -27.744 -4.223 1.00 47.16 401 LEU A O 1
ATOM 2850 N N . VAL A 1 402 ? -32.460 -25.908 -5.507 1.00 52.62 402 VAL A N 1
ATOM 2851 C CA . VAL A 1 402 ? -33.852 -25.526 -5.192 1.00 52.62 402 VAL A CA 1
ATOM 2852 C C . VAL A 1 402 ? -34.853 -26.574 -5.700 1.00 52.62 402 VAL A C 1
ATOM 2854 O O . VAL A 1 402 ? -35.811 -26.898 -4.998 1.00 52.62 402 VAL A O 1
ATOM 2857 N N . GLN A 1 403 ? -34.626 -27.171 -6.875 1.00 53.72 403 GLN A N 1
ATOM 2858 C CA . GLN A 1 403 ? -35.438 -28.282 -7.393 1.00 53.72 403 GLN A CA 1
ATOM 2859 C C . GLN A 1 403 ? -35.266 -29.569 -6.570 1.00 53.72 403 GLN A C 1
ATOM 2861 O O . GLN A 1 403 ? -36.238 -30.286 -6.343 1.00 53.72 403 GLN A O 1
ATOM 2866 N N . ALA A 1 404 ? -34.060 -29.847 -6.068 1.00 45.00 404 ALA A N 1
ATOM 2867 C CA . ALA A 1 404 ? -33.812 -30.983 -5.182 1.00 45.00 404 ALA A CA 1
ATOM 2868 C C . ALA A 1 404 ? -34.458 -30.802 -3.794 1.00 45.00 404 ALA A C 1
ATOM 2870 O O . ALA A 1 404 ? -34.938 -31.777 -3.218 1.00 45.00 404 ALA A O 1
ATOM 2871 N N . MET A 1 405 ? -34.522 -29.568 -3.276 1.00 48.62 405 MET A N 1
ATOM 2872 C CA . MET A 1 405 ? -35.172 -29.246 -1.997 1.00 48.62 405 MET A CA 1
ATOM 2873 C C . MET A 1 405 ? -36.705 -29.195 -2.107 1.00 48.62 405 MET A C 1
ATOM 2875 O O . MET A 1 405 ? -37.395 -29.655 -1.204 1.00 48.62 405 MET A O 1
ATOM 2879 N N . SER A 1 406 ? -37.251 -28.728 -3.233 1.00 50.25 406 SER A N 1
ATOM 2880 C CA . SER A 1 406 ? -38.705 -28.730 -3.490 1.00 50.25 406 SER A CA 1
ATOM 2881 C C . SER A 1 406 ? -39.277 -30.118 -3.800 1.00 50.25 406 SER A C 1
ATOM 2883 O O . SER A 1 406 ? -40.464 -30.347 -3.591 1.00 50.25 406 SER A O 1
ATOM 2885 N N . ALA A 1 407 ? -38.446 -31.077 -4.215 1.00 47.03 407 ALA A N 1
ATOM 2886 C CA . ALA A 1 407 ? -38.835 -32.485 -4.319 1.00 47.03 407 ALA A CA 1
ATOM 2887 C C . ALA A 1 407 ? -38.945 -33.198 -2.952 1.00 47.03 407 ALA A C 1
ATOM 2889 O O . ALA A 1 407 ? -39.414 -34.337 -2.902 1.00 47.03 407 ALA A O 1
ATOM 2890 N N . PHE A 1 408 ? -38.510 -32.552 -1.861 1.00 45.88 408 PHE A N 1
ATOM 2891 C CA . PHE A 1 408 ? -38.504 -33.114 -0.508 1.00 45.88 408 PHE A CA 1
ATOM 2892 C C . PHE A 1 408 ? -39.623 -32.592 0.404 1.00 45.88 408 PHE A C 1
ATOM 2894 O O . PHE A 1 408 ? -39.801 -33.158 1.484 1.00 45.88 408 PHE A O 1
ATOM 2901 N N . ASP A 1 409 ? -40.401 -31.589 -0.024 1.00 41.78 409 ASP A N 1
ATOM 2902 C CA . ASP A 1 409 ? -41.529 -31.073 0.755 1.00 41.78 409 ASP A CA 1
ATOM 2903 C C . ASP A 1 409 ? -42.878 -31.605 0.258 1.00 41.78 409 ASP A C 1
ATOM 2905 O O . ASP A 1 409 ? -43.238 -31.562 -0.921 1.00 41.78 409 ASP A O 1
ATOM 2909 N N . VAL A 1 410 ? -43.613 -32.156 1.217 1.00 37.69 410 VAL A N 1
ATOM 2910 C CA . VAL A 1 410 ? -44.915 -32.797 1.067 1.00 37.69 410 VAL A CA 1
ATOM 2911 C C . VAL A 1 410 ? -45.998 -31.734 0.861 1.00 37.69 410 VAL A C 1
ATOM 2913 O O . VAL A 1 410 ? -46.053 -30.745 1.581 1.00 37.69 410 VAL A O 1
ATOM 2916 N N . GLU A 1 411 ? -46.852 -31.983 -0.137 1.00 40.25 411 GLU A N 1
ATOM 2917 C CA . GLU A 1 411 ? -48.152 -31.367 -0.453 1.00 40.25 411 GLU A CA 1
ATOM 2918 C C . GLU A 1 411 ? -48.599 -30.145 0.384 1.00 40.25 411 GLU A C 1
ATOM 2920 O O . GLU A 1 411 ? -49.017 -30.287 1.533 1.00 40.25 411 GLU A O 1
ATOM 2925 N N . GLY A 1 412 ? -48.721 -28.971 -0.262 1.00 43.06 412 GLY A N 1
ATOM 2926 C CA . GLY A 1 412 ? -49.846 -28.079 0.063 1.00 43.06 412 GLY A CA 1
ATOM 2927 C C . GLY A 1 412 ? -49.663 -26.561 0.106 1.00 43.06 412 GLY A C 1
ATOM 2928 O O . GLY A 1 412 ? -50.624 -25.901 0.496 1.00 43.06 412 GLY A O 1
ATOM 2929 N N . VAL A 1 413 ? -48.538 -25.959 -0.297 1.00 34.22 413 VAL A N 1
ATOM 2930 C CA . VAL A 1 413 ? -48.427 -24.482 -0.323 1.00 34.22 413 VAL A CA 1
ATOM 2931 C C . VAL A 1 413 ? -47.937 -23.989 -1.683 1.00 34.22 413 VAL A C 1
ATOM 2933 O O . VAL A 1 413 ? -46.818 -24.264 -2.099 1.00 34.22 413 VAL A O 1
ATOM 2936 N N . ALA A 1 414 ? -48.803 -23.261 -2.392 1.00 34.19 414 ALA A N 1
ATOM 2937 C CA . ALA A 1 414 ? -48.451 -22.577 -3.629 1.00 34.19 414 ALA A CA 1
ATOM 2938 C C . ALA A 1 414 ? -47.508 -21.406 -3.315 1.00 34.19 414 ALA A C 1
ATOM 2940 O O . ALA A 1 414 ? -47.910 -20.440 -2.665 1.00 34.19 414 ALA A O 1
ATOM 2941 N N . VAL A 1 415 ? -46.263 -21.493 -3.780 1.00 36.75 415 VAL A N 1
ATOM 2942 C CA . VAL A 1 415 ? -45.298 -20.393 -3.709 1.00 36.75 415 VAL A CA 1
ATOM 2943 C C . VAL A 1 415 ? -45.515 -19.508 -4.935 1.00 36.75 415 VAL A C 1
ATOM 2945 O O . VAL A 1 415 ? -45.384 -19.960 -6.071 1.00 36.75 415 VAL A O 1
ATOM 2948 N N . SER A 1 416 ? -45.913 -18.258 -4.691 1.00 36.12 416 SER A N 1
ATOM 2949 C CA . SER A 1 416 ? -45.958 -17.182 -5.686 1.00 36.12 416 SER A CA 1
ATOM 2950 C C . SER A 1 416 ? -44.620 -17.106 -6.417 1.00 36.12 416 SER A C 1
ATOM 2952 O O . SER A 1 416 ? -43.588 -17.030 -5.754 1.00 36.12 416 SER A O 1
ATOM 2954 N N . GLU A 1 417 ? -44.639 -17.103 -7.754 1.00 37.34 417 GLU A N 1
ATOM 2955 C CA . GLU A 1 417 ? -43.448 -16.918 -8.588 1.00 37.34 417 GLU A CA 1
ATOM 2956 C C . GLU A 1 417 ? -42.674 -15.678 -8.124 1.00 37.34 417 GLU A C 1
ATOM 2958 O O . GLU A 1 417 ? -43.117 -14.541 -8.287 1.00 37.34 417 GLU A O 1
ATOM 2963 N N . TYR A 1 418 ? -41.525 -15.918 -7.499 1.00 35.84 418 TYR A N 1
ATOM 2964 C CA . TYR A 1 418 ? -40.530 -14.907 -7.198 1.00 35.84 418 TYR A CA 1
ATOM 2965 C C . TYR A 1 418 ? -39.463 -15.024 -8.282 1.00 35.84 418 TYR A C 1
ATOM 2967 O O . TYR A 1 418 ? -38.765 -16.032 -8.356 1.00 35.84 418 TYR A O 1
ATOM 2975 N N . THR A 1 419 ? -39.382 -14.033 -9.167 1.00 31.77 419 THR A N 1
ATOM 2976 C CA . THR A 1 419 ? -38.285 -13.898 -10.131 1.00 31.77 419 THR A CA 1
ATOM 2977 C C . THR A 1 419 ? -37.097 -13.252 -9.418 1.00 31.77 419 THR A C 1
ATOM 2979 O O . THR A 1 419 ? -37.165 -12.046 -9.161 1.00 31.77 419 THR A O 1
ATOM 2982 N N . PRO A 1 420 ? -36.023 -13.995 -9.091 1.00 34.19 420 PRO A N 1
ATOM 2983 C CA . PRO A 1 420 ? -34.878 -13.429 -8.398 1.00 34.19 420 PRO A CA 1
ATOM 2984 C C . PRO A 1 420 ? -34.060 -12.592 -9.378 1.00 34.19 420 PRO A C 1
ATOM 2986 O O . PRO A 1 420 ? -33.828 -12.998 -10.521 1.00 34.19 420 PRO A O 1
ATOM 2989 N N . THR A 1 421 ? -33.593 -11.436 -8.922 1.00 34.59 421 THR A N 1
ATOM 2990 C CA . THR A 1 421 ? -32.507 -10.720 -9.605 1.00 34.59 421 THR A CA 1
ATOM 2991 C C . THR A 1 421 ? -31.175 -11.172 -9.013 1.00 34.59 421 THR A C 1
ATOM 2993 O O . THR A 1 421 ? -31.140 -11.780 -7.944 1.00 34.59 421 THR A O 1
ATOM 2996 N N . SER A 1 422 ? -30.070 -10.909 -9.709 1.00 36.81 422 SER A N 1
ATOM 2997 C CA . SER A 1 422 ? -28.713 -11.417 -9.444 1.00 36.81 422 SER A CA 1
ATOM 2998 C C . SER A 1 422 ? -28.135 -11.165 -8.033 1.00 36.81 422 SER A C 1
ATOM 3000 O O . SER A 1 422 ? -27.008 -11.567 -7.772 1.00 36.81 422 SER A O 1
ATOM 3002 N N . ASN A 1 423 ? -28.888 -10.530 -7.130 1.00 40.56 423 ASN A N 1
ATOM 3003 C CA . ASN A 1 423 ? -28.510 -10.196 -5.757 1.00 40.56 423 ASN A CA 1
ATOM 3004 C C . ASN A 1 423 ? -29.062 -11.147 -4.673 1.00 40.56 423 ASN A C 1
ATOM 3006 O O . ASN A 1 423 ? -28.680 -11.009 -3.514 1.00 40.56 423 ASN A O 1
ATOM 3010 N N . ASP A 1 424 ? -29.914 -12.125 -4.994 1.00 34.72 424 ASP A N 1
ATOM 3011 C CA . ASP A 1 424 ? -30.636 -12.876 -3.946 1.00 34.72 424 ASP A CA 1
ATOM 3012 C C . ASP A 1 424 ? -29.884 -14.086 -3.351 1.00 34.72 424 ASP A C 1
ATOM 3014 O O . ASP A 1 424 ? -30.331 -14.668 -2.364 1.00 34.72 424 ASP A O 1
ATOM 3018 N N . ALA A 1 425 ? -28.714 -14.458 -3.883 1.00 38.84 425 ALA A N 1
ATOM 3019 C CA . ALA A 1 425 ? -27.934 -15.584 -3.349 1.00 38.84 425 ALA A CA 1
ATOM 3020 C C . ALA A 1 425 ? -27.176 -15.243 -2.048 1.00 38.84 425 ALA A C 1
ATOM 3022 O O . ALA A 1 425 ? -26.960 -16.126 -1.221 1.00 38.84 425 ALA A O 1
ATOM 3023 N N . TYR A 1 426 ? -26.819 -13.970 -1.838 1.00 38.31 426 TYR A N 1
ATOM 3024 C CA . TYR A 1 426 ? -26.110 -13.516 -0.632 1.00 38.31 426 TYR A CA 1
ATOM 3025 C C . TYR A 1 426 ? -27.059 -13.229 0.543 1.00 38.31 426 TYR A C 1
ATOM 3027 O O . TYR A 1 426 ? -26.716 -13.465 1.701 1.00 38.31 426 TYR A O 1
ATOM 3035 N N . LEU A 1 427 ? -28.297 -12.810 0.258 1.00 37.03 427 LEU A N 1
ATOM 3036 C CA . LEU A 1 427 ? -29.301 -12.517 1.288 1.00 37.03 427 LEU A CA 1
ATOM 3037 C C . LEU A 1 427 ? -29.786 -13.773 2.033 1.00 37.03 427 LEU A C 1
ATOM 3039 O O . LEU A 1 427 ? -30.265 -13.669 3.161 1.00 37.03 427 LEU A O 1
ATOM 3043 N N . TYR A 1 428 ? -29.623 -14.970 1.459 1.00 37.19 428 TYR A N 1
ATOM 3044 C CA . TYR A 1 428 ? -30.083 -16.211 2.089 1.00 37.19 428 TYR A CA 1
ATOM 3045 C C . TYR A 1 428 ? -29.180 -16.682 3.246 1.00 37.19 428 TYR A C 1
ATOM 3047 O O . TYR A 1 428 ? -29.688 -17.221 4.229 1.00 37.19 428 TYR A O 1
ATOM 3055 N N . GLN A 1 429 ? -27.863 -16.429 3.193 1.00 37.06 429 GLN A N 1
ATOM 3056 C CA . GLN A 1 429 ? -26.970 -16.689 4.335 1.00 37.06 429 GLN A CA 1
ATOM 3057 C C . GLN A 1 429 ? -27.129 -15.635 5.439 1.00 37.06 429 GLN A C 1
ATOM 3059 O O . GLN A 1 429 ? -27.202 -16.001 6.612 1.00 37.06 429 GLN A O 1
ATOM 3064 N N . ALA A 1 430 ? -27.305 -14.360 5.074 1.00 35.03 430 ALA A N 1
ATOM 3065 C CA . ALA A 1 430 ? -27.573 -13.287 6.035 1.00 35.03 430 ALA A CA 1
ATOM 3066 C C . ALA A 1 430 ? -28.906 -13.492 6.786 1.00 35.03 430 ALA A C 1
ATOM 3068 O O . ALA A 1 430 ? -28.984 -13.277 7.994 1.00 35.03 430 ALA A O 1
ATOM 3069 N N . HIS A 1 431 ? -29.952 -13.997 6.117 1.00 33.56 431 HIS A N 1
ATOM 3070 C CA . HIS A 1 431 ? -31.227 -14.299 6.777 1.00 33.56 431 HIS A CA 1
ATOM 3071 C C . HIS A 1 431 ? -31.182 -15.518 7.712 1.00 33.56 431 HIS A C 1
ATOM 3073 O O . HIS A 1 431 ? -31.928 -15.549 8.693 1.00 33.56 431 HIS A O 1
ATOM 3079 N N . LEU A 1 432 ? -30.296 -16.490 7.471 1.00 36.22 432 LEU A N 1
ATOM 3080 C CA . LEU A 1 432 ? -30.079 -17.610 8.395 1.00 36.22 432 LEU A CA 1
ATOM 3081 C C . LEU A 1 432 ? -29.290 -17.184 9.647 1.00 36.22 432 LEU A C 1
ATOM 3083 O O . LEU A 1 432 ? -29.560 -17.718 10.721 1.00 36.22 432 LEU A O 1
ATOM 3087 N N . GLN A 1 433 ? -28.401 -16.187 9.544 1.00 39.22 433 GLN A N 1
ATOM 3088 C CA . GLN A 1 433 ? -27.644 -15.652 10.689 1.00 39.22 433 GLN A CA 1
ATOM 3089 C C . GLN A 1 433 ? -28.407 -14.583 11.495 1.00 39.22 433 GLN A C 1
ATOM 3091 O O . GLN A 1 433 ? -28.352 -14.580 12.728 1.00 39.22 433 GLN A O 1
ATOM 3096 N N . ALA A 1 434 ? -29.250 -13.773 10.845 1.00 34.53 434 ALA A N 1
ATOM 3097 C CA . ALA A 1 434 ? -30.181 -12.874 11.536 1.00 34.53 434 ALA A CA 1
ATOM 3098 C C . ALA A 1 434 ? -31.245 -13.639 12.357 1.00 34.53 434 ALA A C 1
ATOM 3100 O O . ALA A 1 434 ? -31.712 -13.159 13.392 1.00 34.53 434 ALA A O 1
ATOM 3101 N N . GLY A 1 435 ? -31.596 -14.864 11.943 1.00 32.81 435 GLY A N 1
ATOM 3102 C CA . GLY A 1 435 ? -32.482 -15.756 12.700 1.00 32.81 435 GLY A CA 1
ATOM 3103 C C . GLY A 1 435 ? -31.868 -16.292 13.999 1.00 32.81 435 GLY A C 1
ATOM 3104 O O . GLY A 1 435 ? -32.600 -16.577 14.947 1.00 32.81 435 GLY A O 1
ATOM 3105 N N . THR A 1 436 ? -30.538 -16.387 14.087 1.00 33.94 436 THR A N 1
ATOM 3106 C CA . THR A 1 436 ? -29.831 -16.852 15.292 1.00 33.94 436 THR A CA 1
ATOM 3107 C C . THR A 1 436 ? -29.533 -15.742 16.303 1.00 33.94 436 THR A C 1
ATOM 3109 O O . THR A 1 436 ? -29.467 -16.034 17.496 1.00 33.94 436 THR A O 1
ATOM 3112 N N . HIS A 1 437 ? -29.469 -14.470 15.890 1.00 31.69 437 HIS A N 1
ATOM 3113 C CA . HIS A 1 437 ? -29.344 -13.338 16.826 1.00 31.69 437 HIS A CA 1
ATOM 3114 C C . HIS A 1 437 ? -30.667 -12.974 17.527 1.00 31.69 437 HIS A C 1
ATOM 3116 O O . HIS A 1 437 ? -30.656 -12.500 18.663 1.00 31.69 437 HIS A O 1
ATOM 3122 N N . ALA A 1 438 ? -31.826 -13.282 16.933 1.00 32.34 438 ALA A N 1
ATOM 3123 C CA . ALA A 1 438 ? -33.129 -13.024 17.559 1.00 32.34 438 ALA A CA 1
ATOM 3124 C C . ALA A 1 438 ? -33.526 -14.030 18.666 1.00 32.34 438 ALA A C 1
ATOM 3126 O O . ALA A 1 438 ? -34.501 -13.796 19.378 1.00 32.34 438 ALA A O 1
ATOM 3127 N N . VAL A 1 439 ? -32.794 -15.141 18.838 1.00 37.38 439 VAL A N 1
ATOM 3128 C CA . VAL A 1 439 ? -33.154 -16.217 19.790 1.00 37.38 439 VAL A CA 1
ATOM 3129 C C . VAL A 1 439 ? -32.282 -16.221 21.059 1.00 37.38 439 VAL A C 1
ATOM 3131 O O . VAL A 1 439 ? -32.644 -16.867 22.039 1.00 37.38 439 VAL A O 1
ATOM 3134 N N . LEU A 1 440 ? -31.191 -15.446 21.112 1.00 32.97 440 LEU A N 1
ATOM 3135 C CA . LEU A 1 440 ? -30.287 -15.397 22.279 1.00 32.97 440 LEU A CA 1
ATOM 3136 C C . LEU A 1 440 ? -30.433 -14.154 23.180 1.00 32.97 440 LEU A C 1
ATOM 3138 O O . LEU A 1 440 ? -29.798 -14.099 24.228 1.00 32.97 440 LEU A O 1
ATOM 3142 N N . HIS A 1 441 ? -31.337 -13.219 22.862 1.00 37.25 441 HIS A N 1
ATOM 3143 C CA . HIS A 1 441 ? -31.682 -12.070 23.724 1.00 37.25 441 HIS A CA 1
ATOM 3144 C C . HIS A 1 441 ? -33.146 -12.073 24.206 1.00 37.25 441 HIS A C 1
ATOM 3146 O O . HIS A 1 441 ? -33.737 -11.026 24.468 1.00 37.25 441 HIS A O 1
ATOM 3152 N N . GLY A 1 442 ? -33.737 -13.262 24.342 1.00 41.34 442 GLY A N 1
ATOM 3153 C CA . GLY A 1 442 ? -35.110 -13.446 24.810 1.00 41.34 442 GLY A CA 1
ATOM 3154 C C . GLY A 1 442 ? -35.266 -14.563 25.840 1.00 41.34 442 GLY A C 1
ATOM 3155 O O . GLY A 1 442 ? -35.974 -15.526 25.559 1.00 41.34 442 GLY A O 1
ATOM 3156 N N . ALA A 1 443 ? -34.630 -14.428 27.009 1.00 33.47 443 ALA A N 1
ATOM 3157 C CA . ALA A 1 443 ? -35.076 -14.974 28.301 1.00 33.47 443 ALA A CA 1
ATOM 3158 C C . ALA A 1 443 ? -34.286 -14.341 29.454 1.00 33.47 443 ALA A C 1
ATOM 3160 O O . ALA A 1 443 ? -33.039 -14.436 29.421 1.00 33.47 443 ALA A O 1
#